Protein 3MAE (pdb70)

Secondary structure (DSSP, 8-state):
--S-EEEE--HHHHHHHHHHHHHHHHS-EEEEEEEEE-HHHHHHHHHHHHHHHHHHSS---HHHHHHHHHHHHHHH-TTTSEEEETTEEEE-SS--EEE----TTS----EETTGGGS-HHHHHHHHHHHHHHHHTT---HHHHS--SEEEE-GGGGT-SEEEPPP-TTSSEEEEEEEEEEEEEEETTEEEEEEEEEEEEEEETTT--HHHHHHHHHHHHHHHHT--TTT----/-----S-TTPEEEE--HHHHHHHHHHHHHHHH--EEEEEEEEE-HHHHHHHHHHHHHHHHHHSSPPPHHHHHHHHHHHHHHH-GGGSEEE-SSEEEEPSS--EEE-EEETTEEE--EETTTTTS-HHHHHHHHHHHHHHHHHT---HHHHS--SEEEE-GGGGT-SEEEPPP-TTSSEEEEEEEEEEEEEEETTEEEEEEEEEEEEEEETTT--HHHHHHHHHHHHHHHHT-STTT----/--S-S-TTPEEEE--HHHHHHHHHHHHHHHH--EEEEEEEEE-HHHHHHHHHHHHHHHHHHSS---HHHHHHHHHHHHHHH-GGGSEEEETTEEEE-SS--EEE-EE-SS-EE--EETTGGGS-HHHHHHHHHHHHHHHHTT---HHHHS---EEEE-GGGGT-SEEE----TT-SEEEEEEEEEEEEEEETTEEEEEEEEEEEEEEETTT--HHHHHHHHHHHHHHHHT-STTT----

CATH classification: 3.30.559.10

Structure (mmCIF, N/CA/C/O backbone):
data_3MAE
#
_entry.id   3MAE
#
_cell.length_a   110.221
_cell.length_b   173.008
_cell.length_c   131.061
_cell.angle_alpha   90.00
_cell.angle_beta   90.00
_cell.angle_gamma   90.00
#
_symmetry.space_group_name_H-M   'C 2 2 21'
#
loop_
_entity.id
_entity.type
_entity.pdbx_description
1 polymer '2-oxoisovalerate dehydrogenase E2 component, dihydrolipoamide acetyltransferase'
2 non-polymer 'CHLORIDE ION'
3 non-polymer 'PHOSPHATE ION'
4 non-polymer GLYCEROL
5 water water
#
loop_
_atom_site.group_PDB
_atom_site.id
_atom_site.type_symbol
_atom_site.label_atom_id
_atom_site.label_alt_id
_atom_site.label_comp_id
_atom_site.label_asym_id
_atom_site.label_entity_id
_atom_site.label_seq_id
_atom_site.pdbx_PDB_ins_code
_atom_site.Cartn_x
_atom_site.Cartn_y
_atom_site.Cartn_z
_atom_site.occupancy
_atom_site.B_iso_or_equiv
_atom_site.auth_seq_id
_atom_site.auth_comp_id
_atom_site.auth_asym_id
_atom_site.auth_atom_id
_atom_site.pdbx_PDB_model_num
ATOM 1 N N . ALA A 1 15 ? 34.483 53.816 20.955 1.00 88.50 183 ALA A N 1
ATOM 2 C CA . ALA A 1 15 ? 35.809 54.355 21.375 1.00 89.27 183 ALA A CA 1
ATOM 3 C C . ALA A 1 15 ? 36.515 55.087 20.226 1.00 88.75 183 ALA A C 1
ATOM 4 O O . ALA A 1 15 ? 37.528 54.611 19.704 1.00 90.50 183 ALA A O 1
ATOM 6 N N . ALA A 1 16 ? 35.975 56.248 19.850 1.00 86.00 184 ALA A N 1
ATOM 7 C CA . ALA A 1 16 ? 36.456 57.015 18.691 1.00 83.97 184 ALA A CA 1
ATOM 8 C C . ALA A 1 16 ? 37.796 57.722 18.934 1.00 82.23 184 ALA A C 1
ATOM 9 O O . ALA A 1 16 ? 38.845 57.241 18.496 1.00 81.55 184 ALA A O 1
ATOM 11 N N . GLY A 1 17 ? 37.754 58.861 19.626 1.00 78.61 185 GLY A N 1
ATOM 12 C CA . GLY A 1 17 ? 38.964 59.592 20.002 1.00 74.08 185 GLY A CA 1
ATOM 13 C C . GLY A 1 17 ? 39.421 59.263 21.414 1.00 72.01 185 GLY A C 1
ATOM 14 O O . GLY A 1 17 ? 40.134 60.050 22.044 1.00 71.57 185 GLY A O 1
ATOM 15 N N . ASP A 1 18 ? 39.013 58.090 21.901 1.00 68.79 186 ASP A N 1
ATOM 16 C CA . ASP A 1 18 ? 39.299 57.641 23.262 1.00 65.59 186 ASP A CA 1
ATOM 17 C C . ASP A 1 18 ? 40.754 57.234 23.454 1.00 63.86 186 ASP A C 1
ATOM 18 O O . ASP A 1 18 ? 41.420 56.810 22.512 1.00 66.86 186 ASP A O 1
ATOM 23 N N . LYS A 1 19 ? 41.236 57.372 24.685 1.00 61.40 187 LYS A N 1
ATOM 24 C CA . LYS A 1 19 ? 42.603 57.011 25.035 1.00 59.77 187 LYS A CA 1
ATOM 25 C C . LYS A 1 19 ? 42.611 55.704 25.819 1.00 60.06 187 LYS A C 1
ATOM 26 O O . LYS A 1 19 ? 41.778 55.495 26.696 1.00 61.99 187 LYS A O 1
ATOM 32 N N . GLU A 1 20 ? 43.546 54.820 25.485 1.00 61.01 188 GLU A N 1
ATOM 33 C CA . GLU A 1 20 ? 43.703 53.556 26.193 1.00 59.82 188 GLU A CA 1
ATOM 34 C C . GLU A 1 20 ? 45.016 53.535 26.952 1.00 59.44 188 GLU A C 1
ATOM 35 O O . GLU A 1 20 ? 46.078 53.775 26.382 1.00 62.43 188 GLU A O 1
ATOM 41 N N . ILE A 1 21 ? 44.933 53.264 28.249 1.00 59.70 189 ILE A N 1
ATOM 42 C CA . ILE A 1 21 ? 46.111 53.167 29.093 1.00 57.98 189 ILE A CA 1
ATOM 43 C C . ILE A 1 21 ? 46.227 51.734 29.575 1.00 60.12 189 ILE A C 1
ATOM 44 O O . ILE A 1 21 ? 45.353 51.262 30.295 1.00 59.60 189 ILE A O 1
ATOM 49 N N . PRO A 1 22 ? 47.305 51.036 29.173 1.00 64.34 190 PRO A N 1
ATOM 50 C CA . PRO A 1 22 ? 47.493 49.640 29.569 1.00 66.62 190 PRO A CA 1
ATOM 51 C C . PRO A 1 22 ? 47.820 49.513 31.057 1.00 67.73 190 PRO A C 1
ATOM 52 O O . PRO A 1 22 ? 48.394 50.432 31.647 1.00 64.73 190 PRO A O 1
ATOM 56 N N . ILE A 1 23 ? 47.437 48.391 31.655 1.00 71.23 191 ILE A N 1
ATOM 57 C CA . ILE A 1 23 ? 47.700 48.164 33.071 1.00 77.60 191 ILE A CA 1
ATOM 58 C C . ILE A 1 23 ? 48.788 47.108 33.255 1.00 78.80 191 ILE A C 1
ATOM 59 O O . ILE A 1 23 ? 48.569 45.916 33.007 1.00 78.96 191 ILE A O 1
ATOM 64 N N . ASN A 1 24 ? 49.960 47.564 33.693 1.00 81.33 192 ASN A N 1
ATOM 65 C CA . ASN A 1 24 ? 51.095 46.686 33.975 1.00 83.56 192 ASN A CA 1
ATOM 66 C C . ASN A 1 24 ? 50.869 45.857 35.238 1.00 82.33 192 ASN A C 1
ATOM 67 O O . ASN A 1 24 ? 49.893 46.069 35.955 1.00 83.24 192 ASN A O 1
ATOM 72 N N . GLY A 1 25 ? 51.785 44.930 35.508 1.00 82.09 193 GLY A N 1
ATOM 73 C CA . GLY A 1 25 ? 51.685 44.021 36.650 1.00 79.97 193 GLY A CA 1
ATOM 74 C C . GLY A 1 25 ? 51.622 44.667 38.024 1.00 78.59 193 GLY A C 1
ATOM 75 O O . GLY A 1 25 ? 50.961 44.141 38.918 1.00 79.31 193 GLY A O 1
ATOM 76 N N . VAL A 1 26 ? 52.302 45.802 38.189 1.00 77.48 194 VAL A N 1
ATOM 77 C CA . VAL A 1 26 ? 52.342 46.521 39.470 1.00 78.01 194 VAL A CA 1
ATOM 78 C C . VAL A 1 26 ? 51.022 47.254 39.727 1.00 77.51 194 VAL A C 1
ATOM 79 O O . VAL A 1 26 ? 50.420 47.101 40.791 1.00 77.51 194 VAL A O 1
ATOM 83 N N . ARG A 1 27 ? 50.578 48.025 38.736 1.00 76.17 195 ARG A N 1
ATOM 84 C CA . ARG A 1 27 ? 49.312 48.762 38.791 1.00 73.80 195 ARG A CA 1
ATOM 85 C C . ARG A 1 27 ? 48.104 47.821 38.929 1.00 70.85 195 ARG A C 1
ATOM 86 O O . ARG A 1 27 ? 47.125 48.159 39.593 1.00 73.04 195 ARG A O 1
ATOM 94 N N . LYS A 1 28 ? 48.190 46.641 38.318 1.00 66.33 196 LYS A N 1
ATOM 95 C CA . LYS A 1 28 ? 47.148 45.619 38.425 1.00 63.87 196 LYS A CA 1
ATOM 96 C C . LYS A 1 28 ? 47.110 44.974 39.816 1.00 62.18 196 LYS A C 1
ATOM 97 O O . LYS A 1 28 ? 46.042 44.561 40.284 1.00 62.29 196 LYS A O 1
ATOM 103 N N . ALA A 1 29 ? 48.273 44.887 40.463 1.00 59.37 197 ALA A N 1
ATOM 104 C CA . ALA A 1 29 ? 48.389 44.306 41.805 1.00 59.45 197 ALA A CA 1
ATOM 105 C C . ALA A 1 29 ? 47.740 45.194 42.868 1.00 57.86 197 ALA A C 1
ATOM 106 O O . ALA A 1 29 ? 47.038 44.691 43.746 1.00 56.37 197 ALA A O 1
ATOM 108 N N . ILE A 1 30 ? 47.986 46.504 42.767 1.00 57.17 198 ILE A N 1
ATOM 109 C CA . ILE A 1 30 ? 47.363 47.523 43.621 1.00 56.43 198 ILE A CA 1
ATOM 110 C C . ILE A 1 30 ? 45.834 47.457 43.516 1.00 56.66 198 ILE A C 1
ATOM 111 O O . ILE A 1 30 ? 45.133 47.437 44.537 1.00 55.90 198 ILE A O 1
ATOM 116 N N . ALA A 1 31 ? 45.338 47.398 42.278 1.00 52.23 199 ALA A N 1
ATOM 117 C CA . ALA A 1 31 ? 43.907 47.342 41.992 1.00 47.97 199 ALA A CA 1
ATOM 118 C C . ALA A 1 31 ? 43.248 46.065 42.505 1.00 49.27 199 ALA A C 1
ATOM 119 O O . ALA A 1 31 ? 42.113 46.101 42.991 1.00 51.25 199 ALA A O 1
ATOM 121 N N . LYS A 1 32 ? 43.959 44.944 42.403 1.00 47.92 200 LYS A N 1
ATOM 122 C CA . LYS A 1 32 ? 43.455 43.672 42.914 1.00 50.94 200 LYS A CA 1
ATOM 123 C C . LYS A 1 32 ? 43.404 43.702 44.445 1.00 48.98 200 LYS A C 1
ATOM 124 O O . LYS A 1 32 ? 42.470 43.176 45.056 1.00 48.38 200 LYS A O 1
ATOM 130 N N . HIS A 1 33 ? 44.411 44.333 45.043 1.00 45.16 201 HIS A N 1
ATOM 131 C CA . HIS A 1 33 ? 44.495 44.493 46.486 1.00 46.21 201 HIS A CA 1
ATOM 132 C C . HIS A 1 33 ? 43.350 45.354 47.036 1.00 45.67 201 HIS A C 1
ATOM 133 O O . HIS A 1 33 ? 42.784 45.031 48.077 1.00 43.65 201 HIS A O 1
ATOM 140 N N . MET A 1 34 ? 43.017 46.433 46.322 1.00 44.06 202 MET A N 1
ATOM 141 C CA . MET A 1 34 ? 41.869 47.281 46.649 1.00 42.44 202 MET A CA 1
ATOM 142 C C . MET A 1 34 ? 40.547 46.498 46.592 1.00 43.96 202 MET A C 1
ATOM 143 O O . MET A 1 34 ? 39.719 46.614 47.499 1.00 46.43 202 MET A O 1
ATOM 148 N N . SER A 1 35 ? 40.374 45.692 45.539 1.00 44.38 203 SER A N 1
ATOM 149 C CA . SER A 1 35 ? 39.178 44.854 45.343 1.00 40.47 203 SER A CA 1
ATOM 150 C C . SER A 1 35 ? 38.997 43.799 46.425 1.00 40.31 203 SER A C 1
ATOM 151 O O . SER A 1 35 ? 37.892 43.630 46.941 1.00 44.33 203 SER A O 1
ATOM 154 N N . VAL A 1 36 ? 40.083 43.093 46.747 1.00 39.72 204 VAL A N 1
ATOM 155 C CA . VAL A 1 36 ? 40.091 42.033 47.764 1.00 41.43 204 VAL A CA 1
ATOM 156 C C . VAL A 1 36 ? 39.723 42.594 49.138 1.00 40.95 204 VAL A C 1
ATOM 157 O O . VAL A 1 36 ? 38.915 41.997 49.856 1.00 42.38 204 VAL A O 1
ATOM 161 N N . SER A 1 37 ? 40.297 43.752 49.463 1.00 38.60 205 SER A N 1
ATOM 162 C CA A SER A 1 37 ? 40.047 44.436 50.726 0.50 41.25 205 SER A CA 1
ATOM 163 C CA B SER A 1 37 ? 40.038 44.422 50.732 0.50 41.04 205 SER A CA 1
ATOM 164 C C . SER A 1 37 ? 38.563 44.749 50.921 1.00 41.65 205 SER A C 1
ATOM 165 O O . SER A 1 37 ? 37.991 44.441 51.964 1.00 44.48 205 SER A O 1
ATOM 170 N N . LYS A 1 38 ? 37.950 45.359 49.909 1.00 40.51 206 LYS A N 1
ATOM 171 C CA . LYS A 1 38 ? 36.537 45.715 49.974 1.00 41.36 206 LYS A CA 1
ATOM 172 C C . LYS A 1 38 ? 35.606 44.502 50.037 1.00 44.36 206 LYS A C 1
ATOM 173 O O . LYS A 1 38 ? 34.545 44.570 50.659 1.00 48.22 206 LYS A O 1
ATOM 179 N N . GLN A 1 39 ? 36.009 43.401 49.405 1.00 44.79 207 GLN A N 1
ATOM 180 C CA . GLN A 1 39 ? 35.229 42.168 49.427 1.00 47.53 207 GLN A CA 1
ATOM 181 C C . GLN A 1 39 ? 35.365 41.436 50.762 1.00 47.58 207 GLN A C 1
ATOM 182 O O . GLN A 1 39 ? 34.372 40.990 51.329 1.00 50.10 207 GLN A O 1
ATOM 188 N N . GLU A 1 40 ? 36.592 41.327 51.262 1.00 46.55 208 GLU A N 1
ATOM 189 C CA . GLU A 1 40 ? 36.861 40.572 52.480 1.00 48.17 208 GLU A CA 1
ATOM 190 C C . GLU A 1 40 ? 36.462 41.306 53.753 1.00 47.06 208 GLU A C 1
ATOM 191 O O . GLU A 1 40 ? 36.032 40.682 54.723 1.00 46.25 208 GLU A O 1
ATOM 197 N N . ILE A 1 41 ? 36.602 42.630 53.741 1.00 45.23 209 ILE A N 1
ATOM 198 C CA . ILE A 1 41 ? 36.392 43.435 54.940 1.00 40.86 209 ILE A CA 1
ATOM 199 C C . ILE A 1 41 ? 35.096 44.241 54.863 1.00 40.13 209 ILE A C 1
ATOM 200 O O . ILE A 1 41 ? 34.923 45.051 53.947 1.00 42.38 209 ILE A O 1
ATOM 205 N N . PRO A 1 42 ? 34.178 44.019 55.824 1.00 35.70 210 PRO A N 1
ATOM 206 C CA . PRO A 1 42 ? 33.005 44.883 55.923 1.00 34.67 210 PRO A CA 1
ATOM 207 C C . PRO A 1 42 ? 33.380 46.204 56.605 1.00 35.25 210 PRO A C 1
ATOM 208 O O . PRO A 1 42 ? 33.581 46.252 57.826 1.00 30.20 210 PRO A O 1
ATOM 212 N N . HIS A 1 43 ? 33.484 47.259 55.800 1.00 35.35 211 HIS A N 1
ATOM 213 C CA . HIS A 1 43 ? 33.934 48.564 56.269 1.00 33.52 211 HIS A CA 1
ATOM 214 C C . HIS A 1 43 ? 32.823 49.316 56.985 1.00 34.46 211 HIS A C 1
ATOM 215 O O . HIS A 1 43 ? 31.688 49.359 56.509 1.00 33.21 211 HIS A O 1
ATOM 222 N N . ALA A 1 44 ? 33.161 49.894 58.135 1.00 33.86 212 ALA A N 1
ATOM 223 C CA . ALA A 1 44 ? 32.360 50.958 58.746 1.00 32.15 212 ALA A CA 1
ATOM 224 C C . ALA A 1 44 ? 33.285 52.159 58.935 1.00 29.78 212 ALA A C 1
ATOM 225 O O . ALA A 1 44 ? 34.503 52.014 58.863 1.00 32.32 212 ALA A O 1
ATOM 227 N N . TRP A 1 45 ? 32.717 53.334 59.187 1.00 27.59 213 TRP A N 1
ATOM 228 C CA . TRP A 1 45 ? 33.497 54.569 59.174 1.00 28.71 213 TRP A CA 1
ATOM 229 C C . TRP A 1 45 ? 33.137 55.526 60.314 1.00 27.85 213 TRP A C 1
ATOM 230 O O . TRP A 1 45 ? 31.992 55.606 60.715 1.00 29.12 213 TRP A O 1
ATOM 241 N N . MET A 1 46 ? 34.123 56.257 60.820 1.00 31.51 214 MET A N 1
ATOM 242 C CA . MET A 1 46 ? 33.916 57.153 61.955 1.00 33.09 214 MET A CA 1
ATOM 243 C C . MET A 1 46 ? 34.826 58.370 61.836 1.00 33.57 214 MET A C 1
ATOM 244 O O . MET A 1 46 ? 35.934 58.271 61.312 1.00 33.18 214 MET A O 1
ATOM 249 N N . MET A 1 47 ? 34.365 59.511 62.339 1.00 34.42 215 MET A N 1
ATOM 250 C CA . MET A 1 47 ? 35.115 60.760 62.235 1.00 30.80 215 MET A CA 1
ATOM 251 C C . MET A 1 47 ? 35.003 61.607 63.506 1.00 30.88 215 MET A C 1
ATOM 252 O O . MET A 1 47 ? 33.922 61.722 64.092 1.00 28.22 215 MET A O 1
ATOM 257 N N . VAL A 1 48 ? 36.131 62.178 63.930 1.00 31.57 216 VAL A N 1
ATOM 258 C CA . VAL A 1 48 ? 36.165 63.194 64.991 1.00 32.84 216 VAL A CA 1
ATOM 259 C C . VAL A 1 48 ? 36.910 64.453 64.525 1.00 34.07 216 VAL A C 1
ATOM 260 O O . VAL A 1 48 ? 37.784 64.380 63.656 1.00 35.90 216 VAL A O 1
ATOM 264 N N . GLU A 1 49 ? 36.549 65.602 65.097 1.00 35.39 217 GLU A N 1
ATOM 265 C CA . GLU A 1 49 ? 37.245 66.865 64.835 1.00 34.24 217 GLU A CA 1
ATOM 266 C C . GLU A 1 49 ? 38.269 67.077 65.938 1.00 35.54 217 GLU A C 1
ATOM 267 O O . GLU A 1 49 ? 37.971 66.842 67.109 1.00 38.96 217 GLU A O 1
ATOM 273 N N . VAL A 1 50 ? 39.483 67.487 65.575 1.00 32.66 218 VAL A N 1
ATOM 274 C CA . VAL A 1 50 ? 40.488 67.808 66.587 1.00 33.68 218 VAL A CA 1
ATOM 275 C C . VAL A 1 50 ? 41.126 69.192 66.384 1.00 36.27 218 VAL A C 1
ATOM 276 O O . VAL A 1 50 ? 41.321 69.658 65.244 1.00 33.01 218 VAL A O 1
ATOM 280 N N . ASP A 1 51 ? 41.409 69.846 67.511 1.00 35.75 219 ASP A N 1
ATOM 281 C CA . ASP A 1 51 ? 42.039 71.157 67.536 1.00 36.57 219 ASP A CA 1
ATOM 282 C C . ASP A 1 51 ? 43.550 70.999 67.349 1.00 36.01 219 ASP A C 1
ATOM 283 O O . ASP A 1 51 ? 44.258 70.559 68.257 1.00 32.92 219 ASP A O 1
ATOM 288 N N . ALA A 1 52 ? 44.033 71.355 66.161 1.00 35.21 220 ALA A N 1
ATOM 289 C CA . ALA A 1 52 ? 45.447 71.206 65.826 1.00 35.42 220 ALA A CA 1
ATOM 290 C C . ALA A 1 52 ? 46.227 72.517 65.916 1.00 39.44 220 ALA A C 1
ATOM 291 O O . ALA A 1 52 ? 47.334 72.614 65.378 1.00 38.97 220 ALA A O 1
ATOM 293 N N . THR A 1 53 ? 45.659 73.504 66.612 1.00 40.74 221 THR A N 1
ATOM 294 C CA . THR A 1 53 ? 46.280 74.826 66.771 1.00 42.11 221 THR A CA 1
ATOM 295 C C . THR A 1 53 ? 47.645 74.755 67.465 1.00 42.06 221 THR A C 1
ATOM 296 O O . THR A 1 53 ? 48.618 75.328 66.975 1.00 44.95 221 THR A O 1
ATOM 300 N N . GLY A 1 54 ? 47.707 74.035 68.583 1.00 40.82 222 GLY A N 1
ATOM 301 C CA . GLY A 1 54 ? 48.949 73.840 69.320 1.00 41.36 222 GLY A CA 1
ATOM 302 C C . GLY A 1 54 ? 50.030 73.187 68.476 1.00 45.64 222 GLY A C 1
ATOM 303 O O . GLY A 1 54 ? 51.186 73.617 68.498 1.00 48.62 222 GLY A O 1
ATOM 304 N N . LEU A 1 55 ? 49.644 72.158 67.724 1.00 46.73 223 LEU A N 1
ATOM 3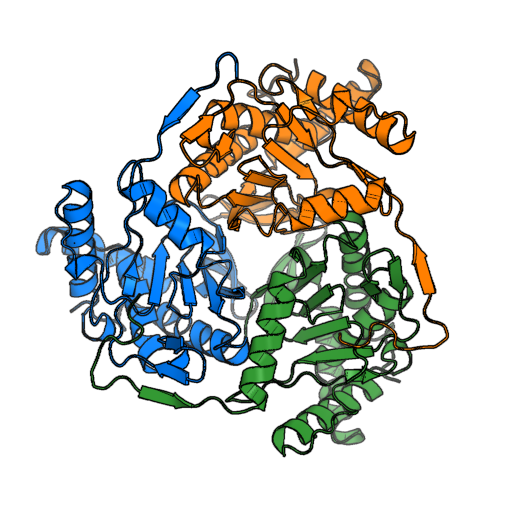05 C CA . LEU A 1 55 ? 50.535 71.490 66.773 1.00 48.13 223 LEU A CA 1
ATOM 306 C C . LEU A 1 55 ? 51.023 72.444 65.684 1.00 47.77 223 LEU A C 1
ATOM 307 O O . LEU A 1 55 ? 52.225 72.499 65.424 1.00 48.47 223 LEU A O 1
ATOM 312 N N . VAL A 1 56 ? 50.099 73.188 65.072 1.00 46.62 224 VAL A N 1
ATOM 313 C CA . VAL A 1 56 ? 50.427 74.135 63.999 1.00 45.29 224 VAL A CA 1
ATOM 314 C C . VAL A 1 56 ? 51.414 75.203 64.483 1.00 47.32 224 VAL A C 1
ATOM 315 O O . VAL A 1 56 ? 52.429 75.454 63.825 1.00 48.28 224 VAL A O 1
ATOM 319 N N . ARG A 1 57 ? 51.131 75.783 65.648 1.00 48.36 225 ARG A N 1
ATOM 320 C CA . ARG A 1 57 ? 51.988 76.803 66.256 1.00 50.76 225 ARG A CA 1
ATOM 321 C C . ARG A 1 57 ? 53.381 76.282 66.600 1.00 51.99 225 ARG A C 1
ATOM 322 O O . ARG A 1 57 ? 54.373 76.957 66.339 1.00 54.50 225 ARG A O 1
ATOM 330 N N . TYR A 1 58 ? 53.446 75.082 67.173 1.00 51.69 226 TYR A N 1
ATOM 331 C CA . TYR A 1 58 ? 54.718 74.465 67.538 1.00 50.68 226 TYR A CA 1
ATOM 332 C C . TYR A 1 58 ? 55.562 74.123 66.309 1.00 49.22 226 TYR A C 1
ATOM 333 O O . TYR A 1 58 ? 56.749 74.447 66.270 1.00 50.48 226 TYR A O 1
ATOM 342 N N . ARG A 1 59 ? 54.942 73.487 65.315 1.00 47.96 227 ARG A N 1
ATOM 343 C CA . ARG A 1 59 ? 55.626 73.127 64.069 1.00 47.60 227 ARG A CA 1
ATOM 344 C C . ARG A 1 59 ? 56.201 74.357 63.374 1.00 48.30 227 ARG A C 1
ATOM 345 O O . ARG A 1 59 ? 57.359 74.348 62.970 1.00 49.32 227 ARG A O 1
ATOM 353 N N . ASN A 1 60 ? 55.397 75.410 63.258 1.00 50.68 228 ASN A N 1
ATOM 354 C CA . ASN A 1 60 ? 55.815 76.618 62.550 1.00 54.26 228 ASN A CA 1
ATOM 355 C C . ASN A 1 60 ? 56.910 77.410 63.262 1.00 54.97 228 ASN A C 1
ATOM 356 O O . ASN A 1 60 ? 57.761 78.012 62.606 1.00 56.92 228 ASN A O 1
ATOM 361 N N . ALA A 1 61 ? 56.896 77.375 64.595 1.00 53.76 229 ALA A N 1
ATOM 362 C CA . ALA A 1 61 ? 57.910 78.036 65.415 1.00 52.69 229 ALA A CA 1
ATOM 363 C C . ALA A 1 61 ? 59.280 77.359 65.335 1.00 55.88 229 ALA A C 1
ATOM 364 O O . ALA A 1 61 ? 60.304 78.000 65.566 1.00 59.25 229 ALA A O 1
ATOM 366 N N . VAL A 1 62 ? 59.296 76.072 65.002 1.00 55.26 230 VAL A N 1
ATOM 367 C CA . VAL A 1 62 ? 60.511 75.268 65.113 1.00 53.16 230 VAL A CA 1
ATOM 368 C C . VAL A 1 62 ? 61.013 74.705 63.762 1.00 50.62 230 VAL A C 1
ATOM 369 O O . VAL A 1 62 ? 62.131 74.199 63.681 1.00 50.05 230 VAL A O 1
ATOM 373 N N . LYS A 1 63 ? 60.207 74.836 62.707 1.00 50.32 231 LYS A N 1
ATOM 374 C CA . LYS A 1 63 ? 60.515 74.231 61.396 1.00 53.20 231 LYS A CA 1
ATOM 375 C C . LYS A 1 63 ? 61.799 74.701 60.704 1.00 54.39 231 LYS A C 1
ATOM 376 O O . LYS A 1 63 ? 62.516 73.887 60.120 1.00 55.56 231 LYS A O 1
ATOM 382 N N . ASP A 1 64 ? 62.080 76.002 60.765 1.00 57.66 232 ASP A N 1
ATOM 383 C CA . ASP A 1 64 ? 63.209 76.583 60.028 1.00 58.70 232 ASP A CA 1
ATOM 384 C C . ASP A 1 64 ? 64.561 76.208 60.621 1.00 56.92 232 ASP A C 1
ATOM 385 O O . ASP A 1 64 ? 65.483 75.858 59.883 1.00 54.40 232 ASP A O 1
ATOM 390 N N . SER A 1 65 ? 64.669 76.255 61.949 1.00 56.09 233 SER A N 1
ATOM 391 C CA . SER A 1 65 ? 65.898 75.842 62.623 1.00 57.02 233 SER A CA 1
ATOM 392 C C . SER A 1 65 ? 66.085 74.322 62.546 1.00 58.77 233 SER A C 1
ATOM 393 O O . SER A 1 65 ? 67.209 73.829 62.628 1.00 62.62 233 SER A O 1
ATOM 396 N N . PHE A 1 66 ? 64.979 73.596 62.378 1.00 59.15 234 PHE A N 1
ATOM 397 C CA . PHE A 1 66 ? 65.008 72.153 62.160 1.00 57.14 234 PHE A CA 1
ATOM 398 C C . PHE A 1 66 ? 65.652 71.804 60.810 1.00 59.06 234 PHE A C 1
ATOM 399 O O . PHE A 1 66 ? 66.591 71.014 60.770 1.00 60.32 234 PHE A O 1
ATOM 407 N N . LYS A 1 67 ? 65.145 72.389 59.721 1.00 60.49 235 LYS A N 1
ATOM 408 C CA . LYS A 1 67 ? 65.640 72.111 58.362 1.00 62.87 235 LYS A CA 1
ATOM 409 C C . LYS A 1 67 ? 67.100 72.515 58.180 1.00 67.22 235 LYS A C 1
ATOM 410 O O . LYS A 1 67 ? 67.849 71.837 57.473 1.00 68.73 235 LYS A O 1
ATOM 416 N N . LYS A 1 68 ? 67.484 73.622 58.815 1.00 71.29 236 LYS A N 1
ATOM 417 C CA . LYS A 1 68 ? 68.868 74.091 58.834 1.00 74.73 236 LYS A CA 1
ATOM 418 C C . LYS A 1 68 ? 69.792 73.096 59.527 1.00 73.59 236 LYS A C 1
ATOM 419 O O . LYS A 1 68 ? 70.846 72.756 58.991 1.00 74.44 236 LYS A O 1
ATOM 425 N N . GLU A 1 69 ? 69.387 72.622 60.704 1.00 72.37 237 GLU A N 1
ATOM 426 C CA . GLU A 1 69 ? 70.217 71.703 61.481 1.00 74.75 237 GLU A CA 1
ATOM 427 C C . GLU A 1 69 ? 70.224 70.273 60.930 1.00 73.68 237 GLU A C 1
ATOM 428 O O . GLU A 1 69 ? 71.279 69.644 60.862 1.00 76.73 237 GLU A O 1
ATOM 434 N N . GLU A 1 70 ? 69.060 69.770 60.524 1.00 71.40 238 GLU A N 1
ATOM 435 C CA . GLU A 1 70 ? 68.927 68.357 60.153 1.00 67.47 238 GLU A CA 1
ATOM 436 C C . GLU A 1 70 ? 69.135 68.061 58.668 1.00 64.53 238 GLU A C 1
ATOM 437 O O . GLU A 1 70 ? 69.664 67.008 58.319 1.00 65.23 238 GLU A O 1
ATOM 443 N N . GLY A 1 71 ? 68.715 68.977 57.800 1.00 61.13 239 GLY A N 1
ATOM 444 C CA . GLY A 1 71 ? 68.861 68.784 56.358 1.00 58.81 239 GLY A CA 1
ATOM 445 C C . GLY A 1 71 ? 67.584 68.329 55.675 1.00 60.46 239 GLY A C 1
ATOM 446 O O . GLY A 1 71 ? 67.457 68.424 54.455 1.00 62.04 239 GLY A O 1
ATOM 447 N N . TYR A 1 72 ? 66.643 67.823 56.469 1.00 60.03 240 TYR A N 1
ATOM 448 C CA . TYR A 1 72 ? 65.319 67.420 55.989 1.00 57.05 240 TYR A CA 1
ATOM 449 C C . TYR A 1 72 ? 64.253 68.218 56.746 1.00 57.27 240 TYR A C 1
ATOM 450 O O . TYR A 1 72 ? 64.493 68.676 57.870 1.00 57.21 240 TYR A O 1
ATOM 459 N N . SER A 1 73 ? 63.081 68.381 56.137 1.00 55.79 241 SER A N 1
ATOM 460 C CA . SER A 1 73 ? 62.029 69.209 56.727 1.00 54.73 241 SER A CA 1
ATOM 461 C C . SER A 1 73 ? 61.170 68.466 57.754 1.00 51.58 241 SER A C 1
ATOM 462 O O . SER A 1 73 ? 61.058 67.241 57.719 1.00 51.25 241 SER A O 1
ATOM 465 N N . LEU A 1 74 ? 60.591 69.229 58.678 1.00 49.38 242 LEU A N 1
ATOM 466 C CA . LEU A 1 74 ? 59.614 68.726 59.633 1.00 46.04 242 LEU A CA 1
ATOM 467 C C . LEU A 1 74 ? 58.223 69.128 59.156 1.00 47.03 242 LEU A C 1
ATOM 468 O O . LEU A 1 74 ? 57.947 70.309 58.936 1.00 46.82 242 LEU A O 1
ATOM 473 N N . THR A 1 75 ? 57.357 68.138 58.978 1.00 46.89 243 THR A N 1
ATOM 474 C CA . THR A 1 75 ? 56.000 68.378 58.500 1.00 44.19 243 THR A CA 1
ATOM 475 C C . THR A 1 75 ? 55.012 68.164 59.650 1.00 44.02 243 THR A C 1
ATOM 476 O O . THR A 1 75 ? 55.401 67.689 60.722 1.00 43.64 243 THR A O 1
ATOM 480 N N . TYR A 1 76 ? 53.747 68.525 59.427 1.00 43.81 244 TYR A N 1
ATOM 481 C CA . TYR A 1 76 ? 52.665 68.243 60.376 1.00 40.95 244 TYR A CA 1
ATOM 482 C C . TYR A 1 76 ? 52.480 66.739 60.543 1.00 40.42 244 TYR A C 1
ATOM 483 O O . TYR A 1 76 ? 52.205 66.254 61.645 1.00 38.66 244 TYR A O 1
ATOM 492 N N . PHE A 1 77 ? 52.660 66.018 59.436 1.00 39.29 245 PHE A N 1
ATOM 493 C CA . PHE A 1 77 ? 52.426 64.579 59.357 1.00 40.94 245 PHE A CA 1
ATOM 494 C C . PHE A 1 77 ? 53.208 63.747 60.375 1.00 40.27 245 PHE A C 1
ATOM 495 O O . PHE A 1 77 ? 52.675 62.778 60.916 1.00 40.88 245 PHE A O 1
ATOM 503 N N . ALA A 1 78 ? 54.453 64.143 60.636 1.00 40.06 246 ALA A N 1
ATOM 504 C CA . ALA A 1 78 ? 55.317 63.475 61.618 1.00 39.70 246 ALA A CA 1
ATOM 505 C C . ALA A 1 78 ? 54.718 63.456 63.027 1.00 39.91 246 ALA A C 1
ATOM 506 O O . ALA A 1 78 ? 54.862 62.467 63.751 1.00 41.08 246 ALA A O 1
ATOM 508 N N . PHE A 1 79 ? 54.045 64.547 63.395 1.00 39.94 247 PHE A N 1
ATOM 509 C CA . PHE A 1 79 ? 53.388 64.676 64.697 1.00 37.58 247 PHE A CA 1
ATOM 510 C C . PHE A 1 79 ? 52.164 63.773 64.776 1.00 36.54 247 PHE A C 1
ATOM 511 O O . PHE A 1 79 ? 51.866 63.219 65.833 1.00 35.11 247 PHE A O 1
ATOM 519 N N . PHE A 1 80 ? 51.460 63.636 63.653 1.00 36.76 248 PHE A N 1
ATOM 520 C CA . PHE A 1 80 ? 50.257 62.808 63.590 1.00 37.91 248 PHE A CA 1
ATOM 521 C C . PHE A 1 80 ? 50.580 61.322 63.649 1.00 39.02 248 PHE A C 1
ATOM 522 O O . PHE A 1 80 ? 49.864 60.567 64.306 1.00 41.48 248 PHE A O 1
ATOM 530 N N . ILE A 1 81 ? 51.658 60.911 62.977 1.00 39.13 249 ILE A N 1
ATOM 531 C CA . ILE A 1 81 ? 52.155 59.536 63.079 1.00 37.25 249 ILE A CA 1
ATOM 532 C C . ILE A 1 81 ? 52.466 59.199 64.537 1.00 35.36 249 ILE A C 1
ATOM 533 O O . ILE A 1 81 ? 52.029 58.167 65.036 1.00 34.12 249 ILE A O 1
ATOM 538 N N . LYS A 1 82 ? 53.186 60.093 65.214 1.00 35.32 250 LYS A N 1
ATOM 539 C CA . LYS A 1 82 ? 53.554 59.901 66.613 1.00 35.85 250 LYS A CA 1
ATOM 540 C C . LYS A 1 82 ? 52.327 59.770 67.518 1.00 33.69 250 LYS A C 1
ATOM 541 O O . LYS A 1 82 ? 52.260 58.859 68.338 1.00 36.62 250 LYS A O 1
ATOM 547 N N . ALA A 1 83 ? 51.353 60.655 67.334 1.00 32.52 251 ALA A N 1
ATOM 548 C CA . ALA A 1 83 ? 50.092 60.607 68.084 1.00 33.70 251 ALA A CA 1
ATOM 549 C C . ALA A 1 83 ? 49.314 59.293 67.898 1.00 34.35 251 ALA A C 1
ATOM 550 O O . ALA A 1 83 ? 48.805 58.732 68.871 1.00 35.80 251 ALA A O 1
ATOM 552 N N . VAL A 1 84 ? 49.239 58.808 66.657 1.00 33.39 252 VAL A N 1
ATOM 553 C CA . VAL A 1 84 ? 48.604 57.521 66.330 1.00 31.46 252 VAL A CA 1
ATOM 554 C C . VAL A 1 84 ? 49.348 56.330 66.948 1.00 33.67 252 VAL A C 1
ATOM 555 O O . VAL A 1 84 ? 48.727 55.449 67.559 1.00 35.47 252 VAL A O 1
ATOM 559 N N . ALA A 1 85 ? 50.673 56.326 66.796 1.00 31.50 253 ALA A N 1
ATOM 560 C CA . ALA A 1 85 ? 51.529 55.273 67.337 1.00 32.62 253 ALA A CA 1
ATOM 561 C C . ALA A 1 85 ? 51.417 55.141 68.856 1.00 33.77 253 ALA A C 1
ATOM 562 O O . ALA A 1 85 ? 51.372 54.025 69.373 1.00 38.19 253 ALA A O 1
ATOM 564 N N . GLN A 1 86 ? 51.354 56.274 69.557 1.00 34.38 254 GLN A N 1
ATOM 565 C CA . GLN A 1 86 ? 51.192 56.278 71.015 1.00 35.31 254 GLN A CA 1
ATOM 566 C C . GLN A 1 86 ? 49.833 55.731 71.428 1.00 36.65 254 GLN A C 1
ATOM 567 O O . GLN A 1 86 ? 49.738 54.957 72.380 1.00 39.11 254 GLN A O 1
ATOM 573 N N . ALA A 1 87 ? 48.792 56.112 70.691 1.00 37.58 255 ALA A N 1
ATOM 574 C CA . ALA A 1 87 ? 47.441 55.598 70.934 1.00 37.42 255 ALA A CA 1
ATOM 575 C C . ALA A 1 87 ? 47.313 54.094 70.677 1.00 38.07 255 ALA A C 1
ATOM 576 O O . ALA A 1 87 ? 46.554 53.414 71.367 1.00 40.77 255 ALA A O 1
ATOM 578 N N . LEU A 1 88 ? 48.058 53.583 69.694 1.00 37.79 256 LEU A N 1
ATOM 579 C CA . LEU A 1 88 ? 48.062 52.148 69.389 1.00 37.46 256 LEU A CA 1
ATOM 580 C C . LEU A 1 88 ? 48.665 51.291 70.509 1.00 37.44 256 LEU A C 1
ATOM 581 O O . LEU A 1 88 ? 48.320 50.113 70.631 1.00 39.94 256 LEU A O 1
ATOM 586 N N . LYS A 1 89 ? 49.544 51.881 71.324 1.00 37.28 257 LYS A N 1
ATOM 587 C CA . LYS A 1 89 ? 50.031 51.226 72.553 1.00 39.49 257 LYS A CA 1
ATOM 588 C C . LYS A 1 89 ? 48.896 50.925 73.529 1.00 38.00 257 LYS A C 1
ATOM 589 O O . LYS A 1 89 ? 48.878 49.873 74.148 1.00 42.89 257 LYS A O 1
ATOM 595 N N . GLU A 1 90 ? 47.952 51.852 73.655 1.00 40.24 258 GLU A N 1
ATOM 596 C CA . GLU A 1 90 ? 46.812 51.682 74.548 1.00 42.46 258 GLU A CA 1
ATOM 597 C C . GLU A 1 90 ? 45.717 50.821 73.939 1.00 41.28 258 GLU A C 1
ATOM 598 O O . GLU A 1 90 ? 44.904 50.253 74.661 1.00 43.69 258 GLU A O 1
ATOM 604 N N . PHE A 1 91 ? 45.687 50.725 72.612 1.00 44.09 259 PHE A N 1
ATOM 605 C CA . PHE A 1 91 ? 44.603 50.014 71.930 1.00 42.36 259 PHE A CA 1
ATOM 606 C C . PHE A 1 91 ? 45.101 48.991 70.911 1.00 42.81 259 PHE A C 1
ATOM 607 O O . PHE A 1 91 ? 44.972 49.206 69.701 1.00 41.39 259 PHE A O 1
ATOM 615 N N . PRO A 1 92 ? 45.646 47.854 71.398 1.00 45.20 260 PRO A N 1
ATOM 616 C CA . PRO A 1 92 ? 46.231 46.846 70.508 1.00 44.37 260 PRO A CA 1
ATOM 617 C C . PRO A 1 92 ? 45.203 46.176 69.600 1.00 43.57 260 PRO A C 1
ATOM 618 O O . PRO A 1 92 ? 45.577 45.558 68.601 1.00 44.46 260 PRO A O 1
ATOM 622 N N . GLN A 1 93 ? 43.923 46.313 69.953 1.00 42.18 261 GLN A N 1
ATOM 623 C CA . GLN A 1 93 ? 42.812 45.753 69.187 1.00 40.59 261 GLN A CA 1
ATOM 624 C C . GLN A 1 93 ? 42.696 46.390 67.798 1.00 42.39 261 GLN A C 1
ATOM 625 O O . GLN A 1 93 ? 42.179 45.770 66.871 1.00 44.68 261 GLN A O 1
ATOM 631 N N . LEU A 1 94 ? 43.180 47.625 67.669 1.00 39.37 262 LEU A N 1
ATOM 632 C CA . LEU A 1 94 ? 43.229 48.338 66.393 1.00 38.17 262 LEU A CA 1
ATOM 633 C C . LEU A 1 94 ? 44.449 47.919 65.592 1.00 36.07 262 LEU A C 1
ATOM 634 O O . LEU A 1 94 ? 44.477 48.035 64.365 1.00 36.11 262 LEU A O 1
ATOM 639 N N . ASN A 1 95 ? 45.463 47.444 66.305 1.00 33.72 263 ASN A N 1
ATOM 640 C CA . ASN A 1 95 ? 46.699 46.979 65.705 1.00 34.42 263 ASN A CA 1
ATOM 641 C C . ASN A 1 95 ? 46.610 45.473 65.432 1.00 35.57 263 ASN A C 1
ATOM 642 O O . ASN A 1 95 ? 47.428 44.685 65.917 1.00 35.27 263 ASN A O 1
ATOM 647 N N . SER A 1 96 ? 45.611 45.077 64.647 1.00 36.75 264 SER A N 1
ATOM 648 C CA . SER A 1 96 ? 45.246 43.669 64.546 1.00 39.75 264 SER A CA 1
ATOM 649 C C . SER A 1 96 ? 44.827 43.178 63.152 1.00 37.09 264 SER A C 1
ATOM 650 O O . SER A 1 96 ? 44.756 43.949 62.202 1.00 36.28 264 SER A O 1
ATOM 653 N N . THR A 1 97 ? 44.550 41.877 63.068 1.00 37.36 265 THR A N 1
ATOM 654 C CA . THR A 1 97 ? 44.230 41.181 61.831 1.00 35.10 265 THR A CA 1
ATOM 655 C C . THR A 1 97 ? 43.164 40.104 62.095 1.00 37.72 265 THR A C 1
ATOM 656 O O . THR A 1 97 ? 43.243 39.367 63.082 1.00 36.43 265 THR A O 1
ATOM 660 N N . TRP A 1 98 ? 42.165 40.040 61.214 1.00 39.13 266 TRP A N 1
ATOM 661 C CA . TRP A 1 98 ? 41.189 38.954 61.194 1.00 40.96 266 TRP A CA 1
ATOM 662 C C . TRP A 1 98 ? 41.812 37.693 60.587 1.00 46.71 266 TRP A C 1
ATOM 663 O O . TRP A 1 98 ? 42.348 37.732 59.475 1.00 45.35 266 TRP A O 1
ATOM 674 N N . ALA A 1 99 ? 41.732 36.580 61.315 1.00 50.41 267 ALA A N 1
ATOM 675 C CA . ALA A 1 99 ? 42.282 35.311 60.840 1.00 55.65 267 ALA A CA 1
ATOM 676 C C . ALA A 1 99 ? 41.325 34.133 61.070 1.00 59.90 267 ALA A C 1
ATOM 677 O O . ALA A 1 99 ? 41.673 33.160 61.741 1.00 65.42 267 ALA A O 1
ATOM 679 N N . GLY A 1 100 ? 40.118 34.239 60.516 1.00 61.91 268 GLY A N 1
ATOM 680 C CA . GLY A 1 100 ? 39.143 33.146 60.529 1.00 61.17 268 GLY A CA 1
ATOM 681 C C . GLY A 1 100 ? 38.503 32.856 61.873 1.00 63.13 268 GLY A C 1
ATOM 682 O O . GLY A 1 100 ? 37.382 33.293 62.146 1.00 63.16 268 GLY A O 1
ATOM 683 N N . ASP A 1 101 ? 39.212 32.099 62.707 1.00 65.34 269 ASP A N 1
ATOM 684 C CA . ASP A 1 101 ? 38.719 31.722 64.037 1.00 66.95 269 ASP A CA 1
ATOM 685 C C . ASP A 1 101 ? 39.467 32.460 65.150 1.00 64.87 269 ASP A C 1
ATOM 686 O O . ASP A 1 101 ? 39.163 32.296 66.337 1.00 64.08 269 ASP A O 1
ATOM 691 N N . LYS A 1 102 ? 40.443 33.274 64.752 1.00 62.64 270 LYS A N 1
ATOM 692 C CA . LYS A 1 102 ? 41.243 34.059 65.692 1.00 58.62 270 LYS A CA 1
ATOM 693 C C . LYS A 1 102 ? 41.461 35.498 65.224 1.00 54.39 270 LYS A C 1
ATOM 694 O O . LYS A 1 102 ? 41.460 35.783 64.024 1.00 53.22 270 LYS A O 1
ATOM 700 N N . ILE A 1 103 ? 41.605 36.403 66.187 1.00 47.73 271 ILE A N 1
ATOM 701 C CA . ILE A 1 103 ? 42.098 37.749 65.920 1.00 44.82 271 ILE A CA 1
ATOM 702 C C . ILE A 1 103 ? 43.556 37.792 66.370 1.00 44.64 271 ILE A C 1
ATOM 703 O O . ILE A 1 103 ? 43.883 37.380 67.487 1.00 47.19 271 ILE A O 1
ATOM 708 N N . ILE A 1 104 ? 44.434 38.266 65.493 1.00 44.35 272 ILE A N 1
ATOM 709 C CA . ILE A 1 104 ? 45.853 38.381 65.819 1.00 40.81 272 ILE A CA 1
ATOM 710 C C . ILE A 1 104 ? 46.220 39.829 66.133 1.00 39.67 272 ILE A C 1
ATOM 711 O O . ILE A 1 104 ? 46.178 40.693 65.252 1.00 39.44 272 ILE A O 1
ATOM 716 N N . GLU A 1 105 ? 46.562 40.083 67.394 1.00 35.44 273 GLU A N 1
ATOM 717 C CA . GLU A 1 105 ? 47.093 41.378 67.805 1.00 38.30 273 GLU A CA 1
ATOM 718 C C . GLU A 1 105 ? 48.605 41.390 67.631 1.00 39.28 273 GLU A C 1
ATOM 719 O O . GLU A 1 105 ? 49.298 40.493 68.101 1.00 43.97 273 GLU A O 1
ATOM 725 N N . HIS A 1 106 ? 49.112 42.412 66.955 1.00 36.43 274 HIS A N 1
ATOM 726 C CA . HIS A 1 106 ? 50.520 42.473 66.618 1.00 32.29 274 HIS A CA 1
ATOM 727 C C . HIS A 1 106 ? 51.334 43.215 67.661 1.00 32.78 274 HIS A C 1
ATOM 728 O O . HIS A 1 106 ? 50.929 44.268 68.142 1.00 35.79 274 HIS A O 1
ATOM 735 N N . ALA A 1 107 ? 52.494 42.657 67.989 1.00 33.37 275 ALA A N 1
ATOM 736 C CA . ALA A 1 107 ? 53.400 43.223 68.983 1.00 32.25 275 ALA A CA 1
ATOM 737 C C . ALA A 1 107 ? 54.140 44.464 68.469 1.00 33.17 275 ALA A C 1
ATOM 738 O O . ALA A 1 107 ? 54.582 45.308 69.254 1.00 30.69 275 ALA A O 1
ATOM 740 N N . ASN A 1 108 ? 54.278 44.561 67.150 1.00 31.35 276 ASN A N 1
ATOM 741 C CA . ASN A 1 108 ? 54.918 45.705 66.526 1.00 31.40 276 ASN A CA 1
ATOM 742 C C . ASN A 1 108 ? 53.905 46.725 66.021 1.00 33.81 276 ASN A C 1
ATOM 743 O O . ASN A 1 108 ? 52.910 46.362 65.388 1.00 34.56 276 ASN A O 1
ATOM 748 N N . ILE A 1 109 ? 54.162 47.998 66.315 1.00 31.34 277 ILE A N 1
ATOM 749 C CA . ILE A 1 109 ? 53.390 49.094 65.752 1.00 29.43 277 ILE A CA 1
ATOM 750 C C . ILE A 1 109 ? 54.102 49.593 64.495 1.00 31.25 277 ILE A C 1
ATOM 751 O O . ILE A 1 109 ? 54.941 50.493 64.544 1.00 35.78 277 ILE A O 1
ATOM 756 N N . ASN A 1 110 ? 53.786 48.971 63.366 1.00 29.79 278 ASN A N 1
ATOM 757 C CA . ASN A 1 110 ? 54.415 49.339 62.106 1.00 32.33 278 ASN A CA 1
ATOM 758 C C . ASN A 1 110 ? 53.433 50.084 61.211 1.00 34.43 278 ASN A C 1
ATOM 759 O O . ASN A 1 110 ? 52.511 49.487 60.643 1.00 37.33 278 ASN A O 1
ATOM 764 N N . ILE A 1 111 ? 53.640 51.390 61.086 1.00 30.31 279 ILE A N 1
ATOM 765 C CA . ILE A 1 111 ? 52.697 52.241 60.377 1.00 31.44 279 ILE A CA 1
ATOM 766 C C . ILE A 1 111 ? 53.005 52.371 58.881 1.00 30.98 279 ILE A C 1
ATOM 767 O O . ILE A 1 111 ? 54.029 52.933 58.480 1.00 30.10 279 ILE A O 1
ATOM 772 N N . SER A 1 112 ? 52.108 51.816 58.071 1.00 30.11 280 SER A N 1
ATOM 773 C CA . SER A 1 112 ? 52.099 52.046 56.635 1.00 30.05 280 SER A CA 1
ATOM 774 C C . SER A 1 112 ? 51.649 53.475 56.372 1.00 32.11 280 SER A C 1
ATOM 775 O O . SER A 1 112 ? 50.648 53.925 56.923 1.00 31.45 280 SER A O 1
ATOM 778 N N . ILE A 1 113 ? 52.397 54.204 55.554 1.00 36.32 281 ILE A N 1
ATOM 779 C CA . ILE A 1 113 ? 51.977 55.546 55.148 1.00 39.08 281 ILE A CA 1
ATOM 780 C C . ILE A 1 113 ? 51.907 55.631 53.631 1.00 41.69 281 ILE A C 1
ATOM 781 O O . ILE A 1 113 ? 52.664 54.964 52.938 1.00 39.89 281 ILE A O 1
ATOM 786 N N . ALA A 1 114 ? 50.986 56.435 53.115 1.00 45.21 282 ALA A N 1
ATOM 787 C CA . ALA A 1 114 ? 50.919 56.658 51.682 1.00 50.00 282 ALA A CA 1
ATOM 788 C C . ALA A 1 114 ? 51.842 57.805 51.283 1.00 55.61 282 ALA A C 1
ATOM 789 O O . ALA A 1 114 ? 51.678 58.934 51.742 1.00 56.41 282 ALA A O 1
ATOM 791 N N . ILE A 1 115 ? 52.844 57.490 50.467 1.00 63.96 283 ILE A N 1
ATOM 792 C CA . ILE A 1 115 ? 53.667 58.504 49.811 1.00 72.82 283 ILE A CA 1
ATOM 793 C C . ILE A 1 115 ? 53.559 58.268 48.308 1.00 78.58 283 ILE A C 1
ATOM 794 O O . ILE A 1 115 ? 54.391 57.583 47.709 1.00 81.11 283 ILE A O 1
ATOM 799 N N . ALA A 1 116 ? 52.505 58.812 47.710 1.00 85.24 284 ALA A N 1
ATOM 800 C CA . ALA A 1 116 ? 52.324 58.739 46.268 1.00 90.26 284 ALA A CA 1
ATOM 801 C C . ALA A 1 116 ? 53.244 59.769 45.614 1.00 92.64 284 ALA A C 1
ATOM 802 O O . ALA A 1 116 ? 53.127 60.971 45.867 1.00 92.54 284 ALA A O 1
ATOM 804 N N . ALA A 1 117 ? 54.185 59.282 44.810 1.00 96.28 285 ALA A N 1
ATOM 805 C CA . ALA A 1 117 ? 55.119 60.151 44.097 1.00 99.55 285 ALA A CA 1
ATOM 806 C C . ALA A 1 117 ? 54.915 60.020 42.590 1.00 101.71 285 ALA A C 1
ATOM 807 O O . ALA A 1 117 ? 55.132 58.951 42.009 1.00 101.84 285 ALA A O 1
ATOM 809 N N . GLY A 1 118 ? 54.478 61.116 41.972 1.00 103.16 286 GLY A N 1
ATOM 810 C CA . GLY A 1 118 ? 54.184 61.143 40.546 1.00 103.63 286 GLY A CA 1
ATOM 811 C C . GLY A 1 118 ? 52.900 60.420 40.189 1.00 104.06 286 GLY A C 1
ATOM 812 O O . GLY A 1 118 ? 51.817 60.786 40.655 1.00 100.82 286 GLY A O 1
ATOM 813 N N . ASP A 1 119 ? 53.041 59.372 39.377 1.00 106.54 287 ASP A N 1
ATOM 814 C CA . ASP A 1 119 ? 51.912 58.692 38.733 1.00 107.80 287 ASP A CA 1
ATOM 815 C C . ASP A 1 119 ? 51.051 57.850 39.677 1.00 106.68 287 ASP A C 1
ATOM 816 O O . ASP A 1 119 ? 49.831 58.034 39.736 1.00 107.27 287 ASP A O 1
ATOM 821 N N . LEU A 1 120 ? 51.682 56.934 40.409 1.00 104.39 288 LEU A N 1
ATOM 822 C CA . LEU A 1 120 ? 50.939 55.992 41.252 1.00 101.61 288 LEU A CA 1
ATOM 823 C C . LEU A 1 120 ? 51.145 56.159 42.767 1.00 99.17 288 LEU A C 1
ATOM 824 O O . LEU A 1 120 ? 51.752 57.133 43.227 1.00 97.27 288 LEU A O 1
ATOM 829 N N . LEU A 1 121 ? 50.621 55.192 43.518 1.00 96.25 289 LEU A N 1
ATOM 830 C CA . LEU A 1 121 ? 50.561 55.232 44.974 1.00 91.92 289 LEU A CA 1
ATOM 831 C C . LEU A 1 121 ? 51.560 54.257 45.601 1.00 86.66 289 LEU A C 1
ATOM 832 O O . LEU A 1 121 ? 51.513 53.055 45.328 1.00 87.52 289 LEU A O 1
ATOM 837 N N . TYR A 1 122 ? 52.461 54.778 46.432 1.00 79.60 290 TYR A N 1
ATOM 838 C CA . TYR A 1 122 ? 53.382 53.930 47.198 1.00 74.58 290 TYR A CA 1
ATOM 839 C C . TYR A 1 122 ? 53.020 53.926 48.680 1.00 67.23 290 TYR A C 1
ATOM 840 O O . TYR A 1 122 ? 52.804 54.984 49.277 1.00 63.78 290 TYR A O 1
ATOM 849 N N . VAL A 1 123 ? 52.953 52.732 49.270 1.00 59.87 291 VAL A N 1
ATOM 850 C CA . VAL A 1 123 ? 52.664 52.593 50.703 1.00 53.84 291 VAL A CA 1
ATOM 851 C C . VAL A 1 123 ? 53.815 51.927 51.490 1.00 48.81 291 VAL A C 1
ATOM 852 O O . VAL A 1 123 ? 53.735 50.739 51.816 1.00 50.41 291 VAL A O 1
ATOM 856 N N . PRO A 1 124 ? 54.893 52.684 51.798 1.00 45.03 292 PRO A N 1
ATOM 857 C CA . PRO A 1 124 ? 55.935 52.082 52.630 1.00 41.78 292 PRO A CA 1
ATOM 858 C C . PRO A 1 124 ? 55.587 52.093 54.122 1.00 42.27 292 PRO A C 1
ATOM 859 O O . PRO A 1 124 ? 54.608 52.723 54.532 1.00 41.59 292 PRO A O 1
ATOM 863 N N . VAL A 1 125 ? 56.404 51.412 54.923 1.00 39.83 293 VAL A N 1
ATOM 864 C CA . VAL A 1 125 ? 56.093 51.168 56.327 1.00 36.26 293 VAL A CA 1
ATOM 865 C C . VAL A 1 125 ? 57.151 51.740 57.270 1.00 36.38 293 VAL A C 1
ATOM 866 O O . VAL A 1 125 ? 58.321 51.379 57.184 1.00 37.77 293 VAL A O 1
ATOM 870 N N . ILE A 1 126 ? 56.734 52.630 58.168 1.00 35.82 294 ILE A N 1
ATOM 871 C CA . ILE A 1 126 ? 57.575 53.052 59.283 1.00 36.42 294 ILE A CA 1
ATOM 872 C C . ILE A 1 126 ? 57.471 51.992 60.387 1.00 37.56 294 ILE A C 1
ATOM 873 O O . ILE A 1 126 ? 56.432 51.856 61.039 1.00 37.94 294 ILE A O 1
ATOM 878 N N . LYS A 1 127 ? 58.542 51.222 60.564 1.00 37.76 295 LYS A N 1
ATOM 879 C CA . LYS A 1 127 ? 58.576 50.149 61.554 1.00 38.03 295 LYS A CA 1
ATOM 880 C C . LYS A 1 127 ? 58.778 50.690 62.955 1.00 35.71 295 LYS A C 1
ATOM 881 O O . LYS A 1 127 ? 59.494 51.673 63.140 1.00 32.19 295 LYS A O 1
ATOM 887 N N . ASN A 1 128 ? 58.152 50.029 63.929 1.00 34.83 296 ASN A N 1
ATOM 888 C CA . ASN A 1 128 ? 58.212 50.413 65.349 1.00 35.17 296 ASN A CA 1
ATOM 889 C C . ASN A 1 128 ? 58.137 51.913 65.609 1.00 38.31 296 ASN A C 1
ATOM 890 O O . ASN A 1 128 ? 58.983 52.489 66.299 1.00 37.38 296 ASN A O 1
ATOM 895 N N . ALA A 1 129 ? 57.098 52.529 65.047 1.00 39.07 297 ALA A N 1
ATOM 896 C CA . ALA A 1 129 ? 56.938 53.975 65.040 1.00 37.04 297 ALA A CA 1
ATOM 897 C C . ALA A 1 129 ? 56.745 54.549 66.443 1.00 36.35 297 ALA A C 1
ATOM 898 O O . ALA A 1 129 ? 57.090 55.704 66.691 1.00 39.75 297 ALA A O 1
ATOM 900 N N . ASP A 1 130 ? 56.212 53.733 67.352 1.00 33.64 298 ASP A N 1
ATOM 901 C CA . ASP A 1 130 ? 56.081 54.094 68.774 1.00 38.69 298 ASP A CA 1
ATOM 902 C C . ASP A 1 130 ? 57.422 54.324 69.486 1.00 39.80 298 ASP A C 1
ATOM 903 O O . ASP A 1 130 ? 57.471 55.001 70.506 1.00 43.94 298 ASP A O 1
ATOM 908 N N . GLU A 1 131 ? 58.495 53.749 68.948 1.00 40.97 299 GLU A N 1
ATOM 909 C CA . GLU A 1 131 ? 59.809 53.802 69.581 1.00 42.20 299 GLU A CA 1
ATOM 910 C C . GLU A 1 131 ? 60.699 54.872 68.955 1.00 42.46 299 GLU A C 1
ATOM 911 O O . GLU A 1 131 ? 61.823 55.094 69.401 1.00 46.30 299 GLU A O 1
ATOM 917 N N . LYS A 1 132 ? 60.182 55.537 67.926 1.00 41.28 300 LYS A N 1
ATOM 918 C CA . LYS A 1 132 ? 60.893 56.630 67.275 1.00 38.08 300 LYS A CA 1
ATOM 919 C C . LYS A 1 132 ? 60.402 57.982 67.803 1.00 37.73 300 LYS A C 1
ATOM 920 O O . LYS A 1 132 ? 59.250 58.136 68.200 1.00 40.93 300 LYS A O 1
ATOM 926 N N . SER A 1 133 ? 61.292 58.963 67.807 1.00 39.15 301 SER A N 1
ATOM 927 C CA . SER A 1 133 ? 60.929 60.326 68.153 1.00 36.41 301 SER A CA 1
ATOM 928 C C . SER A 1 133 ? 60.276 60.986 66.940 1.00 39.55 301 SER A C 1
ATOM 929 O O . SER A 1 133 ? 60.322 60.441 65.825 1.00 38.28 301 SER A O 1
ATOM 932 N N . ILE A 1 134 ? 59.683 62.160 67.155 1.00 37.00 302 ILE A N 1
ATOM 933 C CA . ILE A 1 134 ? 59.129 62.965 66.064 1.00 39.06 302 ILE A CA 1
ATOM 934 C C . ILE A 1 134 ? 60.211 63.280 65.015 1.00 40.99 302 ILE A C 1
ATOM 935 O O . ILE A 1 134 ? 59.961 63.177 63.810 1.00 41.70 302 ILE A O 1
ATOM 940 N N . LYS A 1 135 ? 61.412 63.621 65.485 1.00 43.14 303 LYS A N 1
ATOM 941 C CA . LYS A 1 135 ? 62.572 63.816 64.612 1.00 45.39 303 LYS A CA 1
ATOM 942 C C . LYS A 1 135 ? 62.863 62.558 63.783 1.00 44.24 303 LYS A C 1
ATOM 943 O O . LYS A 1 135 ? 63.004 62.636 62.555 1.00 45.45 303 LYS A O 1
ATOM 949 N N . GLY A 1 136 ? 62.928 61.409 64.459 1.00 39.28 304 GLY A N 1
ATOM 950 C CA . GLY A 1 136 ? 63.149 60.118 63.807 1.00 36.34 304 GLY A CA 1
ATOM 951 C C . GLY A 1 136 ? 62.117 59.784 62.742 1.00 39.75 304 GLY A C 1
ATOM 952 O O . GLY A 1 136 ? 62.470 59.317 61.651 1.00 41.43 304 GLY A O 1
ATOM 953 N N . ILE A 1 137 ? 60.845 60.040 63.058 1.00 38.99 305 ILE A N 1
ATOM 954 C CA . ILE A 1 137 ? 59.732 59.816 62.132 1.00 34.17 305 ILE A CA 1
ATOM 955 C C . ILE A 1 137 ? 59.808 60.755 60.927 1.00 35.38 305 ILE A C 1
ATOM 956 O O . ILE A 1 137 ? 59.618 60.321 59.790 1.00 31.88 305 ILE A O 1
ATOM 961 N N . ALA A 1 138 ? 60.113 62.029 61.180 1.00 37.05 306 ALA A N 1
ATOM 962 C CA . ALA A 1 138 ? 60.307 63.005 60.105 1.00 38.40 306 ALA A CA 1
ATOM 963 C C . ALA A 1 138 ? 61.440 62.589 59.165 1.00 39.02 306 ALA A C 1
ATOM 964 O O . ALA A 1 138 ? 61.299 62.681 57.945 1.00 40.56 306 ALA A O 1
ATOM 966 N N . ARG A 1 139 ? 62.542 62.115 59.749 1.00 39.95 307 ARG A N 1
ATOM 967 C CA . ARG A 1 139 ? 63.691 61.594 59.004 1.00 44.66 307 ARG A CA 1
ATOM 968 C C . ARG A 1 139 ? 63.303 60.434 58.094 1.00 45.91 307 ARG A C 1
ATOM 969 O O . ARG A 1 139 ? 63.672 60.409 56.910 1.00 45.78 307 ARG A O 1
ATOM 977 N N . GLU A 1 140 ? 62.545 59.493 58.658 1.00 42.37 308 GLU A N 1
ATOM 978 C CA . GLU A 1 140 ? 62.130 58.294 57.946 1.00 40.60 308 GLU A CA 1
ATOM 979 C C . GLU A 1 140 ? 61.161 58.597 56.806 1.00 40.30 308 GLU A C 1
ATOM 980 O O . GLU A 1 140 ? 61.238 57.961 55.760 1.00 44.17 308 GLU A O 1
ATOM 986 N N . ILE A 1 141 ? 60.276 59.577 57.004 1.00 39.19 309 ILE A N 1
ATOM 987 C CA . ILE A 1 141 ? 59.363 60.031 55.954 1.00 40.24 309 ILE A CA 1
ATOM 988 C C . ILE A 1 141 ? 60.155 60.612 54.792 1.00 41.63 309 ILE A C 1
ATOM 989 O O . ILE A 1 141 ? 59.893 60.282 53.635 1.00 42.48 309 ILE A O 1
ATOM 994 N N . SER A 1 142 ? 61.138 61.450 55.116 1.00 44.84 310 SER A N 1
ATOM 995 C CA . SER A 1 142 ? 62.035 62.036 54.120 1.00 46.53 310 SER A CA 1
ATOM 996 C C . SER A 1 142 ? 62.788 60.967 53.319 1.00 46.63 310 SER A C 1
ATOM 997 O O . SER A 1 142 ? 62.813 61.022 52.086 1.00 44.73 310 SER A O 1
ATOM 1000 N N . GLU A 1 143 ? 63.368 59.994 54.027 1.00 45.34 311 GLU A N 1
ATOM 1001 C CA . GLU A 1 143 ? 64.091 58.880 53.404 1.00 48.89 311 GLU A CA 1
ATOM 1002 C C . GLU A 1 143 ? 63.203 58.037 52.498 1.00 48.18 311 GLU A C 1
ATOM 1003 O O . GLU A 1 143 ? 63.591 57.722 51.376 1.00 50.22 311 GLU A O 1
ATOM 1009 N N . LEU A 1 144 ? 62.015 57.684 52.987 1.00 48.07 312 LEU A N 1
ATOM 1010 C CA . LEU A 1 144 ? 61.081 56.856 52.222 1.00 47.83 312 LEU A CA 1
ATOM 1011 C C . LEU A 1 144 ? 60.502 57.572 51.003 1.00 48.20 312 LEU A C 1
ATOM 1012 O O . LEU A 1 144 ? 60.294 56.947 49.967 1.00 51.23 312 LEU A O 1
ATOM 1017 N N . ALA A 1 145 ? 60.247 58.874 51.133 1.00 49.48 313 ALA A N 1
ATOM 1018 C CA . ALA A 1 145 ? 59.814 59.699 50.001 1.00 52.48 313 ALA A CA 1
ATOM 1019 C C . ALA A 1 145 ? 60.911 59.786 48.933 1.00 54.06 313 ALA A C 1
ATOM 1020 O O . ALA A 1 145 ? 60.626 59.697 47.736 1.00 51.22 313 ALA A O 1
ATOM 1022 N N . GLY A 1 146 ? 62.157 59.941 49.386 1.00 55.34 314 GLY A N 1
ATOM 1023 C CA . GLY A 1 146 ? 63.329 59.953 48.513 1.00 55.27 314 GLY A CA 1
ATOM 1024 C C . GLY A 1 146 ? 63.566 58.633 47.800 1.00 57.03 314 GLY A C 1
ATOM 1025 O O . GLY A 1 146 ? 63.990 58.614 46.642 1.00 58.87 314 GLY A O 1
ATOM 1026 N N . LYS A 1 147 ? 63.285 57.528 48.488 1.00 55.85 315 LYS A N 1
ATOM 1027 C CA . LYS A 1 147 ? 63.421 56.202 47.893 1.00 54.71 315 LYS A CA 1
ATOM 1028 C C . LYS A 1 147 ? 62.306 55.907 46.896 1.00 57.75 315 LYS A C 1
ATOM 1029 O O . LYS A 1 147 ? 62.526 55.209 45.910 1.00 62.56 315 LYS A O 1
ATOM 1035 N N . ALA A 1 148 ? 61.119 56.450 47.148 1.00 60.16 316 ALA A N 1
ATOM 1036 C CA . ALA A 1 148 ? 59.986 56.305 46.232 1.00 64.61 316 ALA A CA 1
ATOM 1037 C C . ALA A 1 148 ? 60.202 57.099 44.940 1.00 66.87 316 ALA A C 1
ATOM 1038 O O . ALA A 1 148 ? 59.857 56.640 43.850 1.00 67.18 316 ALA A O 1
ATOM 1040 N N . ARG A 1 149 ? 60.784 58.285 45.087 1.00 68.24 317 ARG A N 1
ATOM 1041 C CA . ARG A 1 149 ? 61.086 59.180 43.978 1.00 69.92 317 ARG A CA 1
ATOM 1042 C C . ARG A 1 149 ? 62.209 58.620 43.096 1.00 69.49 317 ARG A C 1
ATOM 1043 O O . ARG A 1 149 ? 62.219 58.828 41.881 1.00 71.44 317 ARG A O 1
ATOM 1051 N N . ASN A 1 150 ? 63.135 57.890 43.713 1.00 66.53 318 ASN A N 1
ATOM 1052 C CA . ASN A 1 150 ? 64.273 57.314 43.002 1.00 63.31 318 ASN A CA 1
ATOM 1053 C C . ASN A 1 150 ? 64.142 55.827 42.655 1.00 60.82 318 ASN A C 1
ATOM 1054 O O . ASN A 1 150 ? 65.105 55.218 42.189 1.00 60.13 318 ASN A O 1
ATOM 1059 N N . GLY A 1 151 ? 62.958 55.253 42.882 1.00 58.57 319 GLY A N 1
ATOM 1060 C CA . GLY A 1 151 ? 62.689 53.834 42.601 1.00 55.74 319 GLY A CA 1
ATOM 1061 C C . GLY A 1 151 ? 63.561 52.868 43.387 1.00 56.69 319 GLY A C 1
ATOM 1062 O O . GLY A 1 151 ? 63.934 51.809 42.886 1.00 56.63 319 GLY A O 1
ATOM 1063 N N . LYS A 1 152 ? 63.872 53.240 44.626 1.00 57.10 320 LYS A N 1
ATOM 1064 C CA . LYS A 1 152 ? 64.852 52.542 45.453 1.00 57.52 320 LYS A CA 1
ATOM 1065 C C . LYS A 1 152 ? 64.233 51.874 46.687 1.00 58.75 320 LYS A C 1
ATOM 1066 O O . LYS A 1 152 ? 64.958 51.499 47.614 1.00 59.90 320 LYS A O 1
ATOM 1072 N N . LEU A 1 153 ? 62.906 51.739 46.706 1.00 57.14 321 LEU A N 1
ATOM 1073 C CA . LEU A 1 153 ? 62.213 51.112 47.834 1.00 57.11 321 LEU A CA 1
ATOM 1074 C C . LEU A 1 153 ? 62.424 49.605 47.825 1.00 57.51 321 LEU A C 1
ATOM 1075 O O . LEU A 1 153 ? 62.085 48.930 46.855 1.00 60.02 321 LEU A O 1
ATOM 1080 N N . SER A 1 154 ? 62.989 49.086 48.911 1.00 58.45 322 SER A N 1
ATOM 1081 C CA . SER A 1 154 ? 63.212 47.649 49.052 1.00 58.63 322 SER A CA 1
ATOM 1082 C C . SER A 1 154 ? 61.906 46.926 49.390 1.00 58.83 322 SER A C 1
ATOM 1083 O O . SER A 1 154 ? 60.889 47.564 49.687 1.00 57.94 322 SER A O 1
ATOM 1086 N N . GLN A 1 155 ? 61.943 45.596 49.337 1.00 58.68 323 GLN A N 1
ATOM 1087 C CA . GLN A 1 155 ? 60.781 44.771 49.656 1.00 60.10 323 GLN A CA 1
ATOM 1088 C C . GLN A 1 155 ? 60.451 44.846 51.150 1.00 59.26 323 GLN A C 1
ATOM 1089 O O . GLN A 1 155 ? 59.277 44.849 51.532 1.00 55.90 323 GLN A O 1
ATOM 1095 N N . ALA A 1 156 ? 61.501 44.924 51.972 1.00 58.90 324 ALA A N 1
ATOM 1096 C CA . ALA A 1 156 ? 61.392 45.125 53.418 1.00 59.02 324 ALA A CA 1
ATOM 1097 C C . ALA A 1 156 ? 60.637 46.411 53.769 1.00 59.91 324 ALA A C 1
ATOM 1098 O O . ALA A 1 156 ? 59.834 46.420 54.699 1.00 60.66 324 ALA A O 1
ATOM 1100 N N . ASP A 1 157 ? 60.883 47.477 53.005 1.00 59.40 325 ASP A N 1
ATOM 1101 C CA . ASP A 1 157 ? 60.169 48.750 53.151 1.00 60.04 325 ASP A CA 1
ATOM 1102 C C . ASP A 1 157 ? 58.649 48.666 52.916 1.00 59.66 325 ASP A C 1
ATOM 1103 O O . ASP A 1 157 ? 57.892 49.463 53.472 1.00 59.26 325 ASP A O 1
ATOM 1108 N N . MET A 1 158 ? 58.219 47.706 52.097 1.00 57.58 326 MET A N 1
ATOM 1109 C CA . MET A 1 158 ? 56.804 47.526 51.760 1.00 55.90 326 MET A CA 1
ATOM 1110 C C . MET A 1 158 ? 56.095 46.536 52.689 1.00 55.11 326 MET A C 1
ATOM 1111 O O . MET A 1 158 ? 54.868 46.466 52.707 1.00 57.09 326 MET A O 1
ATOM 1116 N N . GLU A 1 159 ? 56.869 45.776 53.456 1.00 53.50 327 GLU A N 1
ATOM 1117 C CA . GLU A 1 159 ? 56.321 44.697 54.279 1.00 52.33 327 GLU A CA 1
ATOM 1118 C C . GLU A 1 159 ? 56.127 45.073 55.748 1.00 45.85 327 GLU A C 1
ATOM 1119 O O . GLU A 1 159 ? 56.807 45.956 56.275 1.00 44.85 327 GLU A O 1
ATOM 1125 N N . GLY A 1 160 ? 55.191 44.387 56.396 1.00 40.04 328 GLY A N 1
ATOM 1126 C CA . GLY A 1 160 ? 55.113 44.364 57.851 1.00 38.88 328 GLY A CA 1
ATOM 1127 C C . GLY A 1 160 ? 54.184 45.360 58.507 1.00 39.65 328 GLY A C 1
ATOM 1128 O O . GLY A 1 160 ? 54.171 45.464 59.738 1.00 41.23 328 GLY A O 1
ATOM 1129 N N . GLY A 1 161 ? 53.406 46.076 57.693 1.00 37.73 329 GLY A N 1
ATOM 1130 C CA . GLY A 1 161 ? 52.471 47.096 58.174 1.00 35.81 329 GLY A CA 1
ATOM 1131 C C . GLY A 1 161 ? 51.331 46.524 58.999 1.00 35.79 329 GLY A C 1
ATOM 1132 O O . GLY A 1 161 ? 50.777 45.473 58.664 1.00 36.01 329 GLY A O 1
ATOM 1133 N N . THR A 1 162 ? 50.991 47.216 60.086 1.00 31.38 330 THR A N 1
ATOM 1134 C CA . THR A 1 162 ? 49.956 46.753 61.014 1.00 32.40 330 THR A CA 1
ATOM 1135 C C . THR A 1 162 ? 48.805 47.762 61.135 1.00 35.14 330 THR A C 1
ATOM 1136 O O . THR A 1 162 ? 47.714 47.426 61.599 1.00 34.37 330 THR A O 1
ATOM 1140 N N . PHE A 1 163 ? 49.072 48.995 60.706 1.00 36.00 331 PHE A N 1
ATOM 1141 C CA . PHE A 1 163 ? 48.103 50.085 60.678 1.00 32.09 331 PHE A CA 1
ATOM 1142 C C . PHE A 1 163 ? 48.491 51.012 59.533 1.00 33.09 331 PHE A C 1
ATOM 1143 O O . PHE A 1 163 ? 49.673 51.140 59.212 1.00 35.64 331 PHE A O 1
ATOM 1151 N N . THR A 1 164 ? 47.508 51.656 58.913 1.00 31.97 332 THR A N 1
ATOM 1152 C CA . THR A 1 164 ? 47.797 52.639 57.866 1.00 32.89 332 THR A CA 1
ATOM 1153 C C . THR A 1 164 ? 47.284 54.035 58.224 1.00 31.71 332 THR A C 1
ATOM 1154 O O . THR A 1 164 ? 46.174 54.185 58.737 1.00 29.70 332 THR A O 1
ATOM 1158 N N . VAL A 1 165 ? 48.130 55.037 57.988 1.00 32.55 333 VAL A N 1
ATOM 1159 C CA . VAL A 1 165 ? 47.754 56.444 58.080 1.00 31.99 333 VAL A CA 1
ATOM 1160 C C . VAL A 1 165 ? 47.975 57.110 56.717 1.00 36.75 333 VAL A C 1
ATOM 1161 O O . VAL A 1 165 ? 49.030 56.948 56.092 1.00 39.38 333 VAL A O 1
ATOM 1165 N N . ASN A 1 166 ? 46.969 57.839 56.247 1.00 37.91 334 ASN A N 1
ATOM 1166 C CA . ASN A 1 166 ? 47.055 58.519 54.965 1.00 39.80 334 ASN A CA 1
ATOM 1167 C C . ASN A 1 166 ? 46.914 60.025 55.161 1.00 39.24 334 ASN A C 1
ATOM 1168 O O . ASN A 1 166 ? 46.010 60.485 55.846 1.00 44.25 334 ASN A O 1
ATOM 1173 N N . SER A 1 167 ? 47.830 60.784 54.567 1.00 42.52 335 SER A N 1
ATOM 1174 C CA . SER A 1 167 ? 47.773 62.244 54.605 1.00 43.01 335 SER A CA 1
ATOM 1175 C C . SER A 1 167 ? 46.962 62.799 53.430 1.00 43.63 335 SER A C 1
ATOM 1176 O O . SER A 1 167 ? 47.521 63.341 52.473 1.00 47.65 335 SER A O 1
ATOM 1179 N N . THR A 1 168 ? 45.642 62.671 53.512 1.00 42.47 336 THR A N 1
ATOM 1180 C CA . THR A 1 168 ? 44.760 63.124 52.437 1.00 41.40 336 THR A CA 1
ATOM 1181 C C . THR A 1 168 ? 44.618 64.643 52.391 1.00 40.56 336 THR A C 1
ATOM 1182 O O . THR A 1 168 ? 44.182 65.198 51.381 1.00 38.96 336 THR A O 1
ATOM 1186 N N . GLY A 1 169 ? 44.994 65.304 53.486 1.00 41.89 337 GLY A N 1
ATOM 1187 C CA . GLY A 1 169 ? 45.041 66.767 53.560 1.00 44.33 337 GLY A CA 1
ATOM 1188 C C . GLY A 1 169 ? 45.934 67.417 52.517 1.00 42.45 337 GLY A C 1
ATOM 1189 O O . GLY A 1 169 ? 45.654 68.523 52.063 1.00 44.63 337 GLY A O 1
ATOM 1190 N N . SER A 1 170 ? 46.991 66.709 52.126 1.00 42.50 338 SER A N 1
ATOM 1191 C CA . SER A 1 170 ? 47.901 67.137 51.060 1.00 46.36 338 SER A CA 1
ATOM 1192 C C . SER A 1 170 ? 47.210 67.283 49.701 1.00 47.59 338 SER A C 1
ATOM 1193 O O . SER A 1 170 ? 47.717 67.977 48.824 1.00 50.15 338 SER A O 1
ATOM 1196 N N . PHE A 1 171 ? 46.061 66.631 49.536 1.00 46.14 339 PHE A N 1
ATOM 1197 C CA . PHE A 1 171 ? 45.278 66.744 48.309 1.00 47.97 339 PHE A CA 1
ATOM 1198 C C . PHE A 1 171 ? 44.108 67.707 48.503 1.00 47.73 339 PHE A C 1
ATOM 1199 O O . PHE A 1 171 ? 43.273 67.865 47.601 1.00 45.17 339 PHE A O 1
ATOM 1207 N N . GLY A 1 172 ? 44.046 68.332 49.682 1.00 43.68 340 GLY A N 1
ATOM 1208 C CA . GLY A 1 172 ? 42.998 69.298 50.008 1.00 39.46 340 GLY A CA 1
ATOM 1209 C C . GLY A 1 172 ? 41.671 68.686 50.426 1.00 41.68 340 GLY A C 1
ATOM 1210 O O . GLY A 1 172 ? 40.632 69.345 50.366 1.00 43.92 340 GLY A O 1
ATOM 1211 N N . SER A 1 173 ? 41.705 67.425 50.849 1.00 40.21 341 SER A N 1
ATOM 1212 C CA . SER A 1 173 ? 40.520 66.726 51.347 1.00 38.81 341 SER A CA 1
ATOM 1213 C C . SER A 1 173 ? 40.104 67.222 52.738 1.00 38.44 341 SER A C 1
ATOM 1214 O O . SER A 1 173 ? 40.945 67.395 53.623 1.00 34.76 341 SER A O 1
ATOM 1217 N N . VAL A 1 174 ? 38.803 67.426 52.922 1.00 36.20 342 VAL A N 1
ATOM 1218 C CA . VAL A 1 174 ? 38.253 67.887 54.199 1.00 37.46 342 VAL A CA 1
ATOM 1219 C C . VAL A 1 174 ? 37.674 66.706 54.986 1.00 36.70 342 VAL A C 1
ATOM 1220 O O . VAL A 1 174 ? 37.759 66.658 56.216 1.00 35.98 342 VAL A O 1
ATOM 1224 N N . GLN A 1 175 ? 37.076 65.766 54.263 1.00 36.79 343 GLN A N 1
ATOM 1225 C CA . GLN A 1 175 ? 36.655 64.482 54.821 1.00 35.34 343 GLN A CA 1
ATOM 1226 C C . GLN A 1 175 ? 36.928 63.422 53.788 1.00 35.07 343 GLN A C 1
ATOM 1227 O O . GLN A 1 175 ? 36.899 63.706 52.585 1.00 31.90 343 GLN A O 1
ATOM 1233 N N . SER A 1 176 ? 37.165 62.200 54.254 1.00 33.63 344 SER A N 1
ATOM 1234 C CA . SER A 1 176 ? 37.559 61.109 53.370 1.00 37.20 344 SER A CA 1
ATOM 1235 C C . SER A 1 176 ? 37.170 59.757 53.945 1.00 34.91 344 SER A C 1
ATOM 1236 O O . SER A 1 176 ? 37.126 59.587 55.159 1.00 32.14 344 SER A O 1
ATOM 1239 N N . MET A 1 177 ? 36.874 58.799 53.074 1.00 36.44 345 MET A N 1
ATOM 1240 C CA . MET A 1 177 ? 36.743 57.406 53.503 1.00 40.28 345 MET A CA 1
ATOM 1241 C C . MET A 1 177 ? 37.692 56.516 52.722 1.00 40.51 345 MET A C 1
ATOM 1242 O O . MET A 1 177 ? 37.551 56.358 51.503 1.00 39.42 345 MET A O 1
ATOM 1247 N N . GLY A 1 178 ? 38.649 55.931 53.439 1.00 37.50 346 GLY A N 1
ATOM 1248 C CA . GLY A 1 178 ? 39.676 55.110 52.821 1.00 36.78 346 GLY A CA 1
ATOM 1249 C C . GLY A 1 178 ? 39.392 53.626 52.862 1.00 35.25 346 GLY A C 1
ATOM 1250 O O . GLY A 1 178 ? 38.651 53.138 53.719 1.00 35.04 346 GLY A O 1
ATOM 1251 N N . ILE A 1 179 ? 39.987 52.914 51.913 1.00 35.94 347 ILE A N 1
ATOM 1252 C CA . ILE A 1 179 ? 39.930 51.461 51.868 1.00 35.24 347 ILE A CA 1
ATOM 1253 C C . ILE A 1 179 ? 41.052 50.922 52.756 1.00 36.47 347 ILE A C 1
ATOM 1254 O O . ILE A 1 179 ? 42.200 51.365 52.655 1.00 39.36 347 ILE A O 1
ATOM 1259 N N . ILE A 1 180 ? 40.703 49.987 53.637 1.00 33.92 348 ILE A N 1
ATOM 1260 C CA . ILE A 1 180 ? 41.651 49.392 54.576 1.00 35.85 348 ILE A CA 1
ATOM 1261 C C . ILE A 1 180 ? 42.702 48.546 53.853 1.00 35.25 348 ILE A C 1
ATOM 1262 O O . ILE A 1 180 ? 42.380 47.774 52.961 1.00 34.02 348 ILE A O 1
ATOM 1267 N N . ASN A 1 181 ? 43.960 48.725 54.238 1.00 38.50 349 ASN A N 1
ATOM 1268 C CA . ASN A 1 181 ? 45.071 47.938 53.717 1.00 40.85 349 ASN A CA 1
ATOM 1269 C C . ASN A 1 181 ? 45.050 46.502 54.277 1.00 40.78 349 ASN A C 1
ATOM 1270 O O . ASN A 1 181 ? 45.734 46.197 55.257 1.00 42.39 349 ASN A O 1
ATOM 1275 N N . HIS A 1 182 ? 44.244 45.641 53.653 1.00 39.27 350 HIS A N 1
ATOM 1276 C CA . HIS A 1 182 ? 44.092 44.222 54.030 1.00 40.97 350 HIS A CA 1
ATOM 1277 C C . HIS A 1 182 ? 45.453 43.497 54.100 1.00 39.29 350 HIS A C 1
ATOM 1278 O O . HIS A 1 182 ? 46.265 43.632 53.195 1.00 38.62 350 HIS A O 1
ATOM 1285 N N . PRO A 1 183 ? 45.708 42.722 55.172 1.00 39.62 351 PRO A N 1
ATOM 1286 C CA . PRO A 1 183 ? 44.817 42.276 56.241 1.00 37.74 351 PRO A CA 1
ATOM 1287 C C . PRO A 1 183 ? 44.853 43.086 57.545 1.00 35.83 351 PRO A C 1
ATOM 1288 O O . PRO A 1 183 ? 44.704 42.510 58.621 1.00 33.72 351 PRO A O 1
ATOM 1292 N N . GLN A 1 184 ? 45.024 44.402 57.461 1.00 36.49 352 GLN A N 1
ATOM 1293 C CA . GLN A 1 184 ? 44.954 45.238 58.663 1.00 32.52 352 GLN A CA 1
ATOM 1294 C C . GLN A 1 184 ? 43.502 45.460 59.093 1.00 32.17 352 GLN A C 1
ATOM 1295 O O . GLN A 1 184 ? 42.574 45.165 58.346 1.00 36.27 352 GLN A O 1
ATOM 1301 N N . ALA A 1 185 ? 43.315 45.971 60.305 1.00 33.11 353 ALA A N 1
ATOM 1302 C CA . ALA A 1 185 ? 41.987 46.187 60.880 1.00 33.02 353 ALA A CA 1
ATOM 1303 C C . ALA A 1 185 ? 41.401 47.569 60.572 1.00 36.80 353 ALA A C 1
ATOM 1304 O O . ALA A 1 185 ? 40.181 47.744 60.597 1.00 37.53 353 ALA A O 1
ATOM 1306 N N . ALA A 1 186 ? 42.267 48.546 60.297 1.00 35.69 354 ALA A N 1
ATOM 1307 C CA . ALA A 1 186 ? 41.848 49.944 60.241 1.00 35.63 354 ALA A CA 1
ATOM 1308 C C . ALA A 1 186 ? 42.791 50.850 59.448 1.00 34.40 354 ALA A C 1
ATOM 1309 O O . ALA A 1 186 ? 43.998 50.603 59.386 1.00 34.07 354 ALA A O 1
ATOM 1311 N N . ILE A 1 187 ? 42.223 51.899 58.853 1.00 30.63 355 ILE A N 1
ATOM 1312 C CA . ILE A 1 187 ? 42.997 52.964 58.205 1.00 29.45 355 ILE A CA 1
ATOM 1313 C C . ILE A 1 187 ? 42.529 54.324 58.716 1.00 30.47 355 ILE A C 1
ATOM 1314 O O . ILE A 1 187 ? 41.323 54.569 58.848 1.00 31.19 355 ILE A O 1
ATOM 1319 N N . LEU A 1 188 ? 43.489 55.187 59.041 1.00 28.49 356 LEU A N 1
ATOM 1320 C CA . LEU A 1 188 ? 43.188 56.536 59.484 1.00 26.91 356 LEU A CA 1
ATOM 1321 C C . LEU A 1 188 ? 43.572 57.561 58.436 1.00 27.90 356 LEU A C 1
ATOM 1322 O O . LEU A 1 188 ? 44.705 57.590 57.975 1.00 32.61 356 LEU A O 1
ATOM 1327 N N . GLN A 1 189 ? 42.628 58.417 58.077 1.00 29.88 357 GLN A N 1
ATOM 1328 C CA . GLN A 1 189 ? 42.900 59.469 57.107 1.00 34.34 357 GLN A CA 1
ATOM 1329 C C . GLN A 1 189 ? 42.959 60.803 57.842 1.00 33.08 357 GLN A C 1
ATOM 1330 O O . GLN A 1 189 ? 42.021 61.173 58.549 1.00 35.37 357 GLN A O 1
ATOM 1336 N N . VAL A 1 190 ? 44.087 61.495 57.705 1.00 34.47 358 VAL A N 1
ATOM 1337 C CA . VAL A 1 190 ? 44.272 62.821 58.295 1.00 35.69 358 VAL A CA 1
ATOM 1338 C C . VAL A 1 190 ? 44.008 63.869 57.219 1.00 33.81 358 VAL A C 1
ATOM 1339 O O . VAL A 1 190 ? 44.725 63.945 56.217 1.00 33.91 358 VAL A O 1
ATOM 1343 N N . GLU A 1 191 ? 42.969 64.666 57.440 1.00 34.32 359 GLU A N 1
ATOM 1344 C CA . GLU A 1 191 ? 42.482 65.620 56.449 1.00 32.81 359 GLU A CA 1
ATOM 1345 C C . GLU A 1 191 ? 43.174 66.974 56.530 1.00 31.56 359 GLU A C 1
ATOM 1346 O O . GLU A 1 191 ? 44.199 67.116 57.185 1.00 33.07 359 GLU A O 1
ATOM 1352 N N . SER A 1 192 ? 42.617 67.958 55.829 1.00 35.01 360 SER A N 1
ATOM 1353 C CA . SER A 1 192 ? 43.169 69.308 55.797 1.00 34.61 360 SER A CA 1
ATOM 1354 C C . SER A 1 192 ? 42.984 70.027 57.120 1.00 34.32 360 SER A C 1
ATOM 1355 O O . SER A 1 192 ? 41.977 69.849 57.806 1.00 37.04 360 SER A O 1
ATOM 1358 N N . ILE A 1 193 ? 43.977 70.830 57.470 1.00 31.90 361 ILE A N 1
ATOM 1359 C CA . ILE A 1 193 ? 43.861 71.754 58.577 1.00 34.41 361 ILE A CA 1
ATOM 1360 C C . ILE A 1 193 ? 43.251 73.063 58.054 1.00 34.30 361 ILE A C 1
ATOM 1361 O O . ILE A 1 193 ? 43.839 73.739 57.209 1.00 35.94 361 ILE A O 1
ATOM 1366 N N . VAL A 1 194 ? 42.054 73.382 58.544 1.00 32.34 362 VAL A N 1
ATOM 1367 C CA . VAL A 1 194 ? 41.305 74.563 58.127 1.00 30.93 362 VAL A CA 1
ATOM 1368 C C . VAL A 1 194 ? 41.085 75.447 59.354 1.00 33.66 362 VAL A C 1
ATOM 1369 O O . VAL A 1 194 ? 40.772 74.936 60.431 1.00 36.26 362 VAL A O 1
ATOM 1373 N N . LYS A 1 195 ? 41.277 76.760 59.204 1.00 33.34 363 LYS A N 1
ATOM 1374 C CA . LYS A 1 195 ? 40.864 77.723 60.228 1.00 32.07 363 LYS A CA 1
ATOM 1375 C C . LYS A 1 195 ? 39.345 77.792 60.247 1.00 31.51 363 LYS A C 1
ATOM 1376 O O . LYS A 1 195 ? 38.716 77.934 59.194 1.00 34.00 363 LYS A O 1
ATOM 1382 N N . ARG A 1 196 ? 38.761 77.668 61.436 1.00 29.70 364 ARG A N 1
ATOM 1383 C CA . ARG A 1 196 ? 37.303 77.596 61.592 1.00 32.37 364 ARG A CA 1
ATOM 1384 C C . ARG A 1 196 ? 36.816 78.424 62.780 1.00 34.49 364 ARG A C 1
ATOM 1385 O O . ARG A 1 196 ? 37.509 78.511 63.804 1.00 31.40 364 ARG A O 1
ATOM 1393 N N . PRO A 1 197 ? 35.617 79.028 62.655 1.00 35.65 365 PRO A N 1
ATOM 1394 C CA . PRO A 1 197 ? 35.028 79.609 63.851 1.00 35.17 365 PRO A CA 1
ATOM 1395 C C . PRO A 1 197 ? 34.489 78.490 64.729 1.00 39.31 365 PRO A C 1
ATOM 1396 O O . PRO A 1 197 ? 33.744 77.627 64.257 1.00 45.64 365 PRO A O 1
ATOM 1400 N N . VAL A 1 198 ? 34.878 78.512 65.997 1.00 36.80 366 VAL A N 1
ATOM 1401 C CA . VAL A 1 198 ? 34.669 77.397 66.906 1.00 35.35 366 VAL A CA 1
ATOM 1402 C C . VAL A 1 198 ? 34.175 77.921 68.259 1.00 36.63 366 VAL A C 1
ATOM 1403 O O . VAL A 1 198 ? 34.406 79.083 68.591 1.00 38.92 366 VAL A O 1
ATOM 1407 N N . ILE A 1 199 ? 33.483 77.090 69.034 1.00 35.55 367 ILE A N 1
ATOM 1408 C CA . ILE A 1 199 ? 33.039 77.537 70.353 1.00 36.60 367 ILE A CA 1
ATOM 1409 C C . ILE A 1 199 ? 33.838 76.962 71.503 1.00 37.62 367 ILE A C 1
ATOM 1410 O O . ILE A 1 199 ? 33.969 75.747 71.629 1.00 42.07 367 ILE A O 1
ATOM 1415 N N . ILE A 1 200 ? 34.410 77.860 72.306 1.00 40.97 368 ILE A N 1
ATOM 1416 C CA . ILE A 1 200 ? 35.175 77.507 73.500 1.00 42.22 368 ILE A CA 1
ATOM 1417 C C . ILE A 1 200 ? 34.631 78.326 74.662 1.00 45.50 368 ILE A C 1
ATOM 1418 O O . ILE A 1 200 ? 34.652 79.556 74.615 1.00 51.42 368 ILE A O 1
ATOM 1423 N N . ASP A 1 201 ? 34.135 77.631 75.686 1.00 50.34 369 ASP A N 1
ATOM 1424 C CA . ASP A 1 201 ? 33.482 78.227 76.873 1.00 52.34 369 ASP A CA 1
ATOM 1425 C C . ASP A 1 201 ? 32.496 79.347 76.542 1.00 51.16 369 ASP A C 1
ATOM 1426 O O . ASP A 1 201 ? 32.589 80.446 77.089 1.00 53.23 369 ASP A O 1
ATOM 1431 N N . ASP A 1 202 ? 31.579 79.048 75.622 1.00 51.72 370 ASP A N 1
ATOM 1432 C CA . ASP A 1 202 ? 30.558 79.981 75.111 1.00 52.19 370 ASP A CA 1
ATOM 1433 C C . ASP A 1 202 ? 31.077 81.246 74.401 1.00 48.62 370 ASP A C 1
ATOM 1434 O O . ASP A 1 202 ? 30.344 82.223 74.243 1.00 51.65 370 ASP A O 1
ATOM 1439 N N . MET A 1 203 ? 32.329 81.209 73.955 1.00 45.51 371 MET A N 1
ATOM 1440 C CA . MET A 1 203 ? 32.920 82.296 73.183 1.00 41.91 371 MET A CA 1
ATOM 1441 C C . MET A 1 203 ? 33.272 81.775 71.799 1.00 41.19 371 MET A C 1
ATOM 1442 O O . MET A 1 203 ? 33.520 80.581 71.626 1.00 39.82 371 MET A O 1
ATOM 1447 N N . ILE A 1 204 ? 33.287 82.664 70.811 1.00 39.54 372 ILE A N 1
ATOM 1448 C CA . ILE A 1 204 ? 33.690 82.282 69.461 1.00 37.31 372 ILE A CA 1
ATOM 1449 C C . ILE A 1 204 ? 35.198 82.452 69.316 1.00 37.07 372 ILE A C 1
ATOM 1450 O O . ILE A 1 204 ? 35.727 83.549 69.467 1.00 38.18 372 ILE A O 1
ATOM 1455 N N . ALA A 1 205 ? 35.889 81.351 69.052 1.00 34.95 373 ALA A N 1
ATOM 1456 C CA . ALA A 1 205 ? 37.324 81.387 68.803 1.00 33.10 373 ALA A CA 1
ATOM 1457 C C . ALA A 1 205 ? 37.614 80.992 67.355 1.00 35.08 373 ALA A C 1
ATOM 1458 O O . ALA A 1 205 ? 36.757 80.424 66.675 1.00 35.88 373 ALA A O 1
ATOM 1460 N N . VAL A 1 206 ? 38.811 81.318 66.883 1.00 37.60 374 VAL A N 1
ATOM 1461 C CA . VAL A 1 206 ? 39.286 80.828 65.592 1.00 40.07 374 VAL A CA 1
ATOM 1462 C C . VAL A 1 206 ? 40.358 79.778 65.860 1.00 41.25 374 VAL A C 1
ATOM 1463 O O . VAL A 1 206 ? 41.385 80.067 66.473 1.00 40.03 374 VAL A O 1
ATOM 1467 N N . ARG A 1 207 ? 40.106 78.552 65.416 1.00 43.30 375 ARG A N 1
ATOM 1468 C CA . ARG A 1 207 ? 41.035 77.452 65.657 1.00 37.80 375 ARG A CA 1
ATOM 1469 C C . ARG A 1 207 ? 41.391 76.720 64.377 1.00 38.44 375 ARG A C 1
ATOM 1470 O O . ARG A 1 207 ? 40.636 76.757 63.403 1.00 37.85 375 ARG A O 1
ATOM 1478 N N . ASP A 1 208 ? 42.557 76.075 64.397 1.00 36.82 376 ASP A N 1
ATOM 1479 C CA . ASP A 1 208 ? 43.023 75.214 63.318 1.00 36.93 376 ASP A CA 1
ATOM 1480 C C . ASP A 1 208 ? 42.443 73.806 63.505 1.00 38.06 376 ASP A C 1
ATOM 1481 O O . ASP A 1 208 ? 42.955 73.016 64.295 1.00 38.83 376 ASP A O 1
ATOM 1486 N N . MET A 1 209 ? 41.371 73.498 62.782 1.00 35.17 377 MET A N 1
ATOM 1487 C CA . MET A 1 209 ? 40.668 72.239 62.981 1.00 32.17 377 MET A CA 1
ATOM 1488 C C . MET A 1 209 ? 41.019 71.212 61.908 1.00 34.64 377 MET A C 1
ATOM 1489 O O . MET A 1 209 ? 41.131 71.542 60.721 1.00 32.30 377 MET A O 1
ATOM 1494 N N . VAL A 1 210 ? 41.199 69.966 62.341 1.00 32.63 378 VAL A N 1
ATOM 1495 C CA . VAL A 1 210 ? 41.442 68.857 61.423 1.00 30.84 378 VAL A CA 1
ATOM 1496 C C . VAL A 1 210 ? 40.509 67.674 61.744 1.00 30.77 378 VAL A C 1
ATOM 1497 O O . VAL A 1 210 ? 40.303 67.322 62.911 1.00 31.26 378 VAL A O 1
ATOM 1501 N N . ASN A 1 211 ? 39.905 67.113 60.702 1.00 28.11 379 ASN A N 1
ATOM 1502 C CA . ASN A 1 211 ? 39.114 65.894 60.823 1.00 32.94 379 ASN A CA 1
ATOM 1503 C C . ASN A 1 211 ? 39.997 64.660 60.739 1.00 33.48 379 ASN A C 1
ATOM 1504 O O . ASN A 1 211 ? 40.871 64.570 59.871 1.00 31.48 379 ASN A O 1
ATOM 1509 N N . LEU A 1 212 ? 39.783 63.721 61.651 1.00 32.20 380 LEU A N 1
ATOM 1510 C CA . LEU A 1 212 ? 40.414 62.412 61.540 1.00 35.07 380 LEU A CA 1
ATOM 1511 C C . LEU A 1 212 ? 39.345 61.391 61.164 1.00 36.29 380 LEU A C 1
ATOM 1512 O O . LEU A 1 212 ? 38.398 61.163 61.920 1.00 36.19 380 LEU A O 1
ATOM 1517 N N . CYS A 1 213 ? 39.498 60.802 59.982 1.00 32.51 381 CYS A N 1
ATOM 1518 C CA . CYS A 1 213 ? 38.512 59.882 59.437 1.00 31.84 381 CYS A CA 1
ATOM 1519 C C . CYS A 1 213 ? 39.041 58.447 59.459 1.00 32.39 381 CYS A C 1
ATOM 1520 O O . CYS A 1 213 ? 40.078 58.138 58.860 1.00 34.97 381 CYS A O 1
ATOM 1523 N N . LEU A 1 214 ? 38.313 57.577 60.155 1.00 29.44 382 LEU A N 1
ATOM 1524 C CA . LEU A 1 214 ? 38.746 56.209 60.424 1.00 28.49 382 LEU A CA 1
ATOM 1525 C C . LEU A 1 214 ? 37.812 55.167 59.812 1.00 25.80 382 LEU A C 1
ATOM 1526 O O . LEU A 1 214 ? 36.618 55.146 60.119 1.00 27.23 382 LEU A O 1
ATOM 1531 N N . SER A 1 215 ? 38.355 54.312 58.949 1.00 25.56 383 SER A N 1
ATOM 1532 C CA . SER A 1 215 ? 37.629 53.133 58.465 1.00 26.55 383 SER A CA 1
ATOM 1533 C C . SER A 1 215 ? 38.051 51.923 59.286 1.00 26.44 383 SER A C 1
ATOM 1534 O O . SER A 1 215 ? 39.236 51.739 59.549 1.00 30.64 383 SER A O 1
ATOM 1537 N N . ILE A 1 216 ? 37.090 51.103 59.697 1.00 27.16 384 ILE A N 1
ATOM 1538 C CA . ILE A 1 216 ? 37.390 49.906 60.497 1.00 27.52 384 ILE A CA 1
ATOM 1539 C C . ILE A 1 216 ? 36.805 48.620 59.916 1.00 27.29 384 ILE A C 1
ATOM 1540 O O . ILE A 1 216 ? 35.799 48.646 59.198 1.00 29.35 384 ILE A O 1
ATOM 1545 N N . ASP A 1 217 ? 37.475 47.509 60.214 1.00 28.73 385 ASP A N 1
ATOM 1546 C CA . ASP A 1 217 ? 36.941 46.166 60.008 1.00 30.70 385 ASP A CA 1
ATOM 1547 C C . ASP A 1 217 ? 35.947 45.876 61.126 1.00 35.03 385 ASP A C 1
ATOM 1548 O O . ASP A 1 217 ? 36.342 45.672 62.288 1.00 33.98 385 ASP A O 1
ATOM 1553 N N . HIS A 1 218 ? 34.665 45.833 60.767 1.00 33.77 386 HIS A N 1
ATOM 1554 C CA . HIS A 1 218 ? 33.600 45.643 61.748 1.00 39.39 386 HIS A CA 1
ATOM 1555 C C . HIS A 1 218 ? 33.494 44.215 62.301 1.00 40.33 386 HIS A C 1
ATOM 1556 O O . HIS A 1 218 ? 32.726 43.969 63.232 1.00 43.25 386 HIS A O 1
ATOM 1563 N N . ARG A 1 219 ? 34.262 43.284 61.736 1.00 39.60 387 ARG A N 1
ATOM 1564 C CA . ARG A 1 219 ? 34.403 41.946 62.306 1.00 37.24 387 ARG A CA 1
ATOM 1565 C C . ARG A 1 219 ? 35.238 41.995 63.580 1.00 40.70 387 ARG A C 1
ATOM 1566 O O . ARG A 1 219 ? 35.037 41.195 64.495 1.00 40.19 387 ARG A O 1
ATOM 1574 N N . ILE A 1 220 ? 36.171 42.943 63.627 1.00 41.04 388 ILE A N 1
ATOM 1575 C CA . ILE A 1 220 ? 37.096 43.081 64.745 1.00 42.74 388 ILE A CA 1
ATOM 1576 C C . ILE A 1 220 ? 36.627 44.158 65.727 1.00 42.63 388 ILE A C 1
ATOM 1577 O O . ILE A 1 220 ? 36.609 43.938 66.939 1.00 43.32 388 ILE A O 1
ATOM 1582 N N . LEU A 1 221 ? 36.230 45.307 65.188 1.00 40.89 389 LEU A N 1
ATOM 1583 C CA . LEU A 1 221 ? 36.004 46.508 65.985 1.00 40.74 389 LEU A CA 1
ATOM 1584 C C . LEU A 1 221 ? 34.586 47.046 65.852 1.00 40.48 389 LEU A C 1
ATOM 1585 O O . LEU A 1 221 ? 33.946 46.895 64.809 1.00 40.72 389 LEU A O 1
ATOM 1590 N N . ASP A 1 222 ? 34.106 47.675 66.919 1.00 39.27 390 ASP A N 1
ATOM 1591 C CA . ASP A 1 222 ? 32.861 48.434 66.880 1.00 40.69 390 ASP A CA 1
ATOM 1592 C C . ASP A 1 222 ? 33.144 49.907 67.194 1.00 37.03 390 ASP A C 1
ATOM 1593 O O . ASP A 1 222 ? 34.288 50.273 67.478 1.00 35.68 390 ASP A O 1
ATOM 1598 N N . GLY A 1 223 ? 32.100 50.732 67.153 1.00 32.86 391 GLY A N 1
ATOM 1599 C CA . GLY A 1 223 ? 32.204 52.158 67.427 1.00 29.21 391 GLY A CA 1
ATOM 1600 C C . GLY A 1 223 ? 32.746 52.532 68.799 1.00 34.33 391 GLY A C 1
ATOM 1601 O O . GLY A 1 223 ? 33.447 53.536 68.926 1.00 36.14 391 GLY A O 1
ATOM 1602 N N . LEU A 1 224 ? 32.437 51.736 69.824 1.00 33.48 392 LEU A N 1
ATOM 1603 C CA . LEU A 1 224 ? 32.936 52.014 71.173 1.00 38.08 392 LEU A CA 1
ATOM 1604 C C . LEU A 1 224 ? 34.467 51.983 71.252 1.00 39.60 392 LEU A C 1
ATOM 1605 O O . LEU A 1 224 ? 35.078 52.922 71.772 1.00 43.41 392 LEU A O 1
ATOM 1610 N N . LEU A 1 225 ? 35.077 50.924 70.724 1.00 39.53 393 LEU A N 1
ATOM 1611 C CA . LEU A 1 225 ? 36.540 50.824 70.672 1.00 40.69 393 LEU A CA 1
ATOM 1612 C C . LEU A 1 225 ? 37.161 51.843 69.732 1.00 38.42 393 LEU A C 1
ATOM 1613 O O . LEU A 1 225 ? 38.181 52.446 70.059 1.00 41.48 393 LEU A O 1
ATOM 1618 N N . ALA A 1 226 ? 36.538 52.024 68.569 1.00 37.31 394 ALA A N 1
ATOM 1619 C CA . ALA A 1 226 ? 36.991 52.991 67.575 1.00 34.35 394 ALA A CA 1
ATOM 1620 C C . ALA A 1 226 ? 36.953 54.423 68.124 1.00 32.53 394 ALA A C 1
ATOM 1621 O O . ALA A 1 226 ? 37.890 55.192 67.921 1.00 33.86 394 ALA A O 1
ATOM 1623 N N . GLY A 1 227 ? 35.880 54.751 68.843 1.00 30.73 395 GLY A N 1
ATOM 1624 C CA . GLY A 1 227 ? 35.717 56.053 69.486 1.00 31.76 395 GLY A CA 1
ATOM 1625 C C . GLY A 1 227 ? 36.752 56.360 70.557 1.00 32.11 395 GLY A C 1
ATOM 1626 O O . GLY A 1 227 ? 37.281 57.477 70.609 1.00 34.69 395 GLY A O 1
ATOM 1627 N N . LYS A 1 228 ? 37.047 55.370 71.399 1.00 30.93 396 LYS A N 1
ATOM 1628 C CA . LYS A 1 228 ? 38.062 55.506 72.450 1.00 32.84 396 LYS A CA 1
ATOM 1629 C C . LYS A 1 228 ? 39.438 55.742 71.848 1.00 33.73 396 LYS A C 1
ATOM 1630 O O . LYS A 1 228 ? 40.213 56.564 72.340 1.00 38.21 396 LYS A O 1
ATOM 1636 N N . PHE A 1 229 ? 39.719 55.017 70.771 1.00 32.44 397 PHE A N 1
ATOM 1637 C CA . PHE A 1 229 ? 40.954 55.154 70.018 1.00 31.16 397 PHE A CA 1
ATOM 1638 C C . PHE A 1 229 ? 41.101 56.557 69.425 1.00 31.64 397 PHE A C 1
ATOM 1639 O O . PHE A 1 229 ? 42.149 57.197 69.577 1.00 31.03 397 PHE A O 1
ATOM 1647 N N . LEU A 1 230 ? 40.041 57.036 68.774 1.00 28.08 398 LEU A N 1
ATOM 1648 C CA . LEU A 1 230 ? 40.030 58.381 68.200 1.00 30.86 398 LEU A CA 1
ATOM 1649 C C . LEU A 1 230 ? 40.137 59.470 69.273 1.00 33.17 398 LEU A C 1
ATOM 1650 O O . LEU A 1 230 ? 40.778 60.493 69.040 1.00 32.98 398 LEU A O 1
ATOM 1655 N N . GLN A 1 231 ? 39.536 59.234 70.443 1.00 30.36 399 GLN A N 1
ATOM 1656 C CA . GLN A 1 231 ? 39.678 60.137 71.591 1.00 31.38 399 GLN A CA 1
ATOM 1657 C C . GLN A 1 231 ? 41.112 60.207 72.106 1.00 28.55 399 GLN A C 1
ATOM 1658 O O . GLN A 1 231 ? 41.604 61.284 72.446 1.00 30.63 399 GLN A O 1
ATOM 1664 N N . ALA A 1 232 ? 41.783 59.061 72.138 1.00 27.96 400 ALA A N 1
ATOM 1665 C CA . ALA A 1 232 ? 43.188 58.998 72.532 1.00 24.93 400 ALA A CA 1
ATOM 1666 C C . ALA A 1 232 ? 44.094 59.772 71.572 1.00 28.47 400 ALA A C 1
ATOM 1667 O O . ALA A 1 232 ? 44.972 60.502 72.026 1.00 31.50 400 ALA A O 1
ATOM 1669 N N . ILE A 1 233 ? 43.872 59.627 70.260 1.00 31.01 401 ILE A N 1
ATOM 1670 C CA . ILE A 1 233 ? 44.611 60.414 69.257 1.00 32.97 401 ILE A CA 1
ATOM 1671 C C . ILE A 1 233 ? 44.293 61.905 69.383 1.00 34.80 401 ILE A C 1
ATOM 1672 O O . ILE A 1 233 ? 45.201 62.738 69.302 1.00 38.71 401 ILE A O 1
ATOM 1677 N N . LYS A 1 234 ? 43.009 62.218 69.592 1.00 35.38 402 LYS A N 1
ATOM 1678 C CA A LYS A 1 234 ? 42.555 63.597 69.782 0.50 35.19 402 LYS A CA 1
ATOM 1679 C CA B LYS A 1 234 ? 42.548 63.595 69.785 0.50 35.11 402 LYS A CA 1
ATOM 1680 C C . LYS A 1 234 ? 43.284 64.252 70.950 1.00 35.79 402 LYS A C 1
ATOM 1681 O O . LYS A 1 234 ? 43.842 65.332 70.799 1.00 38.88 402 LYS A O 1
ATOM 1692 N N . ALA A 1 235 ? 43.288 63.576 72.101 1.00 35.43 403 ALA A N 1
ATOM 1693 C CA . ALA A 1 235 ? 43.950 64.067 73.310 1.00 34.94 403 ALA A CA 1
ATOM 1694 C C . ALA A 1 235 ? 45.466 64.225 73.128 1.00 39.95 403 ALA A C 1
ATOM 1695 O O . ALA A 1 235 ? 46.054 65.172 73.652 1.00 42.52 403 ALA A O 1
ATOM 1697 N N . ASN A 1 236 ? 46.080 63.310 72.375 1.00 40.88 404 ASN A N 1
ATOM 1698 C CA . ASN A 1 236 ? 47.505 63.388 72.041 1.00 42.40 404 ASN A CA 1
ATOM 1699 C C . ASN A 1 236 ? 47.849 64.616 71.196 1.00 45.03 404 ASN A C 1
ATOM 1700 O O . ASN A 1 236 ? 48.861 65.279 71.448 1.00 47.74 404 ASN A O 1
ATOM 1705 N N . VAL A 1 237 ? 47.010 64.909 70.200 1.00 41.91 405 VAL A N 1
ATOM 1706 C CA . VAL A 1 237 ? 47.231 66.045 69.301 1.00 39.83 405 VAL A CA 1
ATOM 1707 C C . VAL A 1 237 ? 46.956 67.362 70.020 1.00 40.93 405 VAL A C 1
ATOM 1708 O O . VAL A 1 237 ? 47.744 68.297 69.924 1.00 42.58 405 VAL A O 1
ATOM 1712 N N . GLU A 1 238 ? 45.861 67.412 70.775 1.00 43.01 406 GLU A N 1
ATOM 1713 C CA . GLU A 1 238 ? 45.442 68.639 71.465 1.00 44.63 406 GLU A CA 1
ATOM 1714 C C . GLU A 1 238 ? 46.313 69.045 72.668 1.00 47.82 406 GLU A C 1
ATOM 1715 O O . GLU A 1 238 ? 46.175 70.153 73.188 1.00 48.75 406 GLU A O 1
ATOM 1721 N N . LYS A 1 239 ? 47.208 68.158 73.099 1.00 51.78 407 LYS A N 1
ATOM 1722 C CA . LYS A 1 239 ? 48.129 68.468 74.194 1.00 56.09 407 LYS A CA 1
ATOM 1723 C C . LYS A 1 239 ? 49.494 68.942 73.709 1.00 58.89 407 LYS A C 1
ATOM 1724 O O . LYS A 1 239 ? 50.309 69.394 74.518 1.00 62.07 407 LYS A O 1
ATOM 1730 N N . ILE A 1 240 ? 49.735 68.836 72.400 1.00 59.12 408 ILE A N 1
ATOM 1731 C CA . ILE A 1 240 ? 50.964 69.338 71.783 1.00 62.01 408 ILE A CA 1
ATOM 1732 C C . ILE A 1 240 ? 51.029 70.853 71.950 1.00 68.99 408 ILE A C 1
ATOM 1733 O O . ILE A 1 240 ? 50.171 71.581 71.450 1.00 70.56 408 ILE A O 1
ATOM 1738 N N . SER A 1 241 ? 52.031 71.316 72.690 1.00 77.76 409 SER A N 1
ATOM 1739 C CA . SER A 1 241 ? 52.230 72.749 72.899 1.00 86.56 409 SER A CA 1
ATOM 1740 C C . SER A 1 241 ? 53.715 73.120 72.942 1.00 91.65 409 SER A C 1
ATOM 1741 O O . SER A 1 241 ? 54.590 72.260 72.773 1.00 90.27 409 SER A O 1
ATOM 1744 N N . LYS A 1 242 ? 53.978 74.404 73.183 1.00 97.66 410 LYS A N 1
ATOM 1745 C CA . LYS A 1 242 ? 55.323 74.986 73.134 1.00 101.61 410 LYS A CA 1
ATOM 1746 C C . LYS A 1 242 ? 56.277 74.457 74.218 1.00 103.32 410 LYS A C 1
ATOM 1747 O O . LYS A 1 242 ? 57.498 74.545 74.072 1.00 104.44 410 LYS A O 1
ATOM 1753 N N . GLU A 1 243 ? 55.714 73.898 75.289 1.00 104.35 411 GLU A N 1
ATOM 1754 C CA . GLU A 1 243 ? 56.495 73.395 76.422 1.00 104.99 411 GLU A CA 1
ATOM 1755 C C . GLU A 1 243 ? 56.299 71.896 76.680 1.00 104.42 411 GLU A C 1
ATOM 1756 O O . GLU A 1 243 ? 57.081 71.278 77.407 1.00 103.50 411 GLU A O 1
ATOM 1762 N N . ASN A 1 244 ? 55.266 71.318 76.071 1.00 104.90 412 ASN A N 1
ATOM 1763 C CA . ASN A 1 244 ? 54.880 69.931 76.339 1.00 104.99 412 ASN A CA 1
ATOM 1764 C C . ASN A 1 244 ? 55.755 68.883 75.641 1.00 104.13 412 ASN A C 1
ATOM 1765 O O . ASN A 1 244 ? 56.458 68.117 76.307 1.00 104.25 412 ASN A O 1
ATOM 1770 N N . THR A 1 245 ? 55.712 68.854 74.308 1.00 101.98 413 THR A N 1
ATOM 1771 C CA . THR A 1 245 ? 56.353 67.778 73.544 1.00 99.38 413 THR A CA 1
ATOM 1772 C C . THR A 1 245 ? 57.769 68.119 73.079 1.00 98.39 413 THR A C 1
ATOM 1773 O O . THR A 1 245 ? 58.034 69.234 72.619 1.00 96.79 413 THR A O 1
ATOM 1777 N N . ALA A 1 246 ? 58.668 67.143 73.207 1.00 97.14 414 ALA A N 1
ATOM 1778 C CA . ALA A 1 246 ? 60.039 67.263 72.716 1.00 95.95 414 ALA A CA 1
ATOM 1779 C C . ALA A 1 246 ? 60.218 66.483 71.413 1.00 94.35 414 ALA A C 1
ATOM 1780 O O . ALA A 1 246 ? 59.668 65.389 71.251 1.00 95.06 414 ALA A O 1
ATOM 1782 N N . LEU A 1 247 ? 60.990 67.053 70.492 1.00 91.26 415 LEU A N 1
ATOM 1783 C CA . LEU A 1 247 ? 61.211 66.454 69.175 1.00 88.25 415 LEU A CA 1
ATOM 1784 C C . LEU A 1 247 ? 62.169 65.261 69.192 1.00 88.74 415 LEU A C 1
ATOM 1785 O O . LEU A 1 247 ? 62.117 64.416 68.299 1.00 87.25 415 LEU A O 1
ATOM 1790 N N . TYR A 1 248 ? 63.029 65.199 70.209 1.00 89.65 416 TYR A N 1
ATOM 1791 C CA . TYR A 1 248 ? 64.163 64.271 70.230 1.00 90.05 416 TYR A CA 1
ATOM 1792 C C . TYR A 1 248 ? 63.989 63.147 71.251 1.00 88.94 416 TYR A C 1
ATOM 1793 O O . TYR A 1 248 ? 63.618 63.385 72.401 1.00 88.10 416 TYR A O 1
ATOM 1802 N N . THR B 1 9 ? 17.290 33.418 54.112 1.00 97.85 177 THR B N 1
ATOM 1803 C CA . THR B 1 9 ? 17.444 32.488 55.279 1.00 97.98 177 THR B CA 1
ATOM 1804 C C . THR B 1 9 ? 17.088 33.052 56.677 1.00 96.72 177 THR B C 1
ATOM 1805 O O . THR B 1 9 ? 16.642 32.288 57.537 1.00 96.88 177 THR B O 1
ATOM 1809 N N . PRO B 1 10 ? 17.292 34.376 56.919 1.00 95.13 178 PRO B N 1
ATOM 1810 C CA . PRO B 1 10 ? 16.627 34.952 58.099 1.00 91.31 178 PRO B CA 1
ATOM 1811 C C . PRO B 1 10 ? 15.147 35.238 57.800 1.00 85.37 178 PRO B C 1
ATOM 1812 O O . PRO B 1 10 ? 14.771 35.277 56.622 1.00 84.67 178 PRO B O 1
ATOM 1816 N N . PRO B 1 11 ? 14.305 35.417 58.848 1.00 79.48 179 PRO B N 1
ATOM 1817 C CA . PRO B 1 11 ? 12.897 35.781 58.608 1.00 73.93 179 PRO B CA 1
ATOM 1818 C C . PRO B 1 11 ? 12.740 37.163 57.964 1.00 69.79 179 PRO B C 1
ATOM 1819 O O . PRO B 1 11 ? 13.426 38.113 58.351 1.00 71.54 179 PRO B O 1
ATOM 1823 N N . VAL B 1 12 ? 11.854 37.259 56.976 1.00 62.72 180 VAL B N 1
ATOM 1824 C CA . VAL B 1 12 ? 11.637 38.512 56.249 1.00 57.49 180 VAL B CA 1
ATOM 1825 C C . VAL B 1 12 ? 10.336 39.206 56.656 1.00 52.42 180 VAL B C 1
ATOM 1826 O O . VAL B 1 12 ? 10.080 40.336 56.249 1.00 49.93 180 VAL B O 1
ATOM 1830 N N . ARG B 1 13 ? 9.521 38.522 57.453 1.00 49.04 181 ARG B N 1
ATOM 1831 C CA . ARG B 1 13 ? 8.238 39.064 57.903 1.00 48.06 181 ARG B CA 1
ATOM 1832 C C . ARG B 1 13 ? 8.193 39.126 59.425 1.00 45.91 181 ARG B C 1
ATOM 1833 O O . ARG B 1 13 ? 8.786 38.283 60.101 1.00 46.19 181 ARG B O 1
ATOM 1841 N N . SER B 1 14 ? 7.488 40.124 59.952 1.00 43.47 182 SER B N 1
ATOM 1842 C CA . SER B 1 14 ? 7.324 40.288 61.400 1.00 42.87 182 SER B CA 1
ATOM 1843 C C . SER B 1 14 ? 5.864 40.507 61.839 1.00 42.70 182 SER B C 1
ATOM 1844 O O . SER B 1 14 ? 5.605 40.739 63.027 1.00 43.87 182 SER B O 1
ATOM 1847 N N . ALA B 1 15 ? 4.932 40.442 60.880 1.00 40.58 183 ALA B N 1
ATOM 1848 C CA . ALA B 1 15 ? 3.479 40.424 61.146 1.00 38.69 183 ALA B CA 1
ATOM 1849 C C . ALA B 1 15 ? 2.703 39.845 59.966 1.00 41.48 183 ALA B C 1
ATOM 1850 O O . ALA B 1 15 ? 3.144 39.934 58.813 1.00 42.49 183 ALA B O 1
ATOM 1852 N N . ALA B 1 16 ? 1.541 39.266 60.266 1.00 39.84 184 ALA B N 1
ATOM 1853 C CA . ALA B 1 16 ? 0.574 38.856 59.247 1.00 36.44 184 ALA B CA 1
ATOM 1854 C C . ALA B 1 16 ? 0.129 40.032 58.372 1.00 34.93 184 ALA B C 1
ATOM 1855 O O . ALA B 1 16 ? -0.113 39.863 57.184 1.00 36.38 184 ALA B O 1
ATOM 1857 N N . GLY B 1 17 ? 0.027 41.217 58.970 1.00 35.98 185 GLY B N 1
ATOM 1858 C CA . GLY B 1 17 ? -0.375 42.422 58.256 1.00 35.22 185 GLY B CA 1
ATOM 1859 C C . GLY B 1 17 ? 0.748 43.186 57.567 1.00 37.23 185 GLY B C 1
ATOM 1860 O O . GLY B 1 17 ? 0.559 44.337 57.189 1.00 42.14 185 GLY B O 1
ATOM 1861 N N . ASP B 1 18 ? 1.918 42.566 57.418 1.00 36.01 186 ASP B N 1
ATOM 1862 C CA . ASP B 1 18 ? 2.997 43.149 56.627 1.00 37.93 186 ASP B CA 1
ATOM 1863 C C . ASP B 1 18 ? 2.578 43.180 55.156 1.00 42.19 186 ASP B C 1
ATOM 1864 O O . ASP B 1 18 ? 2.017 42.209 54.641 1.00 43.26 186 ASP B O 1
ATOM 1869 N N . LYS B 1 19 ? 2.851 44.300 54.495 1.00 43.52 187 LYS B N 1
ATOM 1870 C CA . LYS B 1 19 ? 2.435 44.516 53.115 1.00 45.19 187 LYS B CA 1
ATOM 1871 C C . LYS B 1 19 ? 3.558 44.148 52.150 1.00 45.25 187 LYS B C 1
ATOM 1872 O O . LYS B 1 19 ? 4.696 44.587 52.311 1.00 45.11 187 LYS B O 1
ATOM 1878 N N . GLU B 1 20 ? 3.230 43.322 51.161 1.00 47.91 188 GLU B N 1
ATOM 1879 C CA . GLU B 1 20 ? 4.181 42.926 50.125 1.00 51.12 188 GLU B CA 1
ATOM 1880 C C . GLU B 1 20 ? 3.953 43.744 48.864 1.00 51.46 188 GLU B C 1
ATOM 1881 O O . GLU B 1 20 ? 2.855 43.752 48.315 1.00 51.42 188 GLU B O 1
ATOM 1887 N N . ILE B 1 21 ? 4.993 44.441 48.420 1.00 54.56 189 ILE B N 1
ATOM 1888 C CA . ILE B 1 21 ? 4.923 45.269 47.221 1.00 56.43 189 ILE B CA 1
ATOM 1889 C C . ILE B 1 21 ? 5.790 44.653 46.132 1.00 59.38 189 ILE B C 1
ATOM 1890 O O . ILE B 1 21 ? 7.011 44.583 46.285 1.00 57.90 189 ILE B O 1
ATOM 1895 N N . PRO B 1 22 ? 5.155 44.193 45.034 1.00 64.61 190 PRO B N 1
ATOM 1896 C CA . PRO B 1 22 ? 5.872 43.536 43.939 1.00 64.42 190 PRO B CA 1
ATOM 1897 C C . PRO B 1 22 ? 6.754 44.515 43.175 1.00 63.32 190 PRO B C 1
ATOM 1898 O O . PRO B 1 22 ? 6.415 45.693 43.049 1.00 57.46 190 PRO B O 1
ATOM 1902 N N . ILE B 1 23 ? 7.887 44.025 42.691 1.00 67.86 191 ILE B N 1
ATOM 1903 C CA . ILE B 1 23 ? 8.836 44.871 41.984 1.00 74.17 191 ILE B CA 1
ATOM 1904 C C . ILE B 1 23 ? 8.784 44.624 40.479 1.00 77.20 191 ILE B C 1
ATOM 1905 O O . ILE B 1 23 ? 9.068 43.521 39.996 1.00 77.54 191 ILE B O 1
ATOM 1910 N N . ASN B 1 24 ? 8.399 45.674 39.758 1.00 80.18 192 ASN B N 1
ATOM 1911 C CA . ASN B 1 24 ? 8.378 45.694 38.300 1.00 81.82 192 ASN B CA 1
ATOM 1912 C C . ASN B 1 24 ? 9.790 45.636 37.730 1.00 79.42 192 ASN B C 1
ATOM 1913 O O . ASN B 1 24 ? 10.746 46.004 38.414 1.00 80.72 192 ASN B O 1
ATOM 1918 N N . GLY B 1 25 ? 9.900 45.195 36.477 1.00 77.98 193 GLY B N 1
ATOM 1919 C CA . GLY B 1 25 ? 11.179 45.039 35.776 1.00 73.64 193 GLY B CA 1
ATOM 1920 C C . GLY B 1 25 ? 12.103 46.248 35.750 1.00 71.47 193 GLY B C 1
ATOM 1921 O O . GLY B 1 25 ? 13.320 46.088 35.805 1.00 70.25 193 GLY B O 1
ATOM 1922 N N . VAL B 1 26 ? 11.521 47.449 35.680 1.00 69.16 194 VAL B N 1
ATOM 1923 C CA . VAL B 1 26 ? 12.276 48.710 35.657 1.00 69.64 194 VAL B CA 1
ATOM 1924 C C . VAL B 1 26 ? 13.001 48.978 36.985 1.00 69.35 194 VAL B C 1
ATOM 1925 O O . VAL B 1 26 ? 14.215 49.201 36.996 1.00 70.53 194 VAL B O 1
ATOM 1929 N N . ARG B 1 27 ? 12.258 48.936 38.093 1.00 67.45 195 ARG B N 1
ATOM 1930 C CA . ARG B 1 27 ? 12.825 49.102 39.438 1.00 64.52 195 ARG B CA 1
ATOM 1931 C C . ARG B 1 27 ? 13.768 47.948 39.809 1.00 62.54 195 ARG B C 1
ATOM 1932 O O . ARG B 1 27 ? 14.766 48.155 40.506 1.00 62.66 195 ARG B O 1
ATOM 1940 N N . LYS B 1 28 ? 13.452 46.746 39.322 1.00 57.05 196 LYS B N 1
ATOM 1941 C CA . LYS B 1 28 ? 14.287 45.558 39.513 1.00 56.36 196 LYS B CA 1
ATOM 1942 C C . LYS B 1 28 ? 15.624 45.668 38.767 1.00 57.39 196 LYS B C 1
ATOM 1943 O O . LYS B 1 28 ? 16.635 45.114 39.209 1.00 55.15 196 LYS B O 1
ATOM 1949 N N . ALA B 1 29 ? 15.616 46.381 37.638 1.00 59.33 197 ALA B N 1
ATOM 1950 C CA . ALA B 1 29 ? 16.823 46.612 36.844 1.00 59.44 197 ALA B CA 1
ATOM 1951 C C . ALA B 1 29 ? 17.749 47.610 37.531 1.00 58.52 197 ALA B C 1
ATOM 1952 O O . ALA B 1 29 ? 18.953 47.368 37.636 1.00 57.82 197 ALA B O 1
ATOM 1954 N N . ILE B 1 30 ? 17.173 48.723 37.991 1.00 57.38 198 ILE B N 1
ATOM 1955 C CA . ILE B 1 30 ? 17.879 49.730 38.790 1.00 58.05 198 ILE B CA 1
ATOM 1956 C C . ILE B 1 30 ? 18.540 49.091 40.019 1.00 58.70 198 ILE B C 1
ATOM 1957 O O . ILE B 1 30 ? 19.723 49.320 40.283 1.00 59.21 198 ILE B O 1
ATOM 1962 N N . ALA B 1 31 ? 17.782 48.257 40.730 1.00 57.09 199 ALA B N 1
ATOM 1963 C CA . ALA B 1 31 ? 18.270 47.569 41.923 1.00 54.83 199 ALA B CA 1
ATOM 1964 C C . ALA B 1 31 ? 19.401 46.591 41.631 1.00 55.00 199 ALA B C 1
ATOM 1965 O O . ALA B 1 31 ? 20.323 46.459 42.437 1.00 58.00 199 ALA B O 1
ATOM 1967 N N . LYS B 1 32 ? 19.330 45.915 40.482 1.00 55.98 200 LYS B N 1
ATOM 1968 C CA . LYS B 1 32 ? 20.375 44.973 40.063 1.00 55.79 200 LYS B CA 1
ATOM 1969 C C . LYS B 1 32 ? 21.632 45.726 39.628 1.00 53.71 200 LYS B C 1
ATOM 1970 O O . LYS B 1 32 ? 22.754 45.248 39.815 1.00 53.23 200 LYS B O 1
ATOM 1976 N N . HIS B 1 33 ? 21.427 46.907 39.053 1.00 49.09 201 HIS B N 1
ATOM 1977 C CA . HIS B 1 33 ? 22.521 47.779 38.668 1.00 47.61 201 HIS B CA 1
ATOM 1978 C C . HIS B 1 33 ? 23.301 48.278 39.895 1.00 47.15 201 HIS B C 1
ATOM 1979 O O . HIS B 1 33 ? 24.533 48.253 39.898 1.00 46.61 201 HIS B O 1
ATOM 1986 N N . MET B 1 34 ? 22.578 48.703 40.934 1.00 45.51 202 MET B N 1
ATOM 1987 C CA . MET B 1 34 ? 23.190 49.156 42.187 1.00 43.56 202 MET B CA 1
ATOM 1988 C C . MET B 1 34 ? 24.046 48.058 42.834 1.00 43.43 202 MET B C 1
ATOM 1989 O O . MET B 1 34 ? 25.167 48.324 43.284 1.00 43.98 202 MET B O 1
ATOM 1994 N N . SER B 1 35 ? 23.528 46.828 42.839 1.00 40.83 203 SER B N 1
ATOM 1995 C CA . SER B 1 35 ? 24.246 45.667 43.374 1.00 44.44 203 SER B CA 1
ATOM 1996 C C . SER B 1 35 ? 25.493 45.288 42.568 1.00 46.42 203 SER B C 1
ATOM 1997 O O . SER B 1 35 ? 26.536 44.972 43.151 1.00 50.41 203 SER B O 1
ATOM 2000 N N . VAL B 1 36 ? 25.374 45.304 41.239 1.00 44.91 204 VAL B N 1
ATOM 2001 C CA . VAL B 1 36 ? 26.498 45.004 40.348 1.00 43.73 204 VAL B CA 1
ATOM 2002 C C . VAL B 1 36 ? 27.621 46.019 40.561 1.00 42.20 204 VAL B C 1
ATOM 2003 O O . VAL B 1 36 ? 28.779 45.631 40.741 1.00 43.38 204 VAL B O 1
ATOM 2007 N N . SER B 1 37 ? 27.250 47.301 40.589 1.00 40.39 205 SER B N 1
ATOM 2008 C CA A SER B 1 37 ? 28.197 48.391 40.804 0.50 39.41 205 SER B CA 1
ATOM 2009 C CA B SER B 1 37 ? 28.188 48.402 40.808 0.50 39.69 205 SER B CA 1
ATOM 2010 C C . SER B 1 37 ? 28.989 48.242 42.100 1.00 40.58 205 SER B C 1
ATOM 2011 O O . SER B 1 37 ? 30.209 48.382 42.098 1.00 42.48 205 SER B O 1
ATOM 2016 N N . LYS B 1 38 ? 28.292 47.949 43.199 1.00 41.91 206 LYS B N 1
ATOM 2017 C CA . LYS B 1 38 ? 28.937 47.787 44.504 1.00 44.60 206 LYS B CA 1
ATOM 2018 C C . LYS B 1 38 ? 29.836 46.567 44.601 1.00 47.32 206 LYS B C 1
ATOM 2019 O O . LYS B 1 38 ? 30.869 46.617 45.269 1.00 49.74 206 LYS B O 1
ATOM 2025 N N . GLN B 1 39 ? 29.442 45.479 43.942 1.00 50.03 207 GLN B N 1
ATOM 2026 C CA . GLN B 1 39 ? 30.246 44.255 43.919 1.00 55.37 207 GLN B CA 1
ATOM 2027 C C . GLN B 1 39 ? 31.507 44.413 43.071 1.00 53.54 207 GLN B C 1
ATOM 2028 O O . GLN B 1 39 ? 32.580 43.964 43.461 1.00 57.25 207 GLN B O 1
ATOM 2034 N N . GLU B 1 40 ? 31.365 45.074 41.927 1.00 51.21 208 GLU B N 1
ATOM 2035 C CA . GLU B 1 40 ? 32.437 45.198 40.949 1.00 50.84 208 GLU B CA 1
ATOM 2036 C C . GLU B 1 40 ? 33.449 46.292 41.283 1.00 48.85 208 GLU B C 1
ATOM 2037 O O . GLU B 1 40 ? 34.627 46.170 40.949 1.00 47.86 208 GLU B O 1
ATOM 2043 N N . ILE B 1 41 ? 32.984 47.362 41.927 1.00 46.00 209 ILE B N 1
ATOM 2044 C CA . ILE B 1 41 ? 33.811 48.542 42.166 1.00 43.13 209 ILE B CA 1
ATOM 2045 C C . ILE B 1 41 ? 34.143 48.732 43.650 1.00 41.51 209 ILE B C 1
ATOM 2046 O O . ILE B 1 41 ? 33.230 48.829 44.470 1.00 40.40 209 ILE B O 1
ATOM 2051 N N . PRO B 1 42 ? 35.450 48.791 43.995 1.00 41.72 210 PRO B N 1
ATOM 2052 C CA . PRO B 1 42 ? 35.842 49.209 45.350 1.00 39.77 210 PRO B CA 1
ATOM 2053 C C . PRO B 1 42 ? 35.771 50.738 45.505 1.00 38.09 210 PRO B C 1
ATOM 2054 O O . PRO B 1 42 ? 36.645 51.469 45.028 1.00 36.24 210 PRO B O 1
ATOM 2058 N N . HIS B 1 43 ? 34.708 51.199 46.157 1.00 37.95 211 HIS B N 1
ATOM 2059 C CA . HIS B 1 43 ? 34.455 52.620 46.369 1.00 35.01 211 HIS B CA 1
ATOM 2060 C C . HIS B 1 43 ? 35.347 53.189 47.468 1.00 34.84 211 HIS B C 1
ATOM 2061 O O . HIS B 1 43 ? 35.554 52.561 48.507 1.00 35.69 211 HIS B O 1
ATOM 2068 N N . ALA B 1 44 ? 35.881 54.375 47.213 1.00 32.48 212 ALA B N 1
ATOM 2069 C CA . ALA B 1 44 ? 36.500 55.204 48.237 1.00 33.37 212 ALA B CA 1
ATOM 2070 C C . ALA B 1 44 ? 35.891 56.591 48.063 1.00 32.70 212 ALA B C 1
ATOM 2071 O O . ALA B 1 44 ? 35.293 56.871 47.028 1.00 33.26 212 ALA B O 1
ATOM 2073 N N . TRP B 1 45 ? 36.041 57.457 49.057 1.00 33.32 213 TRP B N 1
ATOM 2074 C CA . TRP B 1 45 ? 35.236 58.669 49.101 1.00 33.15 213 TRP B CA 1
ATOM 2075 C C . TRP B 1 45 ? 36.011 59.900 49.556 1.00 33.20 213 TRP B C 1
ATOM 2076 O O . TRP B 1 45 ? 36.846 59.815 50.455 1.00 33.69 213 TRP B O 1
ATOM 2087 N N . MET B 1 46 ? 35.721 61.036 48.919 1.00 35.88 214 MET B N 1
ATOM 2088 C CA . MET B 1 46 ? 36.391 62.321 49.185 1.00 36.63 214 MET B CA 1
ATOM 2089 C C . MET B 1 46 ? 35.398 63.477 49.177 1.00 35.40 214 MET B C 1
ATOM 2090 O O . MET B 1 46 ? 34.402 63.442 48.450 1.00 34.35 214 MET B O 1
ATOM 2095 N N . MET B 1 47 ? 35.691 64.510 49.962 1.00 34.38 215 MET B N 1
ATOM 2096 C CA . MET B 1 47 ? 34.807 65.662 50.098 1.00 33.78 215 MET B CA 1
ATOM 2097 C C . MET B 1 47 ? 35.594 66.961 50.250 1.00 35.23 215 MET B C 1
ATOM 2098 O O . MET B 1 47 ? 36.575 67.008 50.992 1.00 37.91 215 MET B O 1
ATOM 2103 N N . VAL B 1 48 ? 35.169 68.003 49.532 1.00 39.43 216 VAL B N 1
ATOM 2104 C CA . VAL B 1 48 ? 35.690 69.374 49.715 1.00 35.71 216 VAL B CA 1
ATOM 2105 C C . VAL B 1 48 ? 34.553 70.368 49.979 1.00 35.65 216 VAL B C 1
ATOM 2106 O O . VAL B 1 48 ? 33.421 70.162 49.535 1.00 33.87 216 VAL B O 1
ATOM 2110 N N . GLU B 1 49 ? 34.865 71.419 50.734 1.00 39.22 217 GLU B N 1
ATOM 2111 C CA . GLU B 1 49 ? 33.957 72.546 50.961 1.00 38.14 217 GLU B CA 1
ATOM 2112 C C . GLU B 1 49 ? 34.193 73.583 49.871 1.00 37.31 217 GLU B C 1
ATOM 2113 O O . GLU B 1 49 ? 35.339 73.867 49.520 1.00 39.60 217 GLU B O 1
ATOM 2119 N N . VAL B 1 50 ? 33.114 74.147 49.337 1.00 36.57 218 VAL B N 1
ATOM 2120 C CA . VAL B 1 50 ? 33.203 75.098 48.226 1.00 38.84 218 VAL B CA 1
ATOM 2121 C C . VAL B 1 50 ? 32.369 76.350 48.510 1.00 38.44 218 VAL B C 1
ATOM 2122 O O . VAL B 1 50 ? 31.185 76.249 48.843 1.00 40.83 218 VAL B O 1
ATOM 2126 N N . ASP B 1 51 ? 32.997 77.521 48.387 1.00 38.05 219 ASP B N 1
ATOM 2127 C CA . ASP B 1 51 ? 32.303 78.802 48.530 1.00 38.20 219 ASP B CA 1
ATOM 2128 C C . ASP B 1 51 ? 31.493 79.107 47.260 1.00 39.37 219 ASP B C 1
ATOM 2129 O O . ASP B 1 51 ? 32.050 79.483 46.228 1.00 40.91 219 ASP B O 1
ATOM 2134 N N . ALA B 1 52 ? 30.177 78.945 47.348 1.00 37.47 220 ALA B N 1
ATOM 2135 C CA . ALA B 1 52 ? 29.293 79.129 46.196 1.00 37.17 220 ALA B CA 1
ATOM 2136 C C . ALA B 1 52 ? 28.559 80.476 46.211 1.00 38.74 220 ALA B C 1
ATOM 2137 O O . ALA B 1 52 ? 27.563 80.651 45.499 1.00 37.67 220 ALA B O 1
ATOM 2139 N N . THR B 1 53 ? 29.059 81.417 47.015 1.00 39.87 221 THR B N 1
ATOM 2140 C CA . THR B 1 53 ? 28.433 82.733 47.188 1.00 41.46 221 THR B CA 1
ATOM 2141 C C . THR B 1 53 ? 28.336 83.517 45.877 1.00 41.79 221 THR B C 1
ATOM 2142 O O . THR B 1 53 ? 27.288 84.088 45.575 1.00 43.96 221 THR B O 1
ATOM 2146 N N . GLY B 1 54 ? 29.424 83.529 45.110 1.00 40.14 222 GLY B N 1
ATOM 2147 C CA . GLY B 1 54 ? 29.444 84.161 43.795 1.00 41.87 222 GLY B CA 1
ATOM 2148 C C . GLY B 1 54 ? 28.412 83.567 42.855 1.00 44.53 222 GLY B C 1
ATOM 2149 O O . GLY B 1 54 ? 27.679 84.297 42.188 1.00 47.47 222 GLY B O 1
ATOM 2150 N N . LEU B 1 55 ? 28.320 82.255 42.849 1.00 45.65 223 LEU B N 1
ATOM 2151 C CA . LEU B 1 55 ? 27.347 81.518 42.083 1.00 48.79 223 LEU B CA 1
ATOM 2152 C C . LEU B 1 55 ? 25.907 81.786 42.483 1.00 49.07 223 LEU B C 1
ATOM 2153 O O . LEU B 1 55 ? 25.059 81.897 41.655 1.00 51.08 223 LEU B O 1
ATOM 2158 N N . VAL B 1 56 ? 25.645 81.876 43.764 1.00 48.73 224 VAL B N 1
ATOM 2159 C CA . VAL B 1 56 ? 24.316 82.206 44.283 1.00 48.85 224 VAL B CA 1
ATOM 2160 C C . VAL B 1 56 ? 23.901 83.624 43.883 1.00 52.26 224 VAL B C 1
ATOM 2161 O O . VAL B 1 56 ? 22.800 83.831 43.365 1.00 53.12 224 VAL B O 1
ATOM 2165 N N . ARG B 1 57 ? 24.801 84.580 44.101 1.00 55.75 225 ARG B N 1
ATOM 2166 C CA . ARG B 1 57 ? 24.546 85.986 43.798 1.00 59.26 225 ARG B CA 1
ATOM 2167 C C . ARG B 1 57 ? 24.340 86.230 42.309 1.00 60.08 225 ARG B C 1
ATOM 2168 O O . ARG B 1 57 ? 23.402 86.925 41.924 1.00 62.54 225 ARG B O 1
ATOM 2176 N N . TYR B 1 58 ? 25.195 85.635 41.481 1.00 59.70 226 TYR B N 1
ATOM 2177 C CA . TYR B 1 58 ? 25.080 85.775 40.031 1.00 61.62 226 TYR B CA 1
ATOM 2178 C C . TYR B 1 58 ? 23.801 85.153 39.482 1.00 62.41 226 TYR B C 1
ATOM 2179 O O . TYR B 1 58 ? 23.163 85.731 38.606 1.00 67.46 226 TYR B O 1
ATOM 2188 N N . ARG B 1 59 ? 23.434 83.982 40.000 1.00 62.26 227 ARG B N 1
ATOM 2189 C CA . ARG B 1 59 ? 22.233 83.278 39.552 1.00 61.69 227 ARG B CA 1
ATOM 2190 C C . ARG B 1 59 ? 20.972 84.058 39.907 1.00 62.69 227 ARG B C 1
ATOM 2191 O O . ARG B 1 59 ? 20.086 84.207 39.073 1.00 63.72 227 ARG B O 1
ATOM 2199 N N . ASN B 1 60 ? 20.905 84.553 41.142 1.00 64.69 228 ASN B N 1
ATOM 2200 C CA . ASN B 1 60 ? 19.747 85.313 41.617 1.00 64.93 228 ASN B CA 1
ATOM 2201 C C . ASN B 1 60 ? 19.601 86.686 40.961 1.00 65.80 228 ASN B C 1
ATOM 2202 O O . ASN B 1 60 ? 18.500 87.234 40.897 1.00 69.29 228 ASN B O 1
ATOM 2207 N N . ALA B 1 61 ? 20.711 87.228 40.468 1.00 65.85 229 ALA B N 1
ATOM 2208 C CA . ALA B 1 61 ? 20.698 88.476 39.714 1.00 65.14 229 ALA B CA 1
ATOM 2209 C C . ALA B 1 61 ? 20.093 88.306 38.318 1.00 66.41 229 ALA B C 1
ATOM 2210 O O . ALA B 1 61 ? 19.501 89.246 37.787 1.00 67.50 229 ALA B O 1
ATOM 2212 N N . VAL B 1 62 ? 20.231 87.112 37.736 1.00 64.85 230 VAL B N 1
ATOM 2213 C CA . VAL B 1 62 ? 19.834 86.882 36.339 1.00 63.18 230 VAL B CA 1
ATOM 2214 C C . VAL B 1 62 ? 18.632 85.957 36.122 1.00 65.26 230 VAL B C 1
ATOM 2215 O O . VAL B 1 62 ? 18.116 85.886 35.006 1.00 66.10 230 VAL B O 1
ATOM 2219 N N . LYS B 1 63 ? 18.189 85.261 37.172 1.00 66.85 231 LYS B N 1
ATOM 2220 C CA . LYS B 1 63 ? 17.153 84.217 37.048 1.00 68.49 231 LYS B CA 1
ATOM 2221 C C . LYS B 1 63 ? 15.783 84.706 36.580 1.00 71.67 231 LYS B C 1
ATOM 2222 O O . LYS B 1 63 ? 15.066 83.974 35.896 1.00 73.02 231 LYS B O 1
ATOM 2228 N N . ASP B 1 64 ? 15.433 85.938 36.948 1.00 75.87 232 ASP B N 1
ATOM 2229 C CA . ASP B 1 64 ? 14.122 86.505 36.634 1.00 77.19 232 ASP B CA 1
ATOM 2230 C C . ASP B 1 64 ? 13.970 86.845 35.153 1.00 77.12 232 ASP B C 1
ATOM 2231 O O . ASP B 1 64 ? 12.996 86.433 34.526 1.00 76.64 232 ASP B O 1
ATOM 2236 N N . SER B 1 65 ? 14.944 87.566 34.598 1.00 76.56 233 SER B N 1
ATOM 2237 C CA . SER B 1 65 ? 14.934 87.923 33.176 1.00 78.65 233 SER B CA 1
ATOM 2238 C C . SER B 1 65 ? 15.233 86.734 32.253 1.00 80.03 233 SER B C 1
ATOM 2239 O O . SER B 1 65 ? 14.888 86.764 31.069 1.00 82.72 233 SER B O 1
ATOM 2242 N N . PHE B 1 66 ? 15.874 85.701 32.801 1.00 80.39 234 PHE B N 1
ATOM 2243 C CA . PHE B 1 66 ? 16.159 84.464 32.070 1.00 79.20 234 PHE B CA 1
ATOM 2244 C C . PHE B 1 66 ? 14.871 83.698 31.765 1.00 79.55 234 PHE B C 1
ATOM 2245 O O . PHE B 1 66 ? 14.663 83.266 30.635 1.00 79.15 234 PHE B O 1
ATOM 2253 N N . LYS B 1 67 ? 14.018 83.538 32.777 1.00 80.67 235 LYS B N 1
ATOM 2254 C CA . LYS B 1 67 ? 12.756 82.809 32.637 1.00 83.22 235 LYS B CA 1
ATOM 2255 C C . LYS B 1 67 ? 11.783 83.544 31.713 1.00 86.77 235 LYS B C 1
ATOM 2256 O O . LYS B 1 67 ? 11.012 82.908 30.992 1.00 88.14 235 LYS B O 1
ATOM 2262 N N . LYS B 1 68 ? 11.834 84.878 31.748 1.00 89.73 236 LYS B N 1
ATOM 2263 C CA . LYS B 1 68 ? 11.069 85.746 30.845 1.00 91.19 236 LYS B CA 1
ATOM 2264 C C . LYS B 1 68 ? 11.459 85.545 29.377 1.00 91.47 236 LYS B C 1
ATOM 2265 O O . LYS B 1 68 ? 10.591 85.401 28.515 1.00 92.01 236 LYS B O 1
ATOM 2271 N N . GLU B 1 69 ? 12.762 85.527 29.105 1.00 90.72 237 GLU B N 1
ATOM 2272 C CA . GLU B 1 69 ? 13.267 85.419 27.737 1.00 90.76 237 GLU B CA 1
ATOM 2273 C C . GLU B 1 69 ? 13.239 83.990 27.185 1.00 89.63 237 GLU B C 1
ATOM 2274 O O . GLU B 1 69 ? 12.786 83.765 26.061 1.00 90.46 237 GLU B O 1
ATOM 2280 N N . GLU B 1 70 ? 13.714 83.033 27.980 1.00 87.73 238 GLU B N 1
ATOM 2281 C CA . GLU B 1 70 ? 13.920 81.663 27.506 1.00 85.13 238 GLU B CA 1
ATOM 2282 C C . GLU B 1 70 ? 12.703 80.757 27.674 1.00 82.83 238 GLU B C 1
ATOM 2283 O O . GLU B 1 70 ? 12.526 79.812 26.903 1.00 83.60 238 GLU B O 1
ATOM 2289 N N . GLY B 1 71 ? 11.878 81.033 28.681 1.00 79.76 239 GLY B N 1
ATOM 2290 C CA . GLY B 1 71 ? 10.684 80.225 28.945 1.00 77.35 239 GLY B CA 1
ATOM 2291 C C . GLY B 1 71 ? 10.893 79.101 29.948 1.00 77.15 239 GLY B C 1
ATOM 2292 O O . GLY B 1 71 ? 9.938 78.431 30.350 1.00 75.47 239 GLY B O 1
ATOM 2293 N N . TYR B 1 72 ? 12.148 78.894 30.342 1.00 77.02 240 TYR B N 1
ATOM 2294 C CA . TYR B 1 72 ? 12.522 77.895 31.350 1.00 75.14 240 TYR B CA 1
ATOM 2295 C C . TYR B 1 72 ? 13.421 78.532 32.409 1.00 73.26 240 TYR B C 1
ATOM 2296 O O . TYR B 1 72 ? 14.149 79.488 32.119 1.00 71.96 240 TYR B O 1
ATOM 2305 N N . SER B 1 73 ? 13.372 78.007 33.630 1.00 70.33 241 SER B N 1
ATOM 2306 C CA . SER B 1 73 ? 14.145 78.587 34.725 1.00 70.35 241 SER B CA 1
ATOM 2307 C C . SER B 1 73 ? 15.604 78.132 34.726 1.00 67.74 241 SER B C 1
ATOM 2308 O O . SER B 1 73 ? 15.927 77.033 34.271 1.00 65.13 241 SER B O 1
ATOM 2311 N N . LEU B 1 74 ? 16.474 79.009 35.220 1.00 66.34 242 LEU B N 1
ATOM 2312 C CA . LEU B 1 74 ? 17.884 78.706 35.426 1.00 62.99 242 LEU B CA 1
ATOM 2313 C C . LEU B 1 74 ? 18.104 78.352 36.895 1.00 62.61 242 LEU B C 1
ATOM 2314 O O . LEU B 1 74 ? 17.847 79.169 37.785 1.00 62.45 242 LEU B O 1
ATOM 2319 N N . THR B 1 75 ? 18.566 77.131 37.142 1.00 60.61 243 THR B N 1
ATOM 2320 C CA . THR B 1 75 ? 18.839 76.672 38.502 1.00 58.59 243 THR B CA 1
ATOM 2321 C C . THR B 1 75 ? 20.333 76.771 38.809 1.00 56.11 243 THR B C 1
ATOM 2322 O O . THR B 1 75 ? 21.140 77.023 37.908 1.00 56.64 243 THR B O 1
ATOM 2326 N N . TYR B 1 76 ? 20.689 76.582 40.082 1.00 53.21 244 TYR B N 1
ATOM 2327 C CA . TYR B 1 76 ? 22.088 76.523 40.516 1.00 49.06 244 TYR B CA 1
ATOM 2328 C C . TYR B 1 76 ? 22.826 75.370 39.848 1.00 48.24 244 TYR B C 1
ATOM 2329 O O . TYR B 1 76 ? 24.012 75.481 39.536 1.00 49.78 244 TYR B O 1
ATOM 2338 N N . PHE B 1 77 ? 22.098 74.278 39.623 1.00 46.19 245 PHE B N 1
ATOM 2339 C CA . PHE B 1 77 ? 22.651 73.027 39.123 1.00 48.30 245 PHE B CA 1
ATOM 2340 C C . PHE B 1 77 ? 23.362 73.154 37.778 1.00 50.25 245 PHE B C 1
ATOM 2341 O O . PHE B 1 77 ? 24.399 72.516 37.569 1.00 51.30 245 PHE B O 1
ATOM 2349 N N . ALA B 1 78 ? 22.811 73.987 36.890 1.00 49.14 246 ALA B N 1
ATOM 2350 C CA . ALA B 1 78 ? 23.368 74.220 35.551 1.00 48.88 246 ALA B CA 1
ATOM 2351 C C . ALA B 1 78 ? 24.819 74.703 35.592 1.00 48.99 246 ALA B C 1
ATOM 2352 O O . ALA B 1 78 ? 25.648 74.272 34.785 1.00 51.02 246 ALA B O 1
ATOM 2354 N N . PHE B 1 79 ? 25.107 75.586 36.546 1.00 47.36 247 PHE B N 1
ATOM 2355 C CA . PHE B 1 79 ? 26.451 76.108 36.775 1.00 48.81 247 PHE B CA 1
ATOM 2356 C C . PHE B 1 79 ? 27.423 75.010 37.222 1.00 50.29 247 PHE B C 1
ATOM 2357 O O . PHE B 1 79 ? 28.567 74.956 36.750 1.00 50.47 247 PHE B O 1
ATOM 2365 N N . PHE B 1 80 ? 26.956 74.143 38.124 1.00 47.78 248 PHE B N 1
ATOM 2366 C CA . PHE B 1 80 ? 27.751 73.026 38.629 1.00 47.29 248 PHE B CA 1
ATOM 2367 C C . PHE B 1 80 ? 28.104 72.026 37.531 1.00 48.39 248 PHE B C 1
ATOM 2368 O O . PHE B 1 80 ? 29.249 71.587 37.445 1.00 48.63 248 PHE B O 1
ATOM 2376 N N . ILE B 1 81 ? 27.127 71.697 36.686 1.00 48.14 249 ILE B N 1
ATOM 2377 C CA . ILE B 1 81 ? 27.342 70.814 35.534 1.00 49.15 249 ILE B CA 1
ATOM 2378 C C . ILE B 1 81 ? 28.434 71.363 34.617 1.00 49.41 249 ILE B C 1
ATOM 2379 O O . ILE B 1 81 ? 29.324 70.624 34.198 1.00 51.13 249 ILE B O 1
ATOM 2384 N N . LYS B 1 82 ? 28.373 72.664 34.343 1.00 48.60 250 LYS B N 1
ATOM 2385 C CA . LYS B 1 82 ? 29.388 73.345 33.548 1.00 50.19 250 LYS B CA 1
ATOM 2386 C C . LYS B 1 82 ? 30.769 73.315 34.217 1.00 49.56 250 LYS B C 1
ATOM 2387 O O . LYS B 1 82 ? 31.771 73.051 33.552 1.00 52.44 250 LYS B O 1
ATOM 2393 N N . ALA B 1 83 ? 30.812 73.566 35.525 1.00 46.46 251 ALA B N 1
ATOM 2394 C CA . ALA B 1 83 ? 32.068 73.525 36.285 1.00 43.55 251 ALA B CA 1
ATOM 2395 C C . ALA B 1 83 ? 32.708 72.133 36.305 1.00 43.61 251 ALA B C 1
ATOM 2396 O O . ALA B 1 83 ? 33.931 72.005 36.211 1.00 45.35 251 ALA B O 1
ATOM 2398 N N . VAL B 1 84 ? 31.870 71.103 36.417 1.00 44.92 252 VAL B N 1
ATOM 2399 C CA . VAL B 1 84 ? 32.311 69.706 36.410 1.00 43.64 252 VAL B CA 1
ATOM 2400 C C . VAL B 1 84 ? 32.835 69.304 35.035 1.00 45.92 252 VAL B C 1
ATOM 2401 O O . VAL B 1 84 ? 33.919 68.720 34.926 1.00 48.40 252 VAL B O 1
ATOM 2405 N N . ALA B 1 85 ? 32.072 69.645 33.997 1.00 47.06 253 ALA B N 1
ATOM 2406 C CA . ALA B 1 85 ? 32.423 69.321 32.609 1.00 47.59 253 ALA B CA 1
ATOM 2407 C C . ALA B 1 85 ? 33.787 69.866 32.192 1.00 47.17 253 ALA B C 1
ATOM 2408 O O . ALA B 1 85 ? 34.570 69.147 31.564 1.00 48.54 253 ALA B O 1
ATOM 2410 N N . GLN B 1 86 ? 34.072 71.117 32.565 1.00 45.24 254 GLN B N 1
ATOM 2411 C CA . GLN B 1 86 ? 35.379 71.727 32.296 1.00 48.49 254 GLN B CA 1
ATOM 2412 C C . GLN B 1 86 ? 36.501 70.999 33.038 1.00 49.59 254 GLN B C 1
ATOM 2413 O O . GLN B 1 86 ? 37.584 70.794 32.485 1.00 52.90 254 GLN B O 1
ATOM 2419 N N . ALA B 1 87 ? 36.229 70.598 34.279 1.00 49.16 255 ALA B N 1
ATOM 2420 C CA . ALA B 1 87 ? 37.211 69.890 35.102 1.00 46.53 255 ALA B CA 1
ATOM 2421 C C . ALA B 1 87 ? 37.466 68.469 34.603 1.00 45.83 255 ALA B C 1
ATOM 2422 O O . ALA B 1 87 ? 38.564 67.936 34.779 1.00 46.92 255 ALA B O 1
ATOM 2424 N N . LEU B 1 88 ? 36.457 67.869 33.975 1.00 46.51 256 LEU B N 1
ATOM 2425 C CA . LEU B 1 88 ? 36.613 66.576 33.302 1.00 51.42 256 LEU B CA 1
ATOM 2426 C C . LEU B 1 88 ? 37.500 66.674 32.056 1.00 53.10 256 LEU B C 1
ATOM 2427 O O . LEU B 1 88 ? 38.211 65.726 31.718 1.00 53.09 256 LEU B O 1
ATOM 2432 N N . LYS B 1 89 ? 37.453 67.825 31.387 1.00 55.55 257 LYS B N 1
ATOM 2433 C CA . LYS B 1 89 ? 38.347 68.126 30.269 1.00 58.00 257 LYS B CA 1
ATOM 2434 C C . LYS B 1 89 ? 39.787 68.325 30.761 1.00 57.35 257 LYS B C 1
ATOM 2435 O O . LYS B 1 89 ? 40.737 67.984 30.058 1.00 57.08 257 LYS B O 1
ATOM 2441 N N . GLU B 1 90 ? 39.939 68.874 31.966 1.00 56.45 258 GLU B N 1
ATOM 2442 C CA . GLU B 1 90 ? 41.248 68.986 32.616 1.00 57.09 258 GLU B CA 1
ATOM 2443 C C . GLU B 1 90 ? 41.776 67.631 33.083 1.00 55.98 258 GLU B C 1
ATOM 2444 O O . GLU B 1 90 ? 42.969 67.347 32.964 1.00 56.64 258 GLU B O 1
ATOM 2450 N N . PHE B 1 91 ? 40.882 66.800 33.617 1.00 53.89 259 PHE B N 1
ATOM 2451 C CA . PHE B 1 91 ? 41.264 65.497 34.155 1.00 49.71 259 PHE B CA 1
ATOM 2452 C C . PHE B 1 91 ? 40.455 64.354 33.536 1.00 49.52 259 PHE B C 1
ATOM 2453 O O . PHE B 1 91 ? 39.490 63.879 34.143 1.00 49.15 259 PHE B O 1
ATOM 2461 N N . PRO B 1 92 ? 40.849 63.902 32.325 1.00 50.81 260 PRO B N 1
ATOM 2462 C CA . PRO B 1 92 ? 40.118 62.830 31.631 1.00 50.54 260 PRO B CA 1
ATOM 2463 C C . PRO B 1 92 ? 40.180 61.460 32.327 1.00 48.79 260 PRO B C 1
ATOM 2464 O O . PRO B 1 92 ? 39.365 60.588 32.019 1.00 49.69 260 PRO B O 1
ATOM 2468 N N . GLN B 1 93 ? 41.127 61.288 33.251 1.00 46.07 261 GLN B N 1
ATOM 2469 C CA . GLN B 1 93 ? 41.227 60.088 34.095 1.00 46.81 261 GLN B CA 1
ATOM 2470 C C . GLN B 1 93 ? 39.948 59.819 34.894 1.00 47.00 261 GLN B C 1
ATOM 2471 O O . GLN B 1 93 ? 39.643 58.677 35.221 1.00 48.30 261 GLN B O 1
ATOM 2477 N N . LEU B 1 94 ? 39.213 60.881 35.209 1.00 44.43 262 LEU B N 1
ATOM 2478 C CA . LEU B 1 94 ? 37.947 60.774 35.921 1.00 43.34 262 LEU B CA 1
ATOM 2479 C C . LEU B 1 94 ? 36.818 60.374 34.976 1.00 42.18 262 LEU B C 1
ATOM 2480 O O . LEU B 1 94 ? 35.792 59.843 35.405 1.00 42.85 262 LEU B O 1
ATOM 2485 N N . ASN B 1 95 ? 37.016 60.638 33.689 1.00 40.97 263 ASN B N 1
ATOM 2486 C CA . ASN B 1 95 ? 36.015 60.372 32.667 1.00 41.18 263 ASN B CA 1
ATOM 2487 C C . ASN B 1 95 ? 36.322 59.036 31.992 1.00 43.04 263 ASN B C 1
ATOM 2488 O O . ASN B 1 95 ? 36.543 58.965 30.782 1.00 45.45 263 ASN B O 1
ATOM 2493 N N . SER B 1 96 ? 36.326 57.971 32.786 1.00 45.58 264 SER B N 1
ATOM 2494 C CA . SER B 1 96 ? 36.937 56.719 32.359 1.00 46.80 264 SER B CA 1
ATOM 2495 C C . SER B 1 96 ? 36.208 55.436 32.773 1.00 47.01 264 SER B C 1
ATOM 2496 O O . SER B 1 96 ? 35.175 55.469 33.436 1.00 45.65 264 SER B O 1
ATOM 2499 N N . THR B 1 97 ? 36.784 54.308 32.360 1.00 47.32 265 THR B N 1
ATOM 2500 C CA . THR B 1 97 ? 36.188 52.986 32.494 1.00 48.54 265 THR B CA 1
ATOM 2501 C C . THR B 1 97 ? 37.315 51.976 32.698 1.00 50.53 265 THR B C 1
ATOM 2502 O O . THR B 1 97 ? 38.333 52.028 32.004 1.00 53.64 265 THR B O 1
ATOM 2506 N N . TRP B 1 98 ? 37.138 51.085 33.671 1.00 51.13 266 TRP B N 1
ATOM 2507 C CA . TRP B 1 98 ? 38.043 49.962 33.894 1.00 50.33 266 TRP B CA 1
ATOM 2508 C C . TRP B 1 98 ? 37.716 48.848 32.907 1.00 51.47 266 TRP B C 1
ATOM 2509 O O . TRP B 1 98 ? 36.550 48.508 32.713 1.00 53.33 266 TRP B O 1
ATOM 2520 N N . ALA B 1 99 ? 38.747 48.279 32.288 1.00 55.42 267 ALA B N 1
ATOM 2521 C CA . ALA B 1 99 ? 38.554 47.194 31.321 1.00 59.40 267 ALA B CA 1
ATOM 2522 C C . ALA B 1 99 ? 39.501 46.003 31.544 1.00 61.33 267 ALA B C 1
ATOM 2523 O O . ALA B 1 99 ? 39.807 45.265 30.606 1.00 62.69 267 ALA B O 1
ATOM 2525 N N . GLY B 1 100 ? 39.956 45.826 32.786 1.00 64.52 268 GLY B N 1
ATOM 2526 C CA . GLY B 1 100 ? 40.820 44.702 33.182 1.00 66.79 268 GLY B CA 1
ATOM 2527 C C . GLY B 1 100 ? 42.233 44.748 32.625 1.00 69.82 268 GLY B C 1
ATOM 2528 O O . GLY B 1 100 ? 43.217 44.785 33.372 1.00 67.89 268 GLY B O 1
ATOM 2529 N N . ASP B 1 101 ? 42.312 44.721 31.299 1.00 72.84 269 ASP B N 1
ATOM 2530 C CA . ASP B 1 101 ? 43.551 44.805 30.545 1.00 74.24 269 ASP B CA 1
ATOM 2531 C C . ASP B 1 101 ? 44.040 46.255 30.537 1.00 72.92 269 ASP B C 1
ATOM 2532 O O . ASP B 1 101 ? 45.218 46.535 30.786 1.00 72.42 269 ASP B O 1
ATOM 2537 N N . LYS B 1 102 ? 43.111 47.171 30.264 1.00 69.25 270 LYS B N 1
ATOM 2538 C CA . LYS B 1 102 ? 43.419 48.587 30.098 1.00 64.47 270 LYS B CA 1
ATOM 2539 C C . LYS B 1 102 ? 42.409 49.490 30.810 1.00 61.42 270 LYS B C 1
ATOM 2540 O O . LYS B 1 102 ? 41.401 49.019 31.331 1.00 63.58 270 LYS B O 1
ATOM 2546 N N . ILE B 1 103 ? 42.710 50.783 30.854 1.00 56.46 271 ILE B N 1
ATOM 2547 C CA . ILE B 1 103 ? 41.755 51.800 31.273 1.00 53.44 271 ILE B CA 1
ATOM 2548 C C . ILE B 1 103 ? 41.411 52.627 30.032 1.00 51.88 271 ILE B C 1
ATOM 2549 O O . ILE B 1 103 ? 42.306 53.082 29.319 1.00 49.32 271 ILE B O 1
ATOM 2554 N N . ILE B 1 104 ? 40.119 52.796 29.758 1.00 49.93 272 ILE B N 1
ATOM 2555 C CA . ILE B 1 104 ? 39.689 53.638 28.647 1.00 49.14 272 ILE B CA 1
ATOM 2556 C C . ILE B 1 104 ? 39.230 55.005 29.149 1.00 49.67 272 ILE B C 1
ATOM 2557 O O . ILE B 1 104 ? 38.257 55.097 29.891 1.00 52.74 272 ILE B O 1
ATOM 2562 N N . GLU B 1 105 ? 39.943 56.056 28.749 1.00 47.71 273 GLU B N 1
ATOM 2563 C CA . GLU B 1 105 ? 39.514 57.431 28.989 1.00 47.49 273 GLU B CA 1
ATOM 2564 C C . GLU B 1 105 ? 38.676 57.897 27.811 1.00 50.61 273 GLU B C 1
ATOM 2565 O O . GLU B 1 105 ? 39.115 57.819 26.665 1.00 54.95 273 GLU B O 1
ATOM 2571 N N . HIS B 1 106 ? 37.474 58.386 28.092 1.00 51.48 274 HIS B N 1
ATOM 2572 C CA . HIS B 1 106 ? 36.559 58.793 27.036 1.00 50.55 274 HIS B CA 1
ATOM 2573 C C . HIS B 1 106 ? 36.775 60.241 26.624 1.00 53.99 274 HIS B C 1
ATOM 2574 O O . HIS B 1 106 ? 36.937 61.124 27.472 1.00 55.49 274 HIS B O 1
ATOM 2581 N N . ALA B 1 107 ? 36.784 60.467 25.312 1.00 55.05 275 ALA B N 1
ATOM 2582 C CA . ALA B 1 107 ? 36.932 61.801 24.742 1.00 52.66 275 ALA B CA 1
ATOM 2583 C C . ALA B 1 107 ? 35.671 62.621 24.971 1.00 53.92 275 ALA B C 1
ATOM 2584 O O . ALA B 1 107 ? 35.748 63.823 25.221 1.00 56.13 275 ALA B O 1
ATOM 2586 N N . ASN B 1 108 ? 34.517 61.960 24.887 1.00 54.06 276 ASN B N 1
ATOM 2587 C CA . ASN B 1 108 ? 33.229 62.609 25.112 1.00 52.80 276 ASN B CA 1
ATOM 2588 C C . ASN B 1 108 ? 32.919 62.766 26.587 1.00 51.86 276 ASN B C 1
ATOM 2589 O O . ASN B 1 108 ? 32.977 61.801 27.356 1.00 51.84 276 ASN B O 1
ATOM 2594 N N . ILE B 1 109 ? 32.596 63.996 26.966 1.00 47.62 277 ILE B N 1
ATOM 2595 C CA . ILE B 1 109 ? 32.176 64.306 28.315 1.00 46.39 277 ILE B CA 1
ATOM 2596 C C . ILE B 1 109 ? 30.647 64.325 28.353 1.00 48.11 277 ILE B C 1
ATOM 2597 O O . ILE B 1 109 ? 30.002 65.348 28.107 1.00 49.21 277 ILE B O 1
ATOM 2602 N N . ASN B 1 110 ? 30.080 63.156 28.634 1.00 46.64 278 ASN B N 1
ATOM 2603 C CA . ASN B 1 110 ? 28.640 62.993 28.735 1.00 47.52 278 ASN B CA 1
ATOM 2604 C C . ASN B 1 110 ? 28.227 62.771 30.185 1.00 47.89 278 ASN B C 1
ATOM 2605 O O . ASN B 1 110 ? 28.548 61.741 30.793 1.00 43.83 278 ASN B O 1
ATOM 2610 N N . ILE B 1 111 ? 27.518 63.749 30.736 1.00 47.19 279 ILE B N 1
ATOM 2611 C CA . ILE B 1 111 ? 27.177 63.724 32.147 1.00 46.67 279 ILE B CA 1
ATOM 2612 C C . ILE B 1 111 ? 25.766 63.197 32.410 1.00 47.06 279 ILE B C 1
ATOM 2613 O O . ILE B 1 111 ? 24.767 63.810 32.025 1.00 46.54 279 ILE B O 1
ATOM 2618 N N . SER B 1 112 ? 25.715 62.037 33.058 1.00 47.16 280 SER B N 1
ATOM 2619 C CA . SER B 1 112 ? 24.484 61.481 33.594 1.00 46.23 280 SER B CA 1
ATOM 2620 C C . SER B 1 112 ? 24.039 62.339 34.779 1.00 44.86 280 SER B C 1
ATOM 2621 O O . SER B 1 112 ? 24.837 62.660 35.655 1.00 39.46 280 SER B O 1
ATOM 2624 N N . ILE B 1 113 ? 22.774 62.741 34.785 1.00 47.21 281 ILE B N 1
ATOM 2625 C CA . ILE B 1 113 ? 22.226 63.474 35.921 1.00 49.59 281 ILE B CA 1
ATOM 2626 C C . ILE B 1 113 ? 21.064 62.712 36.528 1.00 50.86 281 ILE B C 1
ATOM 2627 O O . ILE B 1 113 ? 20.249 62.138 35.813 1.00 50.38 281 ILE B O 1
ATOM 2632 N N . ALA B 1 114 ? 21.016 62.676 37.854 1.00 56.14 282 ALA B N 1
ATOM 2633 C CA . ALA B 1 114 ? 19.974 61.939 38.549 1.00 59.69 282 ALA B CA 1
ATOM 2634 C C . ALA B 1 114 ? 18.721 62.786 38.666 1.00 64.12 282 ALA B C 1
ATOM 2635 O O . ALA B 1 114 ? 18.756 63.891 39.209 1.00 65.39 282 ALA B O 1
ATOM 2637 N N . ILE B 1 115 ? 17.627 62.276 38.110 1.00 70.38 283 ILE B N 1
ATOM 2638 C CA . ILE B 1 115 ? 16.305 62.866 38.303 1.00 76.48 283 ILE B CA 1
ATOM 2639 C C . ILE B 1 115 ? 15.370 61.791 38.858 1.00 80.54 283 ILE B C 1
ATOM 2640 O O . ILE B 1 115 ? 15.106 60.777 38.202 1.00 80.38 283 ILE B O 1
ATOM 2645 N N . ALA B 1 116 ? 14.898 62.017 40.081 1.00 84.83 284 ALA B N 1
ATOM 2646 C CA . ALA B 1 116 ? 14.020 61.077 40.772 1.00 88.38 284 ALA B CA 1
ATOM 2647 C C . ALA B 1 116 ? 12.571 61.565 40.787 1.00 89.82 284 ALA B C 1
ATOM 2648 O O . ALA B 1 116 ? 12.306 62.762 40.931 1.00 88.78 284 ALA B O 1
ATOM 2650 N N . ALA B 1 117 ? 11.644 60.625 40.623 1.00 92.58 285 ALA B N 1
ATOM 2651 C CA . ALA B 1 117 ? 10.216 60.912 40.720 1.00 95.24 285 ALA B CA 1
ATOM 2652 C C . ALA B 1 117 ? 9.577 59.946 41.711 1.00 95.70 285 ALA B C 1
ATOM 2653 O O . ALA B 1 117 ? 9.354 58.777 41.393 1.00 94.42 285 ALA B O 1
ATOM 2655 N N . GLY B 1 118 ? 9.305 60.443 42.917 1.00 97.83 286 GLY B N 1
ATOM 2656 C CA . GLY B 1 118 ? 8.740 59.635 43.999 1.00 101.33 286 GLY B CA 1
ATOM 2657 C C . GLY B 1 118 ? 9.678 58.541 44.482 1.00 104.50 286 GLY B C 1
ATOM 2658 O O . GLY B 1 118 ? 10.661 58.813 45.179 1.00 105.45 286 GLY B O 1
ATOM 2659 N N . ASP B 1 119 ? 9.370 57.303 44.097 1.00 106.51 287 ASP B N 1
ATOM 2660 C CA . ASP B 1 119 ? 10.163 56.130 44.471 1.00 107.13 287 ASP B CA 1
ATOM 2661 C C . ASP B 1 119 ? 11.162 55.747 43.378 1.00 106.70 287 ASP B C 1
ATOM 2662 O O . ASP B 1 119 ? 12.295 55.361 43.678 1.00 108.02 287 ASP B O 1
ATOM 2667 N N . LEU B 1 120 ? 10.735 55.854 42.117 1.00 104.79 288 LEU B N 1
ATOM 2668 C CA . LEU B 1 120 ? 11.573 55.488 40.965 1.00 102.46 288 LEU B CA 1
ATOM 2669 C C . LEU B 1 120 ? 12.585 56.567 40.562 1.00 99.73 288 LEU B C 1
ATOM 2670 O O . LEU B 1 120 ? 12.321 57.767 40.680 1.00 100.23 288 LEU B O 1
ATOM 2675 N N . LEU B 1 121 ? 13.739 56.113 40.078 1.00 96.46 289 LEU B N 1
ATOM 2676 C CA . LEU B 1 121 ? 14.912 56.960 39.871 1.00 93.73 289 LEU B CA 1
ATOM 2677 C C . LEU B 1 121 ? 15.469 56.838 38.447 1.00 91.38 289 LEU B C 1
ATOM 2678 O O . LEU B 1 121 ? 15.881 55.754 38.024 1.00 91.22 289 LEU B O 1
ATOM 2683 N N . TYR B 1 122 ? 15.485 57.956 37.720 1.00 87.79 290 TYR B N 1
ATOM 2684 C CA . TYR B 1 122 ? 15.996 57.990 36.343 1.00 84.28 290 TYR B CA 1
ATOM 2685 C C . TYR B 1 122 ? 17.349 58.687 36.254 1.00 78.81 290 TYR B C 1
ATOM 2686 O O . TYR B 1 122 ? 17.644 59.588 37.042 1.00 79.08 290 TYR B O 1
ATOM 2695 N N . VAL B 1 123 ? 18.174 58.263 35.298 1.00 72.03 291 VAL B N 1
ATOM 2696 C CA . VAL B 1 123 ? 19.466 58.921 35.064 1.00 67.19 291 VAL B CA 1
ATOM 2697 C C . VAL B 1 123 ? 19.709 59.304 33.589 1.00 61.30 291 VAL B C 1
ATOM 2698 O O . VAL B 1 123 ? 20.491 58.639 32.905 1.00 59.89 291 VAL B O 1
ATOM 2702 N N . PRO B 1 124 ? 19.049 60.377 33.095 1.00 57.79 292 PRO B N 1
ATOM 2703 C CA . PRO B 1 124 ? 19.310 60.827 31.722 1.00 56.03 292 PRO B CA 1
ATOM 2704 C C . PRO B 1 124 ? 20.681 61.490 31.546 1.00 56.28 292 PRO B C 1
ATOM 2705 O O . PRO B 1 124 ? 21.263 61.986 32.511 1.00 57.82 292 PRO B O 1
ATOM 2709 N N . VAL B 1 125 ? 21.169 61.505 30.309 1.00 54.02 293 VAL B N 1
ATOM 2710 C CA . VAL B 1 125 ? 22.530 61.933 29.995 1.00 51.39 293 VAL B CA 1
ATOM 2711 C C . VAL B 1 125 ? 22.540 63.241 29.201 1.00 52.03 293 VAL B C 1
ATOM 2712 O O . VAL B 1 125 ? 21.779 63.398 28.247 1.00 56.44 293 VAL B O 1
ATOM 2716 N N . ILE B 1 126 ? 23.393 64.177 29.606 1.00 50.67 294 ILE B N 1
ATOM 2717 C CA . ILE B 1 126 ? 23.664 65.369 28.813 1.00 50.87 294 ILE B CA 1
ATOM 2718 C C . ILE B 1 126 ? 24.960 65.152 28.028 1.00 52.90 294 ILE B C 1
ATOM 2719 O O . ILE B 1 126 ? 26.058 65.206 28.593 1.00 53.24 294 ILE B O 1
ATOM 2724 N N . LYS B 1 127 ? 24.809 64.882 26.730 1.00 54.09 295 LYS B N 1
ATOM 2725 C CA . LYS B 1 127 ? 25.929 64.645 25.818 1.00 53.29 295 LYS B CA 1
ATOM 2726 C C . LYS B 1 127 ? 26.768 65.893 25.596 1.00 52.52 295 LYS B C 1
ATOM 2727 O O . LYS B 1 127 ? 26.222 66.982 25.451 1.00 55.70 295 LYS B O 1
ATOM 2733 N N . ASN B 1 128 ? 28.089 65.714 25.578 1.00 53.49 296 ASN B N 1
ATOM 2734 C CA . ASN B 1 128 ? 29.060 66.778 25.277 1.00 55.88 296 ASN B CA 1
ATOM 2735 C C . ASN B 1 128 ? 28.807 68.077 26.044 1.00 56.95 296 ASN B C 1
ATOM 2736 O O . ASN B 1 128 ? 28.711 69.155 25.453 1.00 56.24 296 ASN B O 1
ATOM 2741 N N . ALA B 1 129 ? 28.704 67.946 27.367 1.00 59.47 297 ALA B N 1
ATOM 2742 C CA . ALA B 1 129 ? 28.345 69.044 28.269 1.00 58.10 297 ALA B CA 1
ATOM 2743 C C . ALA B 1 129 ? 29.416 70.131 28.376 1.00 58.41 297 ALA B C 1
ATOM 2744 O O . ALA B 1 129 ? 29.116 71.272 28.734 1.00 59.80 297 ALA B O 1
ATOM 2746 N N . ASP B 1 130 ? 30.657 69.771 28.056 1.00 59.68 298 ASP B N 1
ATOM 2747 C CA . ASP B 1 130 ? 31.768 70.726 27.999 1.00 63.20 298 ASP B CA 1
ATOM 2748 C C . ASP B 1 130 ? 31.619 71.744 26.859 1.00 65.84 298 ASP B C 1
ATOM 2749 O O . ASP B 1 130 ? 32.120 72.866 26.954 1.00 66.23 298 ASP B O 1
ATOM 2754 N N . GLU B 1 131 ? 30.922 71.342 25.795 1.00 67.59 299 GLU B N 1
ATOM 2755 C CA . GLU B 1 131 ? 30.717 72.178 24.612 1.00 68.14 299 GLU B CA 1
ATOM 2756 C C . GLU B 1 131 ? 29.449 73.030 24.701 1.00 67.20 299 GLU B C 1
ATOM 2757 O O . GLU B 1 131 ? 29.304 74.009 23.969 1.00 70.31 299 GLU B O 1
ATOM 2763 N N . LYS B 1 132 ? 28.535 72.646 25.589 1.00 64.18 300 LYS B N 1
ATOM 2764 C CA . LYS B 1 132 ? 27.305 73.404 25.823 1.00 61.35 300 LYS B CA 1
ATOM 2765 C C . LYS B 1 132 ? 27.581 74.595 26.735 1.00 60.93 300 LYS B C 1
ATOM 2766 O O . LYS B 1 132 ? 28.492 74.559 27.567 1.00 62.21 300 LYS B O 1
ATOM 2772 N N . SER B 1 133 ? 26.786 75.647 26.579 1.00 59.22 301 SER B N 1
ATOM 2773 C CA . SER B 1 133 ? 26.839 76.786 27.482 1.00 58.05 301 SER B CA 1
ATOM 2774 C C . SER B 1 133 ? 25.957 76.477 28.689 1.00 58.61 301 SER B C 1
ATOM 2775 O O . SER B 1 133 ? 25.215 75.488 28.680 1.00 58.13 301 SER B O 1
ATOM 2778 N N . ILE B 1 134 ? 26.033 77.326 29.714 1.00 57.52 302 ILE B N 1
ATOM 2779 C CA . ILE B 1 134 ? 25.180 77.210 30.902 1.00 59.15 302 ILE B CA 1
ATOM 2780 C C . ILE B 1 134 ? 23.697 77.293 30.516 1.00 60.74 302 ILE B C 1
ATOM 2781 O O . ILE B 1 134 ? 22.872 76.527 31.030 1.00 62.22 302 ILE B O 1
ATOM 2786 N N . LYS B 1 135 ? 23.387 78.199 29.585 1.00 63.14 303 LYS B N 1
ATOM 2787 C CA . LYS B 1 135 ? 22.053 78.330 28.987 1.00 64.34 303 LYS B CA 1
ATOM 2788 C C . LYS B 1 135 ? 21.574 77.018 28.347 1.00 62.00 303 LYS B C 1
ATOM 2789 O O . LYS B 1 135 ? 20.472 76.546 28.646 1.00 60.26 303 LYS B O 1
ATOM 2795 N N . GLY B 1 136 ? 22.412 76.434 27.489 1.00 59.50 304 GLY B N 1
ATOM 2796 C CA . GLY B 1 136 ? 22.115 75.154 26.838 1.00 60.06 304 GLY B CA 1
ATOM 2797 C C . GLY B 1 136 ? 21.914 73.996 27.803 1.00 60.25 304 GLY B C 1
ATOM 2798 O O . GLY B 1 136 ? 21.013 73.170 27.612 1.00 60.30 304 GLY B O 1
ATOM 2799 N N . ILE B 1 137 ? 22.755 73.948 28.839 1.00 57.57 305 ILE B N 1
ATOM 2800 C CA . ILE B 1 137 ? 22.657 72.953 29.914 1.00 54.57 305 ILE B CA 1
ATOM 2801 C C . ILE B 1 137 ? 21.332 73.094 30.684 1.00 55.06 305 ILE B C 1
ATOM 2802 O O . ILE B 1 137 ? 20.629 72.100 30.897 1.00 53.31 305 ILE B O 1
ATOM 2807 N N . ALA B 1 138 ? 20.988 74.329 31.059 1.00 53.40 306 ALA B N 1
ATOM 2808 C CA . ALA B 1 138 ? 19.709 74.641 31.717 1.00 54.52 306 ALA B CA 1
ATOM 2809 C C . ALA B 1 138 ? 18.481 74.196 30.909 1.00 57.52 306 ALA B C 1
ATOM 2810 O O . ALA B 1 138 ? 17.525 73.662 31.479 1.00 55.53 306 ALA B O 1
ATOM 2812 N N . ARG B 1 139 ? 18.531 74.424 29.591 1.00 61.73 307 ARG B N 1
ATOM 2813 C CA . ARG B 1 139 ? 17.494 74.006 28.638 1.00 64.45 307 ARG B CA 1
ATOM 2814 C C . ARG B 1 139 ? 17.282 72.494 28.667 1.00 65.21 307 ARG B C 1
ATOM 2815 O O . ARG B 1 139 ? 16.147 72.014 28.757 1.00 62.78 307 ARG B O 1
ATOM 2823 N N . GLU B 1 140 ? 18.388 71.757 28.616 1.00 67.39 308 GLU B N 1
ATOM 2824 C CA . GLU B 1 140 ? 18.353 70.302 28.612 1.00 68.97 308 GLU B CA 1
ATOM 2825 C C . GLU B 1 140 ? 17.924 69.718 29.962 1.00 69.08 308 GLU B C 1
ATOM 2826 O O . GLU B 1 140 ? 17.312 68.654 29.995 1.00 70.11 308 GLU B O 1
ATOM 2832 N N . ILE B 1 141 ? 18.236 70.415 31.058 1.00 68.87 309 ILE B N 1
ATOM 2833 C CA . ILE B 1 141 ? 17.779 70.013 32.396 1.00 68.24 309 ILE B CA 1
ATOM 2834 C C . ILE B 1 141 ? 16.252 70.063 32.485 1.00 69.65 309 ILE B C 1
ATOM 2835 O O . ILE B 1 141 ? 15.624 69.067 32.845 1.00 68.31 309 ILE B O 1
ATOM 2840 N N . SER B 1 142 ? 15.664 71.205 32.122 1.00 73.27 310 SER B N 1
ATOM 2841 C CA . SER B 1 142 ? 14.205 71.381 32.159 1.00 77.23 310 SER B CA 1
ATOM 2842 C C . SER B 1 142 ? 13.467 70.479 31.167 1.00 78.24 310 SER B C 1
ATOM 2843 O O . SER B 1 142 ? 12.362 70.018 31.457 1.00 80.23 310 SER B O 1
ATOM 2846 N N . GLU B 1 143 ? 14.086 70.223 30.014 1.00 78.93 311 GLU B N 1
ATOM 2847 C CA . GLU B 1 143 ? 13.560 69.266 29.039 1.00 81.57 311 GLU B CA 1
ATOM 2848 C C . GLU B 1 143 ? 13.511 67.841 29.583 1.00 82.32 311 GLU B C 1
ATOM 2849 O O . GLU B 1 143 ? 12.471 67.183 29.507 1.00 83.41 311 GLU B O 1
ATOM 2855 N N . LEU B 1 144 ? 14.633 67.377 30.132 1.00 82.04 312 LEU B N 1
ATOM 2856 C CA . LEU B 1 144 ? 14.739 66.007 30.639 1.00 83.06 312 LEU B CA 1
ATOM 2857 C C . LEU B 1 144 ? 13.937 65.768 31.918 1.00 84.37 312 LEU B C 1
ATOM 2858 O O . LEU B 1 144 ? 13.405 64.676 32.114 1.00 83.88 312 LEU B O 1
ATOM 2863 N N . ALA B 1 145 ? 13.854 66.785 32.776 1.00 86.63 313 ALA B N 1
ATOM 2864 C CA . ALA B 1 145 ? 13.052 66.708 34.002 1.00 88.57 313 ALA B CA 1
ATOM 2865 C C . ALA B 1 145 ? 11.560 66.757 33.690 1.00 90.04 313 ALA B C 1
ATOM 2866 O O . ALA B 1 145 ? 10.752 66.153 34.401 1.00 89.62 313 ALA B O 1
ATOM 2868 N N . GLY B 1 146 ? 11.210 67.484 32.628 1.00 91.28 314 GLY B N 1
ATOM 2869 C CA . GLY B 1 146 ? 9.839 67.546 32.131 1.00 93.63 314 GLY B CA 1
ATOM 2870 C C . GLY B 1 146 ? 9.382 66.201 31.602 1.00 96.01 314 GLY B C 1
ATOM 2871 O O . GLY B 1 146 ? 8.268 65.759 31.889 1.00 98.31 314 GLY B O 1
ATOM 2872 N N . LYS B 1 147 ? 10.260 65.542 30.850 1.00 96.85 315 LYS B N 1
ATOM 2873 C CA . LYS B 1 147 ? 9.977 64.222 30.288 1.00 96.92 315 LYS B CA 1
ATOM 2874 C C . LYS B 1 147 ? 10.053 63.101 31.328 1.00 98.01 315 LYS B C 1
ATOM 2875 O O . LYS B 1 147 ? 9.490 62.026 31.123 1.00 98.91 315 LYS B O 1
ATOM 2881 N N . ALA B 1 148 ? 10.745 63.354 32.438 1.00 100.72 316 ALA B N 1
ATOM 2882 C CA . ALA B 1 148 ? 10.853 62.380 33.526 1.00 104.09 316 ALA B CA 1
ATOM 2883 C C . ALA B 1 148 ? 9.569 62.282 34.350 1.00 106.56 316 ALA B C 1
ATOM 2884 O O . ALA B 1 148 ? 9.203 61.197 34.805 1.00 108.66 316 ALA B O 1
ATOM 2886 N N . ARG B 1 149 ? 8.901 63.419 34.547 1.00 108.03 317 ARG B N 1
ATOM 2887 C CA . ARG B 1 149 ? 7.612 63.457 35.242 1.00 107.66 317 ARG B CA 1
ATOM 2888 C C . ARG B 1 149 ? 6.496 62.933 34.341 1.00 107.59 317 ARG B C 1
ATOM 2889 O O . ARG B 1 149 ? 5.572 62.268 34.811 1.00 107.27 317 ARG B O 1
ATOM 2897 N N . ASN B 1 150 ? 6.597 63.241 33.048 1.00 107.46 318 ASN B N 1
ATOM 2898 C CA . ASN B 1 150 ? 5.645 62.765 32.043 1.00 107.05 318 ASN B CA 1
ATOM 2899 C C . ASN B 1 150 ? 5.795 61.278 31.731 1.00 107.70 318 ASN B C 1
ATOM 2900 O O . ASN B 1 150 ? 4.838 60.631 31.306 1.00 109.49 318 ASN B O 1
ATOM 2905 N N . GLY B 1 151 ? 7.000 60.747 31.936 1.00 107.43 319 GLY B N 1
ATOM 2906 C CA . GLY B 1 151 ? 7.302 59.346 31.646 1.00 105.37 319 GLY B CA 1
ATOM 2907 C C . GLY B 1 151 ? 7.665 59.104 30.191 1.00 104.69 319 GLY B C 1
ATOM 2908 O O . GLY B 1 151 ? 7.836 57.957 29.770 1.00 104.07 319 GLY B O 1
ATOM 2909 N N . LYS B 1 152 ? 7.792 60.189 29.427 1.00 103.73 320 LYS B N 1
ATOM 2910 C CA . LYS B 1 152 ? 8.125 60.127 28.004 1.00 104.27 320 LYS B CA 1
ATOM 2911 C C . LYS B 1 152 ? 9.641 60.246 27.808 1.00 103.61 320 LYS B C 1
ATOM 2912 O O . LYS B 1 152 ? 10.120 61.030 26.983 1.00 103.17 320 LYS B O 1
ATOM 2918 N N . LEU B 1 153 ? 10.385 59.452 28.575 1.00 102.80 321 LEU B N 1
ATOM 2919 C CA . LEU B 1 153 ? 11.842 59.478 28.570 1.00 102.32 321 LEU B CA 1
ATOM 2920 C C . LEU B 1 153 ? 12.377 58.296 27.768 1.00 103.54 321 LEU B C 1
ATOM 2921 O O . LEU B 1 153 ? 12.187 57.138 28.152 1.00 102.62 321 LEU B O 1
ATOM 2926 N N . SER B 1 154 ? 13.041 58.599 26.653 1.00 104.73 322 SER B N 1
ATOM 2927 C CA . SER B 1 154 ? 13.529 57.571 25.731 1.00 105.76 322 SER B CA 1
ATOM 2928 C C . SER B 1 154 ? 14.799 56.868 26.224 1.00 106.08 322 SER B C 1
ATOM 2929 O O . SER B 1 154 ? 15.437 57.311 27.186 1.00 106.70 322 SER B O 1
ATOM 2932 N N . GLN B 1 155 ? 15.146 55.770 25.552 1.00 105.75 323 GLN B N 1
ATOM 2933 C CA . GLN B 1 155 ? 16.321 54.964 25.885 1.00 105.23 323 GLN B CA 1
ATOM 2934 C C . GLN B 1 155 ? 17.621 55.660 25.472 1.00 104.14 323 GLN B C 1
ATOM 2935 O O . GLN B 1 155 ? 18.651 55.504 26.135 1.00 104.01 323 GLN B O 1
ATOM 2941 N N . ALA B 1 156 ? 17.557 56.428 24.381 1.00 102.13 324 ALA B N 1
ATOM 2942 C CA . ALA B 1 156 ? 18.704 57.180 23.858 1.00 100.62 324 ALA B CA 1
ATOM 2943 C C . ALA B 1 156 ? 19.184 58.259 24.830 1.00 100.14 324 ALA B C 1
ATOM 2944 O O . ALA B 1 156 ? 20.373 58.578 24.871 1.00 101.07 324 ALA B O 1
ATOM 2946 N N . ASP B 1 157 ? 18.250 58.805 25.607 1.00 97.78 325 ASP B N 1
ATOM 2947 C CA . ASP B 1 157 ? 18.557 59.775 26.655 1.00 94.49 325 ASP B CA 1
ATOM 2948 C C . ASP B 1 157 ? 19.262 59.128 27.850 1.00 91.62 325 ASP B C 1
ATOM 2949 O O . ASP B 1 157 ? 20.055 59.777 28.529 1.00 91.19 325 ASP B O 1
ATOM 2954 N N . MET B 1 158 ? 18.972 57.850 28.092 1.00 87.91 326 MET B N 1
ATOM 2955 C CA . MET B 1 158 ? 19.535 57.113 29.226 1.00 85.45 326 MET B CA 1
ATOM 2956 C C . MET B 1 158 ? 20.955 56.584 28.973 1.00 83.06 326 MET B C 1
ATOM 2957 O O . MET B 1 158 ? 21.643 56.179 29.913 1.00 82.30 326 MET B O 1
ATOM 2962 N N . GLU B 1 159 ? 21.389 56.601 27.713 1.00 79.82 327 GLU B N 1
ATOM 2963 C CA . GLU B 1 159 ? 22.625 55.924 27.303 1.00 77.05 327 GLU B CA 1
ATOM 2964 C C . GLU B 1 159 ? 23.791 56.859 26.982 1.00 71.79 327 GLU B C 1
ATOM 2965 O O . GLU B 1 159 ? 23.595 58.015 26.606 1.00 71.12 327 GLU B O 1
ATOM 2971 N N . GLY B 1 160 ? 25.005 56.333 27.132 1.00 67.21 328 GLY B N 1
ATOM 2972 C CA . GLY B 1 160 ? 26.225 57.023 26.719 1.00 61.25 328 GLY B CA 1
ATOM 2973 C C . GLY B 1 160 ? 26.950 57.808 27.796 1.00 57.80 328 GLY B C 1
ATOM 2974 O O . GLY B 1 160 ? 27.884 58.550 27.489 1.00 56.26 328 GLY B O 1
ATOM 2975 N N . GLY B 1 161 ? 26.526 57.641 29.051 1.00 55.07 329 GLY B N 1
ATOM 2976 C CA . GLY B 1 161 ? 27.058 58.408 30.180 1.00 46.14 329 GLY B CA 1
ATOM 2977 C C . GLY B 1 161 ? 28.473 58.018 30.549 1.00 45.26 329 GLY B C 1
ATOM 2978 O O . GLY B 1 161 ? 28.801 56.834 30.608 1.00 44.42 329 GLY B O 1
ATOM 2979 N N . THR B 1 162 ? 29.314 59.019 30.796 1.00 45.83 330 THR B N 1
ATOM 2980 C CA . THR B 1 162 ? 30.720 58.784 31.135 1.00 46.32 330 THR B CA 1
ATOM 2981 C C . THR B 1 162 ? 31.062 59.255 32.551 1.00 45.70 330 THR B C 1
ATOM 2982 O O . THR B 1 162 ? 32.105 58.891 33.092 1.00 45.60 330 THR B O 1
ATOM 2986 N N . PHE B 1 163 ? 30.182 60.076 33.126 1.00 43.35 331 PHE B N 1
ATOM 2987 C CA . PHE B 1 163 ? 30.336 60.613 34.479 1.00 42.66 331 PHE B CA 1
ATOM 2988 C C . PHE B 1 163 ? 28.942 60.903 35.028 1.00 42.55 331 PHE B C 1
ATOM 2989 O O . PHE B 1 163 ? 28.038 61.247 34.271 1.00 44.70 331 PHE B O 1
ATOM 2997 N N . THR B 1 164 ? 28.756 60.756 36.336 1.00 42.59 332 THR B N 1
ATOM 2998 C CA . THR B 1 164 ? 27.451 61.044 36.935 1.00 41.31 332 THR B CA 1
ATOM 2999 C C . THR B 1 164 ? 27.538 62.148 37.977 1.00 39.57 332 THR B C 1
ATOM 3000 O O . THR B 1 164 ? 28.441 62.154 38.814 1.00 39.49 332 THR B O 1
ATOM 3004 N N . VAL B 1 165 ? 26.609 63.100 37.884 1.00 40.56 333 VAL B N 1
ATOM 3005 C CA . VAL B 1 165 ? 26.418 64.126 38.902 1.00 42.80 333 VAL B CA 1
ATOM 3006 C C . VAL B 1 165 ? 25.001 64.001 39.491 1.00 43.74 333 VAL B C 1
ATOM 3007 O O . VAL B 1 165 ? 24.021 63.890 38.755 1.00 45.09 333 VAL B O 1
ATOM 3011 N N . ASN B 1 166 ? 24.912 63.985 40.819 1.00 43.51 334 ASN B N 1
ATOM 3012 C CA . ASN B 1 166 ? 23.638 63.896 41.529 1.00 44.23 334 ASN B CA 1
ATOM 3013 C C . ASN B 1 166 ? 23.404 65.167 42.349 1.00 43.80 334 ASN B C 1
ATOM 3014 O O . ASN B 1 166 ? 24.274 65.607 43.099 1.00 49.23 334 ASN B O 1
ATOM 3019 N N . SER B 1 167 ? 22.221 65.751 42.203 1.00 44.96 335 SER B N 1
ATOM 3020 C CA . SER B 1 167 ? 21.850 66.950 42.953 1.00 44.17 335 SER B CA 1
ATOM 3021 C C . SER B 1 167 ? 21.155 66.576 44.264 1.00 43.85 335 SER B C 1
ATOM 3022 O O . SER B 1 167 ? 19.949 66.797 44.430 1.00 47.05 335 SER B O 1
ATOM 3025 N N . THR B 1 168 ? 21.925 66.023 45.198 1.00 41.44 336 THR B N 1
ATOM 3026 C CA . THR B 1 168 ? 21.386 65.584 46.492 1.00 43.24 336 THR B CA 1
ATOM 3027 C C . THR B 1 168 ? 20.948 66.739 47.400 1.00 43.00 336 THR B C 1
ATOM 3028 O O . THR B 1 168 ? 20.262 66.517 48.399 1.00 42.34 336 THR B O 1
ATOM 3032 N N . GLY B 1 169 ? 21.333 67.962 47.031 1.00 42.45 337 GLY B N 1
ATOM 3033 C CA . GLY B 1 169 ? 20.934 69.176 47.742 1.00 43.13 337 GLY B CA 1
ATOM 3034 C C . GLY B 1 169 ? 19.455 69.494 47.646 1.00 43.50 337 GLY B C 1
ATOM 3035 O O . GLY B 1 169 ? 18.909 70.188 48.503 1.00 40.54 337 GLY B O 1
ATOM 3036 N N . SER B 1 170 ? 18.810 68.971 46.604 1.00 46.11 338 SER B N 1
ATOM 3037 C CA . SER B 1 170 ? 17.358 69.061 46.431 1.00 48.26 338 SER B CA 1
ATOM 3038 C C . SER B 1 170 ? 16.589 68.304 47.518 1.00 48.82 338 SER B C 1
ATOM 3039 O O . SER B 1 170 ? 15.432 68.621 47.785 1.00 53.89 338 SER B O 1
ATOM 3042 N N . PHE B 1 171 ? 17.230 67.308 48.132 1.00 47.02 339 PHE B N 1
ATOM 3043 C CA . PHE B 1 171 ? 16.608 66.514 49.199 1.00 45.94 339 PHE B CA 1
ATOM 3044 C C . PHE B 1 171 ? 17.009 67.010 50.594 1.00 42.01 339 PHE B C 1
ATOM 3045 O O . PHE B 1 171 ? 16.717 66.358 51.598 1.00 43.31 339 PHE B O 1
ATOM 3053 N N . GLY B 1 172 ? 17.691 68.152 50.646 1.00 38.87 340 GLY B N 1
ATOM 3054 C CA . GLY B 1 172 ? 18.122 68.748 51.908 1.00 35.72 340 GLY B CA 1
ATOM 3055 C C . GLY B 1 172 ? 19.346 68.108 52.548 1.00 37.92 340 GLY B C 1
ATOM 3056 O O . GLY B 1 172 ? 19.627 68.353 53.724 1.00 38.00 340 GLY B O 1
ATOM 3057 N N . SER B 1 173 ? 20.085 67.304 51.785 1.00 33.66 341 SER B N 1
ATOM 3058 C CA . SER B 1 173 ? 21.265 66.633 52.327 1.00 38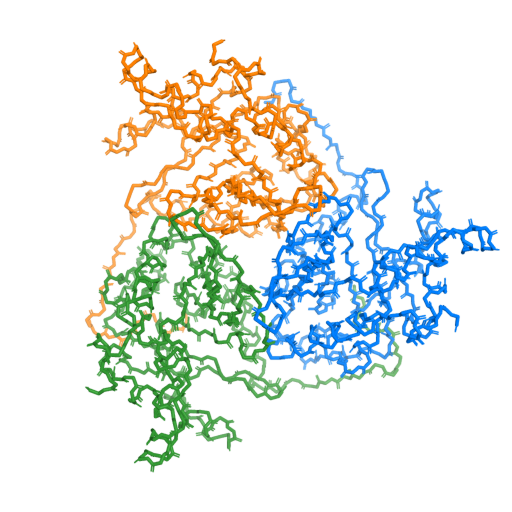.00 341 SER B CA 1
ATOM 3059 C C . SER B 1 173 ? 22.498 67.532 52.374 1.00 36.98 341 SER B C 1
ATOM 3060 O O . SER B 1 173 ? 22.687 68.386 51.512 1.00 37.11 341 SER B O 1
ATOM 3063 N N . VAL B 1 174 ? 23.342 67.307 53.377 1.00 33.61 342 VAL B N 1
ATOM 3064 C CA . VAL B 1 174 ? 24.504 68.156 53.631 1.00 34.37 342 VAL B CA 1
ATOM 3065 C C . VAL B 1 174 ? 25.790 67.452 53.204 1.00 35.53 342 VAL B C 1
ATOM 3066 O O . VAL B 1 174 ? 26.757 68.094 52.783 1.00 36.31 342 VAL B O 1
ATOM 3070 N N . GLN B 1 175 ? 25.788 66.128 53.333 1.00 34.28 343 GLN B N 1
ATOM 3071 C CA . GLN B 1 175 ? 26.871 65.263 52.876 1.00 32.85 343 GLN B CA 1
ATOM 3072 C C . GLN B 1 175 ? 26.247 63.953 52.466 1.00 31.64 343 GLN B C 1
ATOM 3073 O O . GLN B 1 175 ? 25.245 63.539 53.054 1.00 31.48 343 GLN B O 1
ATOM 3079 N N . SER B 1 176 ? 26.846 63.300 51.474 1.00 30.73 344 SER B N 1
ATOM 3080 C CA A SER B 1 176 ? 26.322 62.050 50.931 0.50 33.30 344 SER B CA 1
ATOM 3081 C CA B SER B 1 176 ? 26.347 62.020 50.998 0.50 30.70 344 SER B CA 1
ATOM 3082 C C . SER B 1 176 ? 27.419 61.202 50.292 1.00 33.91 344 SER B C 1
ATOM 3083 O O . SER B 1 176 ? 28.380 61.736 49.753 1.00 34.09 344 SER B O 1
ATOM 3088 N N . MET B 1 177 ? 27.266 59.884 50.344 1.00 36.86 345 MET B N 1
ATOM 3089 C CA . MET B 1 177 ? 28.121 59.005 49.563 1.00 39.84 345 MET B CA 1
ATOM 3090 C C . MET B 1 177 ? 27.228 58.235 48.599 1.00 38.64 345 MET B C 1
ATOM 3091 O O . MET B 1 177 ? 26.351 57.473 49.019 1.00 39.77 345 MET B O 1
ATOM 3096 N N . GLY B 1 178 ? 27.448 58.455 47.308 1.00 34.06 346 GLY B N 1
ATOM 3097 C CA . GLY B 1 178 ? 26.647 57.812 46.277 1.00 35.82 346 GLY B CA 1
ATOM 3098 C C . GLY B 1 178 ? 27.314 56.572 45.724 1.00 36.79 346 GLY B C 1
ATOM 3099 O O . GLY B 1 178 ? 28.522 56.380 45.895 1.00 37.01 346 GLY B O 1
ATOM 3100 N N . ILE B 1 179 ? 26.516 55.732 45.068 1.00 35.55 347 ILE B N 1
ATOM 3101 C CA . ILE B 1 179 ? 27.010 54.532 44.399 1.00 34.56 347 ILE B CA 1
ATOM 3102 C C . ILE B 1 179 ? 27.341 54.860 42.942 1.00 35.13 347 ILE B C 1
ATOM 3103 O O . ILE B 1 179 ? 26.499 55.386 42.211 1.00 36.55 347 ILE B O 1
ATOM 3108 N N . ILE B 1 180 ? 28.575 54.559 42.541 1.00 36.45 348 ILE B N 1
ATOM 3109 C CA . ILE B 1 180 ? 29.068 54.827 41.184 1.00 36.82 348 ILE B CA 1
ATOM 3110 C C . ILE B 1 180 ? 28.238 54.104 40.126 1.00 36.74 348 ILE B C 1
ATOM 3111 O O . ILE B 1 180 ? 28.007 52.909 40.223 1.00 36.04 348 ILE B O 1
ATOM 3116 N N . ASN B 1 181 ? 27.780 54.856 39.134 1.00 39.10 349 ASN B N 1
ATOM 3117 C CA . ASN B 1 181 ? 27.053 54.315 37.997 1.00 41.96 349 ASN B CA 1
ATOM 3118 C C . ASN B 1 181 ? 27.976 53.522 37.059 1.00 42.17 349 ASN B C 1
ATOM 3119 O O . ASN B 1 181 ? 28.484 54.065 36.084 1.00 47.35 349 ASN B O 1
ATOM 3124 N N . HIS B 1 182 ? 28.177 52.241 37.369 1.00 41.31 350 HIS B N 1
ATOM 3125 C CA . HIS B 1 182 ? 29.017 51.312 36.590 1.00 44.83 350 HIS B CA 1
ATOM 3126 C C . HIS B 1 182 ? 28.587 51.255 35.109 1.00 45.99 350 HIS B C 1
ATOM 3127 O O . HIS B 1 182 ? 27.392 51.226 34.826 1.00 49.79 350 HIS B O 1
ATOM 3134 N N . PRO B 1 183 ? 29.548 51.241 34.155 1.00 45.00 351 PRO B N 1
ATOM 3135 C CA . PRO B 1 183 ? 31.005 51.103 34.241 1.00 42.94 351 PRO B CA 1
ATOM 3136 C C . PRO B 1 183 ? 31.791 52.418 34.294 1.00 39.83 351 PRO B C 1
ATOM 3137 O O . PRO B 1 183 ?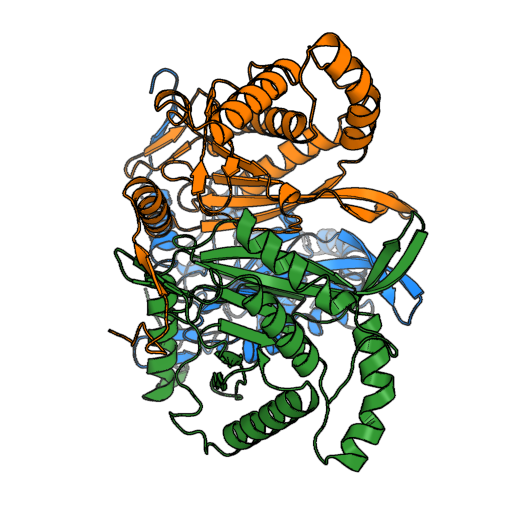 32.953 52.459 33.876 1.00 40.40 351 PRO B O 1
ATOM 3141 N N . GLN B 1 184 ? 31.174 53.477 34.808 1.00 37.44 352 GLN B N 1
ATOM 3142 C CA . GLN B 1 184 ? 31.883 54.744 34.990 1.00 35.80 352 GLN B CA 1
ATOM 3143 C C . GLN B 1 184 ? 32.856 54.684 36.173 1.00 34.89 352 GLN B C 1
ATOM 3144 O O . GLN B 1 184 ? 32.834 53.734 36.953 1.00 34.00 352 GLN B O 1
ATOM 3150 N N . ALA B 1 185 ? 33.705 55.702 36.294 1.00 35.21 353 ALA B N 1
ATOM 3151 C CA . ALA B 1 185 ? 34.807 55.696 37.256 1.00 36.66 353 ALA B CA 1
ATOM 3152 C C . ALA B 1 185 ? 34.501 56.450 38.550 1.00 37.63 353 ALA B C 1
ATOM 3153 O O . ALA B 1 185 ? 35.096 56.161 39.592 1.00 37.87 353 ALA B O 1
ATOM 3155 N N . ALA B 1 186 ? 33.591 57.421 38.474 1.00 34.87 354 ALA B N 1
ATOM 3156 C CA . ALA B 1 186 ? 33.304 58.297 39.604 1.00 37.06 354 ALA B CA 1
ATOM 3157 C C . ALA B 1 186 ? 31.883 58.861 39.591 1.00 37.71 354 ALA B C 1
ATOM 3158 O O . ALA B 1 186 ? 31.225 58.897 38.544 1.00 36.70 354 ALA B O 1
ATOM 3160 N N . ILE B 1 187 ? 31.413 59.285 40.765 1.00 32.45 355 ILE B N 1
ATOM 3161 C CA . ILE B 1 187 ? 30.139 60.001 40.883 1.00 30.89 355 ILE B CA 1
ATOM 3162 C C . ILE B 1 187 ? 30.292 61.191 41.822 1.00 33.75 355 ILE B C 1
ATOM 3163 O O . ILE B 1 187 ? 30.952 61.087 42.861 1.00 34.33 355 ILE B O 1
ATOM 3168 N N . LEU B 1 188 ? 29.712 62.328 41.440 1.00 33.86 356 LEU B N 1
ATOM 3169 C CA . LEU B 1 188 ? 29.743 63.512 42.287 1.00 32.78 356 LEU B CA 1
ATOM 3170 C C . LEU B 1 188 ? 28.356 63.862 42.818 1.00 37.12 356 LEU B C 1
ATOM 3171 O O . LEU B 1 188 ? 27.390 63.952 42.059 1.00 38.38 356 LEU B O 1
ATOM 3176 N N . GLN B 1 189 ? 28.269 64.041 44.131 1.00 35.84 357 GLN B N 1
ATOM 3177 C CA . GLN B 1 189 ? 27.060 64.542 44.751 1.00 35.30 357 GLN B CA 1
ATOM 3178 C C . GLN B 1 189 ? 27.279 66.010 45.056 1.00 34.99 357 GLN B C 1
ATOM 3179 O O . GLN B 1 189 ? 28.276 66.374 45.686 1.00 36.22 357 GLN B O 1
ATOM 3185 N N . VAL B 1 190 ? 26.362 66.853 44.589 1.00 37.19 358 VAL B N 1
ATOM 3186 C CA . VAL B 1 190 ? 26.373 68.273 44.920 1.00 34.42 358 VAL B CA 1
ATOM 3187 C C . VAL B 1 190 ? 25.363 68.475 46.041 1.00 33.75 358 VAL B C 1
ATOM 3188 O O . VAL B 1 190 ? 24.156 68.336 45.838 1.00 33.34 358 VAL B O 1
ATOM 3192 N N . GLU B 1 191 ? 25.863 68.801 47.228 1.00 31.30 359 GLU B N 1
ATOM 3193 C CA . GLU B 1 191 ? 25.009 68.915 48.403 1.00 32.28 359 GLU B CA 1
ATOM 3194 C C . GLU B 1 191 ? 24.235 70.232 48.482 1.00 34.84 359 GLU B C 1
ATOM 3195 O O . GLU B 1 191 ? 24.198 71.002 47.515 1.00 37.92 359 GLU B O 1
ATOM 3201 N N . SER B 1 192 ? 23.596 70.469 49.629 1.00 34.84 360 SER B N 1
ATOM 3202 C CA . SER B 1 192 ? 22.865 71.708 49.877 1.00 34.73 360 SER B CA 1
ATOM 3203 C C . SER B 1 192 ? 23.807 72.882 50.052 1.00 35.84 360 SER B C 1
ATOM 3204 O O . SER B 1 192 ? 24.872 72.754 50.659 1.00 38.87 360 SER B O 1
ATOM 3207 N N . ILE B 1 193 ? 23.401 74.020 49.502 1.00 35.60 361 ILE B N 1
ATOM 3208 C CA . ILE B 1 193 ? 24.066 75.289 49.731 1.00 36.85 361 ILE B CA 1
ATOM 3209 C C . ILE B 1 193 ? 23.561 75.842 51.063 1.00 36.58 361 ILE B C 1
ATOM 3210 O O . ILE B 1 193 ? 22.366 76.063 51.234 1.00 39.22 361 ILE B O 1
ATOM 3215 N N . VAL B 1 194 ? 24.470 76.025 52.018 1.00 37.25 362 VAL B N 1
ATOM 3216 C CA . VAL B 1 194 ? 24.106 76.447 53.377 1.00 35.59 362 VAL B CA 1
ATOM 3217 C C . VAL B 1 194 ? 24.934 77.677 53.775 1.00 35.37 362 VAL B C 1
ATOM 3218 O O . VAL B 1 194 ? 26.150 77.705 53.570 1.00 39.39 362 VAL B O 1
ATOM 3222 N N . LYS B 1 195 ? 24.274 78.691 54.329 1.00 34.26 363 LYS B N 1
ATOM 3223 C CA . LYS B 1 195 ? 24.967 79.856 54.890 1.00 36.42 363 LYS B CA 1
ATOM 3224 C C . LYS B 1 195 ? 25.730 79.437 56.141 1.00 35.54 363 LYS B C 1
ATOM 3225 O O . LYS B 1 195 ? 25.155 78.809 57.039 1.00 33.64 363 LYS B O 1
ATOM 3231 N N . ARG B 1 196 ? 27.027 79.758 56.180 1.00 33.69 364 ARG B N 1
ATOM 3232 C CA . ARG B 1 196 ? 27.912 79.322 57.267 1.00 34.28 364 ARG B CA 1
ATOM 3233 C C . ARG B 1 196 ? 28.857 80.432 57.723 1.00 37.79 364 ARG B C 1
ATOM 3234 O O . ARG B 1 196 ? 29.282 81.251 56.902 1.00 38.85 364 ARG B O 1
ATOM 3242 N N . PRO B 1 197 ? 29.172 80.485 59.038 1.00 36.52 365 PRO B N 1
ATOM 3243 C CA . PRO B 1 197 ? 30.261 81.372 59.437 1.00 37.97 365 PRO B CA 1
ATOM 3244 C C . PRO B 1 197 ? 31.577 80.755 58.994 1.00 40.75 365 PRO B C 1
ATOM 3245 O O . PRO B 1 197 ? 31.768 79.542 59.102 1.00 45.67 365 PRO B O 1
ATOM 3249 N N . VAL B 1 198 ? 32.469 81.588 58.481 1.00 39.91 366 VAL B N 1
ATOM 3250 C CA . VAL B 1 198 ? 33.619 81.112 57.732 1.00 38.85 366 VAL B CA 1
ATOM 3251 C C . VAL B 1 198 ? 34.793 82.049 58.016 1.00 38.44 366 VAL B C 1
ATOM 3252 O O . VAL B 1 198 ? 34.575 83.216 58.335 1.00 36.06 366 VAL B O 1
ATOM 3256 N N . ILE B 1 199 ? 36.022 81.538 57.949 1.00 36.46 367 ILE B N 1
ATOM 3257 C CA . ILE B 1 199 ? 37.197 82.384 58.147 1.00 37.64 367 ILE B CA 1
ATOM 3258 C C . ILE B 1 199 ? 37.833 82.818 56.824 1.00 39.62 367 ILE B C 1
ATOM 3259 O O . ILE B 1 199 ? 38.340 81.995 56.070 1.00 40.28 367 ILE B O 1
ATOM 3264 N N . ILE B 1 200 ? 37.785 84.121 56.555 1.00 43.25 368 ILE B N 1
ATOM 3265 C CA . ILE B 1 200 ? 38.469 84.720 55.412 1.00 44.94 368 ILE B CA 1
ATOM 3266 C C . ILE B 1 200 ? 39.420 85.796 55.931 1.00 48.28 368 ILE B C 1
ATOM 3267 O O . ILE B 1 200 ? 38.976 86.760 56.559 1.00 51.59 368 ILE B O 1
ATOM 3272 N N . ASP B 1 201 ? 40.717 85.604 55.674 1.00 49.41 369 ASP B N 1
ATOM 3273 C CA . ASP B 1 201 ? 41.800 86.506 56.103 1.00 53.15 369 ASP B CA 1
ATOM 3274 C C . ASP B 1 201 ? 41.714 86.894 57.579 1.00 52.95 369 ASP B C 1
ATOM 3275 O O . ASP B 1 201 ? 41.750 88.078 57.924 1.00 56.94 369 ASP B O 1
ATOM 3280 N N . ASP B 1 202 ? 41.577 85.878 58.430 1.00 52.82 370 ASP B N 1
ATOM 3281 C CA . ASP B 1 202 ? 41.383 86.028 59.885 1.00 53.98 370 ASP B CA 1
ATOM 3282 C C . ASP B 1 202 ? 40.125 86.804 60.319 1.00 49.97 370 ASP B C 1
ATOM 3283 O O . ASP B 1 202 ? 40.025 87.242 61.464 1.00 51.01 370 ASP B O 1
ATOM 3288 N N . MET B 1 203 ? 39.166 86.959 59.409 1.00 45.40 371 MET B N 1
ATOM 3289 C CA . MET B 1 203 ? 37.894 87.598 59.742 1.00 43.58 371 MET B CA 1
ATOM 3290 C C . MET B 1 203 ? 36.765 86.576 59.651 1.00 39.91 371 MET B C 1
ATOM 3291 O O . MET B 1 203 ? 36.897 85.573 58.958 1.00 42.44 371 MET B O 1
ATOM 3296 N N . ILE B 1 204 ? 35.668 86.829 60.358 1.00 35.86 372 ILE B N 1
ATOM 3297 C CA . ILE B 1 204 ? 34.481 85.981 60.278 1.00 35.30 372 ILE B CA 1
ATOM 3298 C C . ILE B 1 204 ? 33.528 86.504 59.202 1.00 35.03 372 ILE B C 1
ATOM 3299 O O . ILE B 1 204 ? 33.078 87.648 59.259 1.00 37.59 372 ILE B O 1
ATOM 3304 N N . ALA B 1 205 ? 33.240 85.663 58.216 1.00 33.96 373 ALA B N 1
ATOM 3305 C CA . ALA B 1 205 ? 32.343 86.026 57.121 1.00 35.19 373 ALA B CA 1
ATOM 3306 C C . ALA B 1 205 ? 31.190 85.040 57.010 1.00 37.17 373 ALA B C 1
ATOM 3307 O O . ALA B 1 205 ? 31.312 83.881 57.408 1.00 43.10 373 ALA B O 1
ATOM 3309 N N . VAL B 1 206 ? 30.072 85.517 56.475 1.00 38.78 374 VAL B N 1
ATOM 3310 C CA . VAL B 1 206 ? 28.930 84.677 56.150 1.00 36.06 374 VAL B CA 1
ATOM 3311 C C . VAL B 1 206 ? 29.024 84.319 54.677 1.00 36.42 374 VAL B C 1
ATOM 3312 O O . VAL B 1 206 ? 28.961 85.195 53.815 1.00 36.00 374 VAL B O 1
ATOM 3316 N N . ARG B 1 207 ? 29.187 83.031 54.393 1.00 38.30 375 ARG B N 1
ATOM 3317 C CA . ARG B 1 207 ? 29.317 82.561 53.018 1.00 38.99 375 ARG B CA 1
ATOM 3318 C C . ARG B 1 207 ? 28.331 81.452 52.710 1.00 40.09 375 ARG B C 1
ATOM 3319 O O . ARG B 1 207 ? 27.883 80.742 53.614 1.00 37.00 375 ARG B O 1
ATOM 3327 N N . ASP B 1 208 ? 28.001 81.315 51.426 1.00 40.01 376 ASP B N 1
ATOM 3328 C CA . ASP B 1 208 ? 27.128 80.250 50.946 1.00 40.46 376 ASP B CA 1
ATOM 3329 C C . ASP B 1 208 ? 27.958 79.025 50.604 1.00 40.43 376 ASP B C 1
ATOM 3330 O O . ASP B 1 208 ? 28.434 78.878 49.474 1.00 40.16 376 ASP B O 1
ATOM 3335 N N . MET B 1 209 ? 28.134 78.147 51.585 1.00 37.79 377 MET B N 1
ATOM 3336 C CA . MET B 1 209 ? 29.025 77.004 51.422 1.00 36.65 377 MET B CA 1
ATOM 3337 C C . MET B 1 209 ? 28.286 75.773 50.898 1.00 35.73 377 MET B C 1
ATOM 3338 O O . MET B 1 209 ? 27.119 75.543 51.222 1.00 35.44 377 MET B O 1
ATOM 3343 N N . VAL B 1 210 ? 28.973 75.000 50.065 1.00 32.98 378 VAL B N 1
ATOM 3344 C CA . VAL B 1 210 ? 28.425 73.758 49.537 1.00 33.30 378 VAL B CA 1
ATOM 3345 C C . VAL B 1 210 ? 29.492 72.657 49.590 1.00 31.81 378 VAL B C 1
ATOM 3346 O O . VAL B 1 210 ? 30.661 72.905 49.290 1.00 28.95 378 VAL B O 1
ATOM 3350 N N . ASN B 1 211 ? 29.093 71.461 50.015 1.00 29.96 379 ASN B N 1
ATOM 3351 C CA . ASN B 1 211 ? 29.982 70.306 49.973 1.00 31.57 379 ASN B CA 1
ATOM 3352 C C . ASN B 1 211 ? 29.895 69.593 48.626 1.00 32.40 379 ASN B C 1
ATOM 3353 O O . ASN B 1 211 ? 28.811 69.442 48.060 1.00 33.80 379 ASN B O 1
ATOM 3358 N N . LEU B 1 212 ? 31.045 69.187 48.101 1.00 30.50 380 LEU B N 1
ATOM 3359 C CA . LEU B 1 212 ? 31.077 68.327 46.928 1.00 34.48 380 LEU B CA 1
ATOM 3360 C C . LEU B 1 212 ? 31.621 66.973 47.348 1.00 34.42 380 LEU B C 1
ATOM 3361 O O . LEU B 1 212 ? 32.739 66.883 47.849 1.00 34.54 380 LEU B O 1
ATOM 3366 N N . CYS B 1 213 ? 30.823 65.929 47.150 1.00 33.19 381 CYS B N 1
ATOM 3367 C CA . CYS B 1 213 ? 31.163 64.599 47.640 1.00 33.38 381 CYS B CA 1
ATOM 3368 C C . CYS B 1 213 ? 31.361 63.614 46.480 1.00 34.30 381 CYS B C 1
ATOM 3369 O O . CYS B 1 213 ? 30.454 63.385 45.672 1.00 34.94 381 CYS B O 1
ATOM 3372 N N . LEU B 1 214 ? 32.554 63.035 46.418 1.00 30.33 382 LEU B N 1
ATOM 3373 C CA . LEU B 1 214 ? 32.972 62.210 45.300 1.00 27.50 382 LEU B CA 1
ATOM 3374 C C . LEU B 1 214 ? 33.256 60.777 45.730 1.00 28.85 382 LEU B C 1
ATOM 3375 O O . LEU B 1 214 ? 34.058 60.549 46.635 1.00 33.79 382 LEU B O 1
ATOM 3380 N N . SER B 1 215 ? 32.597 59.816 45.088 1.00 28.57 383 SER B N 1
ATOM 3381 C CA . SER B 1 215 ? 32.990 58.414 45.214 1.00 30.30 383 SER B CA 1
ATOM 3382 C C . SER B 1 215 ? 33.851 58.046 44.014 1.00 32.25 383 SER B C 1
ATOM 3383 O O . SER B 1 215 ? 33.541 58.440 42.882 1.00 35.04 383 SER B O 1
ATOM 3386 N N . ILE B 1 216 ? 34.932 57.304 44.256 1.00 32.08 384 ILE B N 1
ATOM 3387 C CA . ILE B 1 216 ? 35.843 56.890 43.177 1.00 34.90 384 ILE B CA 1
ATOM 3388 C C . ILE B 1 216 ? 36.045 55.382 43.092 1.00 34.78 384 ILE B C 1
ATOM 3389 O O . ILE B 1 216 ? 36.004 54.684 44.105 1.00 37.64 384 ILE B O 1
ATOM 3394 N N . ASP B 1 217 ? 36.238 54.891 41.867 1.00 37.06 385 ASP B N 1
ATOM 3395 C CA . ASP B 1 217 ? 36.736 53.537 41.627 1.00 38.89 385 ASP B CA 1
ATOM 3396 C C . ASP B 1 217 ? 38.228 53.552 41.925 1.00 39.10 385 ASP B C 1
ATOM 3397 O O . ASP B 1 217 ? 39.022 54.061 41.126 1.00 39.34 385 ASP B O 1
ATOM 3402 N N . HIS B 1 218 ? 38.600 52.976 43.066 1.00 38.15 386 HIS B N 1
ATOM 3403 C CA . HIS B 1 218 ? 39.982 52.993 43.535 1.00 39.79 386 HIS B CA 1
ATOM 3404 C C . HIS B 1 218 ? 40.931 52.067 42.756 1.00 42.73 386 HIS B C 1
ATOM 3405 O O . HIS B 1 218 ? 42.138 52.082 42.996 1.00 45.16 386 HIS B O 1
ATOM 3412 N N . ARG B 1 219 ? 40.394 51.274 41.829 1.00 44.22 387 ARG B N 1
ATOM 3413 C CA . ARG B 1 219 ? 41.217 50.545 40.860 1.00 44.48 387 ARG B CA 1
ATOM 3414 C C . ARG B 1 219 ? 41.836 51.511 39.851 1.00 46.91 387 ARG B C 1
ATOM 3415 O O . ARG B 1 219 ? 42.938 51.278 39.351 1.00 49.48 387 ARG B O 1
ATOM 3423 N N . ILE B 1 220 ? 41.113 52.592 39.562 1.00 47.11 388 ILE B N 1
ATOM 3424 C CA . ILE B 1 220 ? 41.512 53.573 38.556 1.00 47.91 388 ILE B CA 1
ATOM 3425 C C . ILE B 1 220 ? 42.193 54.788 39.193 1.00 49.07 388 ILE B C 1
ATOM 3426 O O . ILE B 1 220 ? 43.197 55.284 38.674 1.00 50.73 388 ILE B O 1
ATOM 3431 N N . LEU B 1 221 ? 41.651 55.252 40.320 1.00 47.46 389 LEU B N 1
ATOM 3432 C CA . LEU B 1 221 ? 42.018 56.554 40.886 1.00 45.60 389 LEU B CA 1
ATOM 3433 C C . LEU B 1 221 ? 42.439 56.470 42.347 1.00 45.30 389 LEU B C 1
ATOM 3434 O O . LEU B 1 221 ? 42.002 55.588 43.080 1.00 46.41 389 LEU B O 1
ATOM 3439 N N . ASP B 1 222 ? 43.283 57.406 42.763 1.00 44.85 390 ASP B N 1
ATOM 3440 C CA . ASP B 1 222 ? 43.627 57.562 44.172 1.00 45.71 390 ASP B CA 1
ATOM 3441 C C . ASP B 1 222 ? 43.247 58.963 44.653 1.00 44.43 390 ASP B C 1
ATOM 3442 O O . ASP B 1 222 ? 42.657 59.745 43.902 1.00 42.11 390 ASP B O 1
ATOM 3447 N N . GLY B 1 223 ? 43.597 59.275 45.898 1.00 43.50 391 GLY B N 1
ATOM 3448 C CA . GLY B 1 223 ? 43.330 60.584 46.483 1.00 43.81 391 GLY B CA 1
ATOM 3449 C C . GLY B 1 223 ? 43.971 61.759 45.762 1.00 44.90 391 GLY B C 1
ATOM 3450 O O . GLY B 1 223 ? 43.408 62.851 45.734 1.00 47.27 391 GLY B O 1
ATOM 3451 N N . LEU B 1 224 ? 45.140 61.529 45.171 1.00 45.36 392 LEU B N 1
ATOM 3452 C CA . LEU B 1 224 ? 45.896 62.574 44.482 1.00 45.65 392 LEU B CA 1
ATOM 3453 C C . LEU B 1 224 ? 45.146 63.152 43.276 1.00 44.64 392 LEU B C 1
ATOM 3454 O O . LEU B 1 224 ? 44.951 64.364 43.194 1.00 47.19 392 LEU B O 1
ATOM 3459 N N . LEU B 1 225 ? 44.719 62.281 42.363 1.00 44.36 393 LEU B N 1
ATOM 3460 C CA . LEU B 1 225 ? 43.920 62.679 41.204 1.00 45.81 393 LEU B CA 1
ATOM 3461 C C . LEU B 1 225 ? 42.551 63.237 41.585 1.00 46.27 393 LEU B C 1
ATOM 3462 O O . LEU B 1 225 ? 42.123 64.259 41.041 1.00 46.48 393 LEU B O 1
ATOM 3467 N N . ALA B 1 226 ? 41.881 62.556 42.518 1.00 45.46 394 ALA B N 1
ATOM 3468 C CA . ALA B 1 226 ? 40.574 62.968 43.034 1.00 42.33 394 ALA B CA 1
ATOM 3469 C C . ALA B 1 226 ? 40.624 64.343 43.695 1.00 41.41 394 ALA B C 1
ATOM 3470 O O . ALA B 1 226 ? 39.720 65.159 43.500 1.00 42.24 394 ALA B O 1
ATOM 3472 N N . GLY B 1 227 ? 41.688 64.591 44.459 1.00 38.72 395 GLY B N 1
ATOM 3473 C CA . GLY B 1 227 ? 41.920 65.885 45.099 1.00 39.02 395 GLY B CA 1
ATOM 3474 C C . GLY B 1 227 ? 42.142 67.004 44.096 1.00 41.86 395 GLY B C 1
ATOM 3475 O O . GLY B 1 227 ? 41.609 68.108 44.258 1.00 41.90 395 GLY B O 1
ATOM 3476 N N . LYS B 1 228 ? 42.923 66.712 43.057 1.00 42.44 396 LYS B N 1
ATOM 3477 C CA . LYS B 1 228 ? 43.199 67.672 41.986 1.00 43.02 396 LYS B CA 1
ATOM 3478 C C . LYS B 1 228 ? 41.930 68.022 41.218 1.00 41.74 396 LYS B C 1
ATOM 3479 O O . LYS B 1 228 ? 41.651 69.197 40.967 1.00 43.09 396 LYS B O 1
ATOM 3485 N N . PHE B 1 229 ? 41.161 66.989 40.877 1.00 41.18 397 PHE B N 1
ATOM 3486 C CA . PHE B 1 229 ? 39.873 67.132 40.204 1.00 40.78 397 PHE B CA 1
ATOM 3487 C C . PHE B 1 229 ? 38.874 67.976 40.997 1.00 40.00 397 PHE B C 1
ATOM 3488 O O . PHE B 1 229 ? 38.234 68.871 40.443 1.00 39.89 397 PHE B O 1
ATOM 3496 N N . LEU B 1 230 ? 38.753 67.688 42.291 1.00 39.37 398 LEU B N 1
ATOM 3497 C CA . LEU B 1 230 ? 37.846 68.426 43.168 1.00 39.09 398 LEU B CA 1
ATOM 3498 C C . LEU B 1 230 ? 38.280 69.875 43.335 1.00 41.35 398 LEU B C 1
ATOM 3499 O O . LEU B 1 230 ? 37.439 70.764 43.475 1.00 42.88 398 LEU B O 1
ATOM 3504 N N . GLN B 1 231 ? 39.594 70.101 43.305 1.00 42.62 399 GLN B N 1
ATOM 3505 C CA . GLN B 1 231 ? 40.158 71.439 43.419 1.00 43.50 399 GLN B CA 1
ATOM 3506 C C . GLN B 1 231 ? 39.854 72.256 42.173 1.00 43.06 399 GLN B C 1
ATOM 3507 O O . GLN B 1 231 ? 39.566 73.452 42.263 1.00 44.30 399 GLN B O 1
ATOM 3513 N N . ALA B 1 232 ? 39.906 71.593 41.020 1.00 40.82 400 ALA B N 1
ATOM 3514 C CA . ALA B 1 232 ? 39.549 72.208 39.751 1.00 38.48 400 ALA B CA 1
ATOM 3515 C C . ALA B 1 232 ? 38.084 72.657 39.731 1.00 41.12 400 ALA B C 1
ATOM 3516 O O . ALA B 1 232 ? 37.800 73.786 39.331 1.00 45.50 400 ALA B O 1
ATOM 3518 N N . ILE B 1 233 ? 37.167 71.794 40.183 1.00 41.10 401 ILE B N 1
ATOM 3519 C CA . ILE B 1 233 ? 35.744 72.165 40.274 1.00 42.88 401 ILE B CA 1
ATOM 3520 C C . ILE B 1 233 ? 35.553 73.315 41.262 1.00 44.93 401 ILE B C 1
ATOM 3521 O O . ILE B 1 233 ? 34.806 74.261 40.985 1.00 45.26 401 ILE B O 1
ATOM 3526 N N . LYS B 1 234 ? 36.249 73.228 42.398 1.00 43.96 402 LYS B N 1
ATOM 3527 C CA . LYS B 1 234 ? 36.217 74.263 43.423 1.00 41.69 402 LYS B CA 1
ATOM 3528 C C . LYS B 1 234 ? 36.615 75.621 42.851 1.00 41.66 402 LYS B C 1
ATOM 3529 O O . LYS B 1 234 ? 35.885 76.593 43.015 1.00 41.44 402 LYS B O 1
ATOM 3535 N N . ALA B 1 235 ? 37.752 75.660 42.156 1.00 43.29 403 ALA B N 1
ATOM 3536 C CA . ALA B 1 235 ? 38.252 76.872 41.504 1.00 44.46 403 ALA B CA 1
ATOM 3537 C C . ALA B 1 235 ? 37.291 77.402 40.431 1.00 47.93 403 ALA B C 1
ATOM 3538 O O . ALA B 1 235 ? 37.077 78.614 40.338 1.00 51.90 403 ALA B O 1
ATOM 3540 N N . ASN B 1 236 ? 36.711 76.494 39.644 1.00 46.79 404 ASN B N 1
ATOM 3541 C CA . ASN B 1 236 ? 35.691 76.844 38.654 1.00 50.46 404 ASN B CA 1
ATOM 3542 C C . ASN B 1 236 ? 34.441 77.508 39.250 1.00 53.02 404 ASN B C 1
ATOM 3543 O O . ASN B 1 236 ? 33.908 78.455 38.672 1.00 55.75 404 ASN B O 1
ATOM 3548 N N . VAL B 1 237 ? 33.984 77.008 40.400 1.00 51.67 405 VAL B N 1
ATOM 3549 C CA . VAL B 1 237 ? 32.799 77.551 41.070 1.00 48.69 405 VAL B CA 1
ATOM 3550 C C . VAL B 1 237 ? 33.116 78.871 41.781 1.00 50.71 405 VAL B C 1
ATOM 3551 O O . VAL B 1 237 ? 32.337 79.829 41.711 1.00 52.28 405 VAL B O 1
ATOM 3555 N N . GLU B 1 238 ? 34.272 78.927 42.437 1.00 50.02 406 GLU B N 1
ATOM 3556 C CA . GLU B 1 238 ? 34.641 80.084 43.252 1.00 53.05 406 GLU B CA 1
ATOM 3557 C C . GLU B 1 238 ? 35.014 81.331 42.448 1.00 57.94 406 GLU B C 1
ATOM 3558 O O . GLU B 1 238 ? 34.988 82.441 42.984 1.00 61.63 406 GLU B O 1
ATOM 3564 N N . LYS B 1 239 ? 35.337 81.153 41.168 1.00 61.83 407 LYS B N 1
ATOM 3565 C CA . LYS B 1 239 ? 35.654 82.280 40.284 1.00 64.91 407 LYS B CA 1
ATOM 3566 C C . LYS B 1 239 ? 34.416 82.909 39.626 1.00 66.35 407 LYS B C 1
ATOM 3567 O O . LYS B 1 239 ? 34.534 83.918 38.932 1.00 68.98 407 LYS B O 1
ATOM 3573 N N . ILE B 1 240 ? 33.242 82.315 39.845 1.00 68.09 408 ILE B N 1
ATOM 3574 C CA . ILE B 1 240 ? 31.996 82.783 39.225 1.00 69.47 408 ILE B CA 1
ATOM 3575 C C . ILE B 1 240 ? 31.540 84.138 39.773 1.00 74.15 408 ILE B C 1
ATOM 3576 O O . ILE B 1 240 ? 31.324 84.299 40.975 1.00 74.64 408 ILE B O 1
ATOM 3581 N N . SER B 1 241 ? 31.435 85.105 38.864 1.00 81.88 409 SER B N 1
ATOM 3582 C CA . SER B 1 241 ? 30.881 86.430 39.141 1.00 87.30 409 SER B CA 1
ATOM 3583 C C . SER B 1 241 ? 30.269 86.999 37.855 1.00 91.52 409 SER B C 1
ATOM 3584 O O . SER B 1 241 ? 30.155 86.290 36.846 1.00 90.09 409 SER B O 1
ATOM 3587 N N . LYS B 1 242 ? 29.882 88.273 37.904 1.00 96.33 410 LYS B N 1
ATOM 3588 C CA . LYS B 1 242 ? 29.294 88.986 36.760 1.00 99.54 410 LYS B CA 1
ATOM 3589 C C . LYS B 1 242 ? 30.264 89.164 35.580 1.00 100.58 410 LYS B C 1
ATOM 3590 O O . LYS B 1 242 ? 29.853 89.106 34.419 1.00 99.50 410 LYS B O 1
ATOM 3596 N N . GLU B 1 243 ? 31.545 89.356 35.890 1.00 102.34 411 GLU B N 1
ATOM 3597 C CA . GLU B 1 243 ? 32.561 89.664 34.882 1.00 104.63 411 GLU B CA 1
ATOM 3598 C C . GLU B 1 243 ? 33.226 88.421 34.293 1.00 105.02 411 GLU B C 1
ATOM 3599 O O . GLU B 1 243 ? 33.606 88.414 33.119 1.00 105.67 411 GLU B O 1
ATOM 3605 N N . ASN B 1 244 ? 33.358 87.376 35.107 1.00 104.91 412 ASN B N 1
ATOM 3606 C CA . ASN B 1 244 ? 34.048 86.151 34.700 1.00 103.79 412 ASN B CA 1
ATOM 3607 C C . ASN B 1 244 ? 33.177 85.176 33.913 1.00 101.83 412 ASN B C 1
ATOM 3608 O O . ASN B 1 244 ? 33.678 84.441 33.061 1.00 101.35 412 ASN B O 1
ATOM 3613 N N . THR B 1 245 ? 31.878 85.177 34.202 1.00 100.84 413 THR B N 1
ATOM 3614 C CA . THR B 1 245 ? 30.970 84.157 33.682 1.00 100.13 413 THR B CA 1
ATOM 3615 C C . THR B 1 245 ? 29.993 84.700 32.641 1.00 100.68 413 THR B C 1
ATOM 3616 O O . THR B 1 245 ? 29.249 85.649 32.904 1.00 102.49 413 THR B O 1
ATOM 3620 N N . ALA B 1 246 ? 30.007 84.085 31.462 1.00 99.88 414 ALA B N 1
ATOM 3621 C CA . ALA B 1 246 ? 29.034 84.374 30.415 1.00 99.29 414 ALA B CA 1
ATOM 3622 C C . ALA B 1 246 ? 28.109 83.173 30.237 1.00 99.10 414 ALA B C 1
ATOM 3623 O O . ALA B 1 246 ? 28.570 82.031 30.167 1.00 98.69 414 ALA B O 1
ATOM 3625 N N . LEU B 1 247 ? 26.807 83.438 30.170 1.00 99.28 415 LEU B N 1
ATOM 3626 C CA . LEU B 1 247 ? 25.803 82.380 30.037 1.00 99.14 415 LEU B CA 1
ATOM 3627 C C . LEU B 1 247 ? 25.683 81.850 28.607 1.00 101.37 415 LEU B C 1
ATOM 3628 O O . LEU B 1 247 ? 25.193 80.739 28.392 1.00 100.43 415 LEU B O 1
ATOM 3633 N N . TYR B 1 248 ? 26.135 82.650 27.641 1.00 103.87 416 TYR B N 1
ATOM 3634 C CA . TYR B 1 248 ? 25.985 82.338 26.219 1.00 105.08 416 TYR B CA 1
ATOM 3635 C C . TYR B 1 248 ? 27.349 82.272 25.540 1.00 104.50 416 TYR B C 1
ATOM 3636 O O . TYR B 1 248 ? 27.651 81.318 24.825 1.00 104.20 416 TYR B O 1
ATOM 3645 N N . PRO C 1 10 ? 49.493 36.559 51.790 1.00 82.36 178 PRO C N 1
ATOM 3646 C CA . PRO C 1 10 ? 49.376 37.652 52.757 1.00 80.69 178 PRO C CA 1
ATOM 3647 C C . PRO C 1 10 ? 49.576 37.183 54.210 1.00 77.51 178 PRO C C 1
ATOM 3648 O O . PRO C 1 10 ? 48.671 36.560 54.783 1.00 76.98 178 PRO C O 1
ATOM 3652 N N . PRO C 1 11 ? 50.757 37.476 54.802 1.00 73.25 179 PRO C N 1
ATOM 3653 C CA . PRO C 1 11 ? 51.067 37.051 56.174 1.00 69.42 179 PRO C CA 1
ATOM 3654 C C . PRO C 1 11 ? 50.140 37.697 57.203 1.00 66.77 179 PRO C C 1
ATOM 3655 O O . PRO C 1 11 ? 49.772 38.866 57.068 1.00 68.99 179 PRO C O 1
ATOM 3659 N N . VAL C 1 12 ? 49.757 36.926 58.212 1.00 60.53 180 VAL C N 1
ATOM 3660 C CA . VAL C 1 12 ? 48.863 37.415 59.255 1.00 55.16 180 VAL C CA 1
ATOM 3661 C C . VAL C 1 12 ? 49.617 37.650 60.573 1.00 52.17 180 VAL C C 1
ATOM 3662 O O . VAL C 1 12 ? 49.030 38.053 61.579 1.00 51.43 180 VAL C O 1
ATOM 3666 N N . ARG C 1 13 ? 50.923 37.392 60.552 1.00 47.71 181 ARG C N 1
ATOM 3667 C CA . ARG C 1 13 ? 51.781 37.563 61.723 1.00 46.83 181 ARG C CA 1
ATOM 3668 C C . ARG C 1 13 ? 53.018 38.365 61.351 1.00 43.66 181 ARG C C 1
ATOM 3669 O O . ARG C 1 13 ? 53.515 38.254 60.235 1.00 48.96 181 ARG C O 1
ATOM 3677 N N . SER C 1 14 ? 53.507 39.179 62.281 1.00 43.39 182 SER C N 1
ATOM 3678 C CA . SER C 1 14 ? 54.733 39.956 62.057 1.00 41.17 182 SER C CA 1
ATOM 3679 C C . SER C 1 14 ? 55.712 39.888 63.236 1.00 38.92 182 SER C C 1
ATOM 3680 O O . SER C 1 14 ? 56.718 40.604 63.248 1.00 38.72 182 SER C O 1
ATOM 3683 N N . ALA C 1 15 ? 55.408 39.026 64.212 1.00 35.50 183 ALA C N 1
ATOM 3684 C CA . ALA C 1 15 ? 56.295 38.749 65.348 1.00 34.47 183 ALA C CA 1
ATOM 3685 C C . ALA C 1 15 ? 55.915 37.446 66.021 1.00 33.72 183 ALA C C 1
ATOM 3686 O O . ALA C 1 15 ? 54.742 37.080 66.052 1.00 37.29 183 ALA C O 1
ATOM 3688 N N . ALA C 1 16 ? 56.913 36.759 66.573 1.00 34.68 184 ALA C N 1
ATOM 3689 C CA . ALA C 1 16 ? 56.703 35.577 67.416 1.00 33.51 184 ALA C CA 1
ATOM 3690 C C . ALA C 1 16 ? 55.822 35.886 68.635 1.00 33.42 184 ALA C C 1
ATOM 3691 O O . ALA C 1 16 ? 54.999 35.065 69.036 1.00 33.26 184 ALA C O 1
ATOM 3693 N N . GLY C 1 17 ? 55.994 37.080 69.201 1.00 33.50 185 GLY C N 1
ATOM 3694 C CA . GLY C 1 17 ? 55.193 37.546 70.326 1.00 35.77 185 GLY C CA 1
ATOM 3695 C C . GLY C 1 17 ? 53.798 38.076 70.012 1.00 38.74 185 GLY C C 1
ATOM 3696 O O . GLY C 1 17 ? 53.128 38.590 70.910 1.00 40.76 185 GLY C O 1
ATOM 3697 N N . ASP C 1 18 ? 53.357 37.969 68.757 1.00 38.93 186 ASP C N 1
ATOM 3698 C CA . ASP C 1 18 ? 51.983 38.329 68.394 1.00 41.53 186 ASP C CA 1
ATOM 3699 C C . ASP C 1 18 ? 50.989 37.484 69.178 1.00 43.87 186 ASP C C 1
ATOM 3700 O O . ASP C 1 18 ? 51.167 36.277 69.319 1.00 47.56 186 ASP C O 1
ATOM 3705 N N . LYS C 1 19 ? 49.950 38.137 69.685 1.00 46.42 187 LYS C N 1
ATOM 3706 C CA . LYS C 1 19 ? 48.949 37.505 70.527 1.00 47.08 187 LYS C CA 1
ATOM 3707 C C . LYS C 1 19 ? 47.788 36.989 69.681 1.00 49.45 187 LYS C C 1
ATOM 3708 O O . LYS C 1 19 ? 47.246 37.716 68.852 1.00 47.65 187 LYS C O 1
ATOM 3714 N N . GLU C 1 20 ? 47.421 35.727 69.884 1.00 54.69 188 GLU C N 1
ATOM 3715 C CA . GLU C 1 20 ? 46.255 35.155 69.219 1.00 57.52 188 GLU C CA 1
ATOM 3716 C C . GLU C 1 20 ? 45.070 35.104 70.174 1.00 57.44 188 GLU C C 1
ATOM 3717 O O . GLU C 1 20 ? 45.158 34.524 71.252 1.00 60.76 188 GLU C O 1
ATOM 3723 N N . ILE C 1 21 ? 43.970 35.733 69.778 1.00 59.16 189 ILE C N 1
ATOM 3724 C CA . ILE C 1 21 ? 42.751 35.725 70.579 1.00 60.56 189 ILE C CA 1
ATOM 3725 C C . ILE C 1 21 ? 41.694 34.877 69.885 1.00 61.92 189 ILE C C 1
ATOM 3726 O O . ILE C 1 21 ? 41.269 35.213 68.781 1.00 57.16 189 ILE C O 1
ATOM 3731 N N . PRO C 1 22 ? 41.279 33.767 70.530 1.00 66.42 190 PRO C N 1
ATOM 3732 C CA . PRO C 1 22 ? 40.242 32.897 69.973 1.00 67.23 190 PRO C CA 1
ATOM 3733 C C . PRO C 1 22 ? 38.875 33.575 69.987 1.00 67.27 190 PRO C C 1
ATOM 3734 O O . PRO C 1 22 ? 38.588 34.390 70.869 1.00 65.76 190 PRO C O 1
ATOM 3738 N N . ILE C 1 23 ? 38.054 33.239 68.999 1.00 69.58 191 ILE C N 1
ATOM 3739 C CA . ILE C 1 23 ? 36.750 33.862 68.817 1.00 73.88 191 ILE C CA 1
ATOM 3740 C C . ILE C 1 23 ? 35.628 32.878 69.147 1.00 75.01 191 ILE C C 1
ATOM 3741 O O . ILE C 1 23 ? 35.466 31.851 68.474 1.00 74.98 191 ILE C O 1
ATOM 3746 N N . ASN C 1 24 ? 34.855 33.211 70.180 1.00 75.81 192 ASN C N 1
ATOM 3747 C CA . ASN C 1 24 ? 33.690 32.424 70.596 1.00 76.96 192 ASN C CA 1
ATOM 3748 C C . ASN C 1 24 ? 32.570 32.400 69.547 1.00 76.38 192 ASN C C 1
ATOM 3749 O O . ASN C 1 24 ? 32.650 33.089 68.526 1.00 75.63 192 ASN C O 1
ATOM 3754 N N . GLY C 1 25 ? 31.537 31.601 69.810 1.00 75.14 193 GLY C N 1
ATOM 3755 C CA . GLY C 1 25 ? 30.411 31.436 68.890 1.00 71.48 193 GLY C CA 1
ATOM 3756 C C . GLY C 1 25 ? 29.601 32.698 68.647 1.00 70.94 193 GLY C C 1
ATOM 3757 O O . GLY C 1 25 ? 29.152 32.936 67.524 1.00 69.10 193 GLY C O 1
ATOM 3758 N N . VAL C 1 26 ? 29.429 33.504 69.697 1.00 70.11 194 VAL C N 1
ATOM 3759 C CA . VAL C 1 26 ? 28.661 34.753 69.633 1.00 71.70 194 VAL C CA 1
ATOM 3760 C C . VAL C 1 26 ? 29.351 35.788 68.740 1.00 72.55 194 VAL C C 1
ATOM 3761 O O . VAL C 1 26 ? 28.754 36.277 67.778 1.00 73.28 194 VAL C O 1
ATOM 3765 N N . ARG C 1 27 ? 30.608 36.094 69.069 1.00 71.49 195 ARG C N 1
ATOM 3766 C CA . ARG C 1 27 ? 31.456 37.026 68.319 1.00 67.46 195 ARG C CA 1
ATOM 3767 C C . ARG C 1 27 ? 31.583 36.680 66.832 1.00 63.85 195 ARG C C 1
ATOM 3768 O O . ARG C 1 27 ? 31.555 37.569 65.977 1.00 64.56 195 ARG C O 1
ATOM 3776 N N . LYS C 1 28 ? 31.707 35.388 66.536 1.00 57.18 196 LYS C N 1
ATOM 3777 C CA . LYS C 1 28 ? 31.809 34.899 65.168 1.00 54.92 196 LYS C CA 1
ATOM 3778 C C . LYS C 1 28 ? 30.500 35.104 64.411 1.00 55.75 196 LYS C C 1
ATOM 3779 O O . LYS C 1 28 ? 30.505 35.307 63.195 1.00 55.70 196 LYS C O 1
ATOM 3785 N N . ALA C 1 29 ? 29.386 35.050 65.139 1.00 54.81 197 ALA C N 1
ATOM 3786 C CA . ALA C 1 29 ? 28.061 35.242 64.555 1.00 53.34 197 ALA C CA 1
ATOM 3787 C C . ALA C 1 29 ? 27.783 36.716 64.249 1.00 50.07 197 ALA C C 1
ATOM 3788 O O . ALA C 1 29 ? 27.178 37.025 63.227 1.00 50.09 197 ALA C O 1
ATOM 3790 N N . ILE C 1 30 ? 28.227 37.608 65.137 1.00 47.08 198 ILE C N 1
ATOM 3791 C CA . ILE C 1 30 ? 28.190 39.053 64.898 1.00 48.17 198 ILE C CA 1
ATOM 3792 C C . ILE C 1 30 ? 29.006 39.419 63.646 1.00 49.12 198 ILE C C 1
ATOM 3793 O O . ILE C 1 30 ? 28.537 40.168 62.786 1.00 50.77 198 ILE C O 1
ATOM 3798 N N . ALA C 1 31 ? 30.210 38.860 63.542 1.00 46.12 199 ALA C N 1
ATOM 3799 C CA . ALA C 1 31 ? 31.103 39.114 62.416 1.00 45.79 199 ALA C CA 1
ATOM 3800 C C . ALA C 1 31 ? 30.562 38.584 61.085 1.00 45.90 199 ALA C C 1
ATOM 3801 O O . ALA C 1 31 ? 30.725 39.227 60.038 1.00 43.71 199 ALA C O 1
ATOM 3803 N N . LYS C 1 32 ? 29.923 37.417 61.135 1.00 44.76 200 LYS C N 1
ATOM 3804 C CA . LYS C 1 32 ? 29.320 36.808 59.954 1.00 47.87 200 LYS C CA 1
ATOM 3805 C C . LYS C 1 32 ? 28.125 37.642 59.499 1.00 46.80 200 LYS C C 1
ATOM 3806 O O . LYS C 1 32 ? 27.897 37.816 58.297 1.00 43.53 200 LYS C O 1
ATOM 3812 N N . HIS C 1 33 ? 27.391 38.172 60.475 1.00 45.41 201 HIS C N 1
ATOM 3813 C CA . HIS C 1 33 ? 26.267 39.064 60.218 1.00 47.10 201 HIS C CA 1
ATOM 3814 C C . HIS C 1 33 ? 26.706 40.353 59.512 1.00 47.00 201 HIS C C 1
ATOM 3815 O O . HIS C 1 33 ? 26.087 40.756 58.522 1.00 48.55 201 HIS C O 1
ATOM 3822 N N . MET C 1 34 ? 27.780 40.974 60.005 1.00 42.31 202 MET C N 1
ATOM 3823 C CA . MET C 1 34 ? 28.338 42.174 59.376 1.00 41.41 202 MET C CA 1
ATOM 3824 C C . MET C 1 34 ? 28.817 41.934 57.935 1.00 40.36 202 MET C C 1
ATOM 3825 O O . MET C 1 34 ? 28.579 42.765 57.055 1.00 41.42 202 MET C O 1
ATOM 3830 N N . SER C 1 35 ? 29.464 40.791 57.703 1.00 39.15 203 SER C N 1
ATOM 3831 C CA . SER C 1 35 ? 29.927 40.394 56.370 1.00 39.29 203 SER C CA 1
ATOM 3832 C C . SER C 1 35 ? 28.782 40.142 55.405 1.00 40.72 203 SER C C 1
ATOM 3833 O O . SER C 1 35 ? 28.843 40.578 54.254 1.00 42.61 203 SER C O 1
ATOM 3836 N N . VAL C 1 36 ? 27.751 39.439 55.874 1.00 40.16 204 VAL C N 1
ATOM 3837 C CA . VAL C 1 36 ? 26.560 39.164 55.062 1.00 41.93 204 VAL C CA 1
ATOM 3838 C C . VAL C 1 36 ? 25.876 40.475 54.673 1.00 40.71 204 VAL C C 1
ATOM 3839 O O . VAL C 1 36 ? 25.594 40.702 53.495 1.00 42.59 204 VAL C O 1
ATOM 3843 N N . SER C 1 37 ? 25.659 41.342 55.660 1.00 37.06 205 SER C N 1
ATOM 3844 C CA . SER C 1 37 ? 25.051 42.653 55.437 1.00 38.75 205 SER C CA 1
ATOM 3845 C C . SER C 1 37 ? 25.758 43.449 54.340 1.00 38.99 205 SER C C 1
ATOM 3846 O O . SER C 1 37 ? 25.109 43.918 53.402 1.00 39.23 205 SER C O 1
ATOM 3849 N N . LYS C 1 38 ? 27.082 43.573 54.442 1.00 36.64 206 LYS C N 1
ATOM 3850 C CA . LYS C 1 38 ? 27.847 44.346 53.464 1.00 38.97 206 LYS C CA 1
ATOM 3851 C C . LYS C 1 38 ? 27.891 43.714 52.072 1.00 43.94 206 LYS C C 1
ATOM 3852 O O . LYS C 1 38 ? 27.897 44.433 51.066 1.00 43.99 206 LYS C O 1
ATOM 3858 N N . GLN C 1 39 ? 27.909 42.381 52.026 1.00 45.68 207 GLN C N 1
ATOM 3859 C CA . GLN C 1 39 ? 27.911 41.648 50.765 1.00 50.56 207 GLN C CA 1
ATOM 3860 C C . GLN C 1 39 ? 26.564 41.724 50.048 1.00 50.40 207 GLN C C 1
ATOM 3861 O O . GLN C 1 39 ? 26.518 41.931 48.835 1.00 53.96 207 GLN C O 1
ATOM 3867 N N . GLU C 1 40 ? 25.477 41.570 50.799 1.00 49.62 208 GLU C N 1
ATOM 3868 C CA . GLU C 1 40 ? 24.132 41.510 50.218 1.00 50.01 208 GLU C CA 1
ATOM 3869 C C . GLU C 1 40 ? 23.483 42.873 49.946 1.00 45.98 208 GLU C C 1
ATOM 3870 O O . GLU C 1 40 ? 22.640 42.986 49.059 1.00 45.76 208 GLU C O 1
ATOM 3876 N N . ILE C 1 41 ? 23.856 43.896 50.714 1.00 42.85 209 ILE C N 1
ATOM 3877 C CA . ILE C 1 41 ? 23.213 45.209 50.603 1.00 38.79 209 ILE C CA 1
ATOM 3878 C C . ILE C 1 41 ? 24.146 46.251 49.983 1.00 40.92 209 ILE C C 1
ATOM 3879 O O . ILE C 1 41 ? 25.229 46.500 50.514 1.00 45.05 209 ILE C O 1
ATOM 3884 N N . PRO C 1 42 ? 23.734 46.857 48.850 1.00 40.71 210 PRO C N 1
ATOM 3885 C CA . PRO C 1 42 ? 24.494 47.996 48.330 1.00 37.79 210 PRO C CA 1
ATOM 3886 C C . PRO C 1 42 ? 24.161 49.277 49.109 1.00 34.41 210 PRO C C 1
ATOM 3887 O O . PRO C 1 42 ? 23.113 49.897 48.888 1.00 33.10 210 PRO C O 1
ATOM 3891 N N . HIS C 1 43 ? 25.053 49.644 50.026 1.00 33.34 211 HIS C N 1
ATOM 3892 C CA . HIS C 1 43 ? 24.862 50.790 50.916 1.00 31.50 211 HIS C CA 1
ATOM 3893 C C . HIS C 1 43 ? 25.105 52.110 50.192 1.00 33.83 211 HIS C C 1
ATOM 3894 O O . HIS C 1 43 ? 26.055 52.243 49.417 1.00 36.11 211 HIS C O 1
ATOM 3901 N N . ALA C 1 44 ? 24.238 53.078 50.460 1.00 33.58 212 ALA C N 1
ATOM 3902 C CA . ALA C 1 44 ? 24.504 54.482 50.166 1.00 32.91 212 ALA C CA 1
ATOM 3903 C C . ALA C 1 44 ? 24.304 55.247 51.472 1.00 33.37 212 ALA C C 1
ATOM 3904 O O . ALA C 1 44 ? 23.685 54.736 52.406 1.00 33.55 212 ALA C O 1
ATOM 3906 N N . TRP C 1 45 ? 24.815 56.467 51.539 1.00 30.01 213 TRP C N 1
ATOM 3907 C CA . TRP C 1 45 ? 24.843 57.194 52.800 1.00 30.48 213 TRP C CA 1
ATOM 3908 C C . TRP C 1 45 ? 24.437 58.651 52.615 1.00 31.21 213 TRP C C 1
ATOM 3909 O O . TRP C 1 45 ? 24.676 59.233 51.562 1.00 31.15 213 TRP C O 1
ATOM 3920 N N . MET C 1 46 ? 23.809 59.222 53.641 1.00 30.94 214 MET C N 1
ATOM 3921 C CA . MET C 1 46 ? 23.274 60.578 53.584 1.00 32.53 214 MET C CA 1
ATOM 3922 C C . MET C 1 46 ? 23.270 61.183 54.979 1.00 32.87 214 MET C C 1
ATOM 3923 O O . MET C 1 46 ? 22.971 60.495 55.957 1.00 33.34 214 MET C O 1
ATOM 3928 N N . MET C 1 47 ? 23.578 62.475 55.055 1.00 32.72 215 MET C N 1
ATOM 3929 C CA . MET C 1 47 ? 23.739 63.172 56.323 1.00 33.45 215 MET C CA 1
ATOM 3930 C C . MET C 1 47 ? 22.986 64.509 56.375 1.00 34.72 215 MET C C 1
ATOM 3931 O O . MET C 1 47 ? 22.970 65.273 55.408 1.00 35.99 215 MET C O 1
ATOM 3936 N N . VAL C 1 48 ? 22.390 64.788 57.530 1.00 35.31 216 VAL C N 1
ATOM 3937 C CA . VAL C 1 48 ? 21.638 66.015 57.763 1.00 31.21 216 VAL C CA 1
ATOM 3938 C C . VAL C 1 48 ? 22.031 66.632 59.120 1.00 34.28 216 VAL C C 1
ATOM 3939 O O . VAL C 1 48 ? 22.231 65.909 60.108 1.00 32.25 216 VAL C O 1
ATOM 3943 N N . GLU C 1 49 ? 22.185 67.959 59.145 1.00 34.42 217 GLU C N 1
ATOM 3944 C CA . GLU C 1 49 ? 22.455 68.703 60.381 1.00 36.53 217 GLU C CA 1
ATOM 3945 C C . GLU C 1 49 ? 21.143 69.053 61.064 1.00 35.14 217 GLU C C 1
ATOM 3946 O O . GLU C 1 49 ? 20.185 69.419 60.391 1.00 34.13 217 GLU C O 1
ATOM 3952 N N . VAL C 1 50 ? 21.107 68.951 62.396 1.00 34.46 218 VAL C N 1
ATOM 3953 C CA . VAL C 1 50 ? 19.884 69.177 63.178 1.00 33.24 218 VAL C CA 1
ATOM 3954 C C . VAL C 1 50 ? 20.136 70.062 64.403 1.00 33.42 218 VAL C C 1
ATOM 3955 O O . VAL C 1 50 ? 21.067 69.824 65.173 1.00 35.40 218 VAL C O 1
ATOM 3959 N N . ASP C 1 51 ? 19.296 71.078 64.582 1.00 36.60 219 ASP C N 1
ATOM 3960 C CA . ASP C 1 51 ? 19.357 71.939 65.764 1.00 34.88 219 ASP C CA 1
ATOM 3961 C C . ASP C 1 51 ? 18.690 71.247 66.956 1.00 35.88 219 ASP C C 1
ATOM 3962 O O . ASP C 1 51 ? 17.463 71.163 67.033 1.00 38.84 219 ASP C O 1
ATOM 3967 N N . ALA C 1 52 ? 19.503 70.773 67.894 1.00 35.16 220 ALA C N 1
ATOM 3968 C CA . ALA C 1 52 ? 18.996 70.032 69.045 1.00 35.97 220 ALA C CA 1
ATOM 3969 C C . ALA C 1 52 ? 18.905 70.866 70.327 1.00 38.39 220 ALA C C 1
ATOM 3970 O O . ALA C 1 52 ? 18.784 70.307 71.426 1.00 38.57 220 ALA C O 1
ATOM 3972 N N . THR C 1 53 ? 18.947 72.191 70.187 1.00 37.35 221 THR C N 1
ATOM 3973 C CA . THR C 1 53 ? 19.002 73.091 71.345 1.00 40.85 221 THR C CA 1
ATOM 3974 C C . THR C 1 53 ? 17.776 72.942 72.253 1.00 42.78 221 THR C C 1
ATOM 3975 O O . THR C 1 53 ? 17.917 72.815 73.477 1.00 42.87 221 THR C O 1
ATOM 3979 N N . GLY C 1 54 ? 16.593 72.919 71.634 1.00 41.76 222 GLY C N 1
ATOM 3980 C CA . GLY C 1 54 ? 15.328 72.709 72.331 1.00 38.48 222 GLY C CA 1
ATOM 3981 C C . GLY C 1 54 ? 15.287 71.395 73.088 1.00 44.85 222 GLY C C 1
ATOM 3982 O O . GLY C 1 54 ? 14.825 71.342 74.234 1.00 46.67 222 GLY C O 1
ATOM 3983 N N . LEU C 1 55 ? 15.785 70.339 72.482 1.00 44.22 223 LEU C N 1
ATOM 3984 C CA . LEU C 1 55 ? 15.918 69.066 73.155 1.00 45.00 223 LEU C CA 1
ATOM 3985 C C . LEU C 1 55 ? 16.907 69.077 74.311 1.00 44.25 223 LEU C C 1
ATOM 3986 O O . LEU C 1 55 ? 16.639 68.576 75.357 1.00 43.64 223 LEU C O 1
ATOM 3991 N N . VAL C 1 56 ? 18.048 69.696 74.115 1.00 44.66 224 VAL C N 1
ATOM 3992 C CA . VAL C 1 56 ? 19.038 69.824 75.188 1.00 44.70 224 VAL C CA 1
ATOM 3993 C C . VAL C 1 56 ? 18.459 70.590 76.380 1.00 47.01 224 VAL C C 1
ATOM 3994 O O . VAL C 1 56 ? 18.531 70.117 77.517 1.00 48.88 224 VAL C O 1
ATOM 3998 N N . ARG C 1 57 ? 17.859 71.747 76.103 1.00 49.01 225 ARG C N 1
ATOM 3999 C CA . ARG C 1 57 ? 17.235 72.578 77.135 1.00 52.54 225 ARG C CA 1
ATOM 4000 C C . ARG C 1 57 ? 16.130 71.859 77.913 1.00 53.95 225 ARG C C 1
ATOM 4001 O O . ARG C 1 57 ? 16.086 71.944 79.142 1.00 56.11 225 ARG C O 1
ATOM 4009 N N . TYR C 1 58 ? 15.262 71.145 77.197 1.00 52.44 226 TYR C N 1
ATOM 4010 C CA . TYR C 1 58 ? 14.178 70.391 77.822 1.00 52.08 226 TYR C CA 1
ATOM 4011 C C . TYR C 1 58 ? 14.710 69.278 78.715 1.00 52.94 226 TYR C C 1
ATOM 4012 O O . TYR C 1 58 ? 14.303 69.165 79.872 1.00 53.57 226 TYR C O 1
ATOM 4021 N N . ARG C 1 59 ? 15.619 68.471 78.171 1.00 50.23 227 ARG C N 1
ATOM 4022 C CA . ARG C 1 59 ? 16.155 67.327 78.887 1.00 49.99 227 ARG C CA 1
ATOM 4023 C C . ARG C 1 59 ? 16.827 67.754 80.179 1.00 53.36 227 ARG C C 1
ATOM 4024 O O . ARG C 1 59 ? 16.574 67.166 81.224 1.00 56.88 227 ARG C O 1
ATOM 4032 N N . ASN C 1 60 ? 17.662 68.787 80.104 1.00 55.22 228 ASN C N 1
ATOM 4033 C CA . ASN C 1 60 ? 18.405 69.259 81.270 1.00 55.90 228 ASN C CA 1
ATOM 4034 C C . ASN C 1 60 ? 17.528 69.932 82.325 1.00 56.84 228 ASN C C 1
ATOM 4035 O O . ASN C 1 60 ? 17.871 69.933 83.511 1.00 59.20 228 ASN C O 1
ATOM 4040 N N . ALA C 1 61 ? 16.398 70.486 81.888 1.00 55.22 229 ALA C N 1
ATOM 4041 C CA . ALA C 1 61 ? 15.407 71.051 82.797 1.00 55.04 229 ALA C CA 1
ATOM 4042 C C . ALA C 1 61 ? 14.729 69.979 83.648 1.00 57.90 229 ALA C C 1
ATOM 4043 O O . ALA C 1 61 ? 14.512 70.185 84.840 1.00 63.16 229 ALA C O 1
ATOM 4045 N N . VAL C 1 62 ? 14.421 68.831 83.046 1.00 58.46 230 VAL C N 1
ATOM 4046 C CA . VAL C 1 62 ? 13.605 67.810 83.718 1.00 57.01 230 VAL C CA 1
ATOM 4047 C C . VAL C 1 62 ? 14.349 66.558 84.206 1.00 59.33 230 VAL C C 1
ATOM 4048 O O . VAL C 1 62 ? 13.749 65.734 84.893 1.00 60.91 230 VAL C O 1
ATOM 4052 N N . LYS C 1 63 ? 15.632 66.419 83.868 1.00 61.19 231 LYS C N 1
ATOM 4053 C CA . LYS C 1 63 ? 16.380 65.172 84.136 1.00 66.11 231 LYS C CA 1
ATOM 4054 C C . LYS C 1 63 ? 16.529 64.787 85.611 1.00 69.28 231 LYS C C 1
ATOM 4055 O O . LYS C 1 63 ? 16.489 63.601 85.948 1.00 71.68 231 LYS C O 1
ATOM 4061 N N . ASP C 1 64 ? 16.693 65.787 86.475 1.00 72.84 232 ASP C N 1
ATOM 4062 C CA . ASP C 1 64 ? 16.970 65.555 87.893 1.00 72.73 232 ASP C CA 1
ATOM 4063 C C . ASP C 1 64 ? 15.738 65.074 88.647 1.00 72.74 232 ASP C C 1
ATOM 4064 O O . ASP C 1 64 ? 15.814 64.091 89.386 1.00 72.32 232 ASP C O 1
ATOM 4069 N N . SER C 1 65 ? 14.605 65.746 88.438 1.00 70.40 233 SER C N 1
ATOM 4070 C CA . SER C 1 65 ? 13.341 65.324 89.044 1.00 70.95 233 SER C CA 1
ATOM 4071 C C . SER C 1 65 ? 12.790 64.030 88.429 1.00 71.52 233 SER C C 1
ATOM 4072 O O . SER C 1 65 ? 12.014 63.321 89.073 1.00 74.07 233 SER C O 1
ATOM 4075 N N . PHE C 1 66 ? 13.206 63.729 87.197 1.00 70.90 234 PHE C N 1
ATOM 4076 C CA . PHE C 1 66 ? 12.882 62.467 86.529 1.00 66.93 234 PHE C CA 1
ATOM 4077 C C . PHE C 1 66 ? 13.516 61.290 87.263 1.00 67.69 234 PHE C C 1
ATOM 4078 O O . PHE C 1 66 ? 12.857 60.278 87.482 1.00 68.63 234 PHE C O 1
ATOM 4086 N N . LYS C 1 67 ? 14.789 61.430 87.632 1.00 68.87 235 LYS C N 1
ATOM 4087 C CA . LYS C 1 67 ? 15.532 60.358 88.302 1.00 72.87 235 LYS C CA 1
ATOM 4088 C C . LYS C 1 67 ? 15.069 60.155 89.746 1.00 77.54 235 LYS C C 1
ATOM 4089 O O . LYS C 1 67 ? 15.149 59.044 90.276 1.00 79.51 235 LYS C O 1
ATOM 4095 N N . LYS C 1 68 ? 14.599 61.235 90.370 1.00 81.19 236 LYS C N 1
ATOM 4096 C CA . LYS C 1 68 ? 14.000 61.184 91.702 1.00 84.19 236 LYS C CA 1
ATOM 4097 C C . LYS C 1 68 ? 12.695 60.395 91.677 1.00 83.69 236 LYS C C 1
ATOM 4098 O O . LYS C 1 68 ? 12.461 59.543 92.536 1.00 84.84 236 LYS C O 1
ATOM 4104 N N . GLU C 1 69 ? 11.864 60.676 90.675 1.00 82.37 237 GLU C N 1
ATOM 4105 C CA . GLU C 1 69 ? 10.514 60.122 90.598 1.00 82.56 237 GLU C CA 1
ATOM 4106 C C . GLU C 1 69 ? 10.445 58.713 89.999 1.00 81.98 237 GLU C C 1
ATOM 4107 O O . GLU C 1 69 ? 9.565 57.931 90.364 1.00 83.63 237 GLU C O 1
ATOM 4113 N N . GLU C 1 70 ? 11.369 58.389 89.095 1.00 80.12 238 GLU C N 1
ATOM 4114 C CA . GLU C 1 70 ? 11.299 57.126 88.347 1.00 77.03 238 GLU C CA 1
ATOM 4115 C C . GLU C 1 70 ? 12.396 56.113 88.692 1.00 74.75 238 GLU C C 1
ATOM 4116 O O . GLU C 1 70 ? 12.194 54.908 88.542 1.00 74.91 238 GLU C O 1
ATOM 4122 N N . GLY C 1 71 ? 13.553 56.599 89.134 1.00 71.97 239 GLY C N 1
ATOM 4123 C CA . GLY C 1 71 ? 14.647 55.719 89.550 1.00 70.37 239 GLY C CA 1
ATOM 4124 C C . GLY C 1 71 ? 15.620 55.335 88.448 1.00 71.23 239 GLY C C 1
ATOM 4125 O O . GLY C 1 71 ? 16.611 54.643 88.701 1.00 71.19 239 GLY C O 1
ATOM 4126 N N . TYR C 1 72 ? 15.326 55.769 87.224 1.00 69.75 240 TYR C N 1
ATOM 4127 C CA . TYR C 1 72 ? 16.227 55.605 86.079 1.00 66.80 240 TYR C CA 1
ATOM 4128 C C . TYR C 1 72 ? 16.416 56.958 85.394 1.00 67.38 240 TYR C C 1
ATOM 4129 O O . TYR C 1 72 ? 15.549 57.838 85.490 1.00 65.98 240 TYR C O 1
ATOM 4138 N N . SER C 1 73 ? 17.548 57.131 84.715 1.00 65.98 241 SER C N 1
ATOM 4139 C CA . SER C 1 73 ? 17.858 58.420 84.098 1.00 64.27 241 SER C CA 1
ATOM 4140 C C . SER C 1 73 ? 17.254 58.585 82.700 1.00 60.58 241 SER C C 1
ATOM 4141 O O . SER C 1 73 ? 17.020 57.610 81.986 1.00 60.85 241 SER C O 1
ATOM 4144 N N . LEU C 1 74 ? 16.988 59.836 82.341 1.00 58.66 242 LEU C N 1
ATOM 4145 C CA . LEU C 1 74 ? 16.483 60.200 81.025 1.00 54.43 242 LEU C CA 1
ATOM 4146 C C . LEU C 1 74 ? 17.638 60.729 80.172 1.00 53.77 242 LEU C C 1
ATOM 4147 O O . LEU C 1 74 ? 18.205 61.783 80.461 1.00 53.44 242 LEU C O 1
ATOM 4152 N N . THR C 1 75 ? 17.996 59.971 79.140 1.00 52.03 243 THR C N 1
ATOM 4153 C CA . THR C 1 75 ? 19.058 60.356 78.215 1.00 47.98 243 THR C CA 1
ATOM 4154 C C . THR C 1 75 ? 18.468 61.108 77.020 1.00 48.17 243 THR C C 1
ATOM 4155 O O . THR C 1 75 ? 17.244 61.132 76.841 1.00 47.62 243 THR C O 1
ATOM 4159 N N . TYR C 1 76 ? 19.337 61.725 76.214 1.00 46.55 244 TYR C N 1
ATOM 4160 C CA . TYR C 1 76 ? 18.927 62.360 74.958 1.00 44.59 244 TYR C CA 1
ATOM 4161 C C . TYR C 1 76 ? 18.389 61.324 73.978 1.00 44.50 244 TYR C C 1
ATOM 4162 O O . TYR C 1 76 ? 17.508 61.622 73.170 1.00 44.19 244 TYR C O 1
ATOM 4171 N N . PHE C 1 77 ? 18.926 60.109 74.083 1.00 42.54 245 PHE C N 1
ATOM 4172 C CA . PHE C 1 77 ? 18.643 59.007 73.175 1.00 42.35 245 PHE C CA 1
ATOM 4173 C C . PHE C 1 77 ? 17.162 58.652 73.082 1.00 43.01 245 PHE C C 1
ATOM 4174 O O . PHE C 1 77 ? 16.655 58.415 71.985 1.00 45.45 245 PHE C O 1
ATOM 4182 N N . ALA C 1 78 ? 16.476 58.643 74.225 1.00 42.09 246 ALA C N 1
ATOM 4183 C CA . ALA C 1 78 ? 15.041 58.350 74.287 1.00 41.63 246 ALA C CA 1
ATOM 4184 C C . 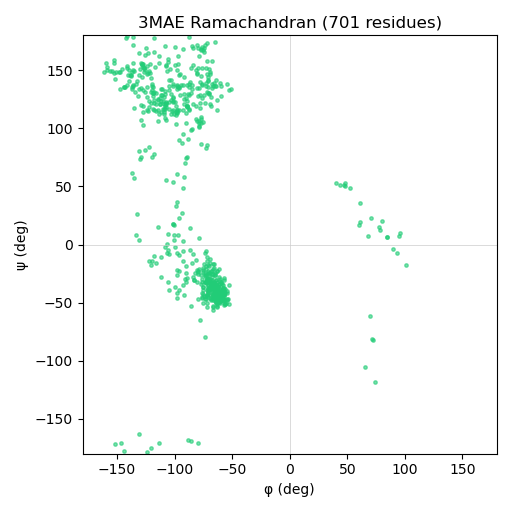ALA C 1 78 ? 14.219 59.257 73.372 1.00 41.36 246 ALA C C 1
ATOM 4185 O O . ALA C 1 78 ? 13.304 58.791 72.694 1.00 44.58 246 ALA C O 1
ATOM 4187 N N . PHE C 1 79 ? 14.573 60.543 73.347 1.00 42.86 247 PHE C N 1
ATOM 4188 C CA . PHE C 1 79 ? 13.925 61.537 72.492 1.00 39.96 247 PHE C CA 1
ATOM 4189 C C . PHE C 1 79 ? 14.191 61.257 71.017 1.00 40.42 247 PHE C C 1
ATOM 4190 O O . PHE C 1 79 ? 13.318 61.464 70.173 1.00 45.88 247 PHE C O 1
ATOM 4198 N N . PHE C 1 80 ? 15.400 60.794 70.710 1.00 40.19 248 PHE C N 1
ATOM 4199 C CA . PHE C 1 80 ? 15.768 60.500 69.330 1.00 39.69 248 PHE C CA 1
ATOM 4200 C C . PHE C 1 80 ? 15.053 59.264 68.820 1.00 39.89 248 PHE C C 1
ATOM 4201 O O . PHE C 1 80 ? 14.573 59.262 67.687 1.00 39.35 248 PHE C O 1
ATOM 4209 N N . ILE C 1 81 ? 14.961 58.235 69.667 1.00 38.67 249 ILE C N 1
ATOM 4210 C CA . ILE C 1 81 ? 14.191 57.028 69.358 1.00 39.36 249 ILE C CA 1
ATOM 4211 C C . ILE C 1 81 ? 12.753 57.388 69.013 1.00 39.28 249 ILE C C 1
ATOM 4212 O O . ILE C 1 81 ? 12.240 56.972 67.969 1.00 40.97 249 ILE C O 1
ATOM 4217 N N . LYS C 1 82 ? 12.130 58.192 69.874 1.00 36.93 250 LYS C N 1
ATOM 4218 C CA . LYS C 1 82 ? 10.749 58.624 69.685 1.00 37.81 250 LYS C CA 1
ATOM 4219 C C . LYS C 1 82 ? 10.540 59.390 68.372 1.00 37.86 250 LYS C C 1
ATOM 4220 O O . LYS C 1 82 ? 9.595 59.108 67.634 1.00 40.50 250 LYS C O 1
ATOM 4226 N N . ALA C 1 83 ? 11.434 60.334 68.083 1.00 34.75 251 ALA C N 1
ATOM 4227 C CA . ALA C 1 83 ? 11.383 61.112 66.842 1.00 36.67 251 ALA C CA 1
ATOM 4228 C C . ALA C 1 83 ? 11.538 60.245 65.580 1.00 35.88 251 ALA C C 1
ATOM 4229 O O . ALA C 1 83 ? 10.917 60.520 64.555 1.00 37.21 251 ALA C O 1
ATOM 4231 N N . VAL C 1 84 ? 12.362 59.203 65.675 1.00 36.01 252 VAL C N 1
ATOM 4232 C CA . VAL C 1 84 ? 12.545 58.228 64.595 1.00 35.90 252 VAL C CA 1
ATOM 4233 C C . VAL C 1 84 ? 11.286 57.375 64.419 1.00 36.30 252 VAL C C 1
ATOM 4234 O O . VAL C 1 84 ? 10.805 57.179 63.294 1.00 37.04 252 VAL C O 1
ATOM 4238 N N . ALA C 1 85 ? 10.756 56.896 65.540 1.00 32.90 253 ALA C N 1
ATOM 4239 C CA . ALA C 1 85 ? 9.523 56.117 65.563 1.00 36.41 253 ALA C CA 1
ATOM 4240 C C . ALA C 1 85 ? 8.353 56.818 64.868 1.00 37.30 253 ALA C C 1
ATOM 4241 O O . ALA C 1 85 ? 7.667 56.202 64.051 1.00 39.11 253 ALA C O 1
ATOM 4243 N N . GLN C 1 86 ? 8.147 58.101 65.170 1.00 37.91 254 GLN C N 1
ATOM 4244 C CA . GLN C 1 86 ? 7.044 58.868 64.579 1.00 38.78 254 GLN C CA 1
ATOM 4245 C C . GLN C 1 86 ? 7.248 59.096 63.083 1.00 40.92 254 GLN C C 1
ATOM 4246 O O . GLN C 1 86 ? 6.287 59.091 62.312 1.00 42.23 254 GLN C O 1
ATOM 4252 N N . ALA C 1 87 ? 8.502 59.285 62.680 1.00 40.27 255 ALA C N 1
ATOM 4253 C CA . ALA C 1 87 ? 8.838 59.504 61.278 1.00 40.40 255 ALA C CA 1
ATOM 4254 C C . ALA C 1 87 ? 8.641 58.238 60.446 1.00 42.66 255 ALA C C 1
ATOM 4255 O O . ALA C 1 87 ? 8.285 58.313 59.270 1.00 44.94 255 ALA C O 1
ATOM 4257 N N . LEU C 1 88 ? 8.860 57.080 61.069 1.00 42.70 256 LEU C N 1
ATOM 4258 C CA . LEU C 1 88 ? 8.657 55.792 60.409 1.00 40.50 256 LEU C CA 1
ATOM 4259 C C . LEU C 1 88 ? 7.186 55.478 60.132 1.00 40.74 256 LEU C C 1
ATOM 4260 O O . LEU C 1 88 ? 6.882 54.777 59.165 1.00 40.86 256 LEU C O 1
ATOM 4265 N N . LYS C 1 89 ? 6.290 55.989 60.983 1.00 41.31 257 LYS C N 1
ATOM 4266 C CA . LYS C 1 89 ? 4.836 55.951 60.738 1.00 42.55 257 LYS C CA 1
ATOM 4267 C C . LYS C 1 89 ? 4.485 56.658 59.437 1.00 42.96 257 LYS C C 1
ATOM 4268 O O . LYS C 1 89 ? 3.608 56.224 58.701 1.00 46.50 257 LYS C O 1
ATOM 4274 N N . GLU C 1 90 ? 5.175 57.761 59.177 1.00 46.01 258 GLU C N 1
ATOM 4275 C CA . GLU C 1 90 ? 4.954 58.566 57.987 1.00 49.08 258 GLU C CA 1
ATOM 4276 C C . GLU C 1 90 ? 5.635 57.945 56.759 1.00 46.89 258 GLU C C 1
ATOM 4277 O O . GLU C 1 90 ? 5.208 58.171 55.630 1.00 46.65 258 GLU C O 1
ATOM 4283 N N . PHE C 1 91 ? 6.687 57.156 56.987 1.00 46.92 259 PHE C N 1
ATOM 4284 C CA . PHE C 1 91 ? 7.486 56.587 55.894 1.00 42.90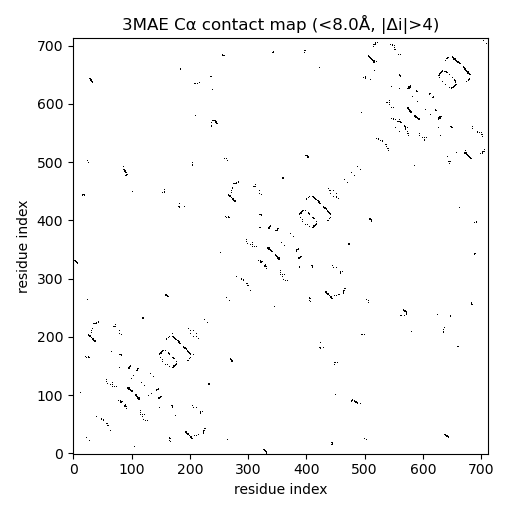 259 PHE C CA 1
ATOM 4285 C C . PHE C 1 91 ? 7.718 55.075 56.036 1.00 41.62 259 PHE C C 1
ATOM 4286 O O . PHE C 1 91 ? 8.790 54.654 56.474 1.00 42.19 259 PHE C O 1
ATOM 4294 N N . PRO C 1 92 ? 6.721 54.249 55.655 1.00 41.78 260 PRO C N 1
ATOM 4295 C CA . PRO C 1 92 ? 6.871 52.795 55.825 1.00 40.50 260 PRO C CA 1
ATOM 4296 C C . PRO C 1 92 ? 7.893 52.116 54.900 1.00 40.57 260 PRO C C 1
ATOM 4297 O O . PRO C 1 92 ? 8.327 51.001 55.202 1.00 39.72 260 PRO C O 1
ATOM 4301 N N . GLN C 1 93 ? 8.274 52.784 53.805 1.00 41.15 261 GLN C N 1
ATOM 4302 C C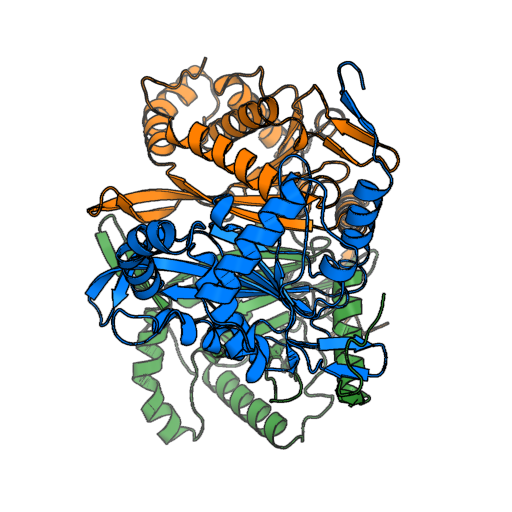A A GLN C 1 93 ? 9.296 52.281 52.869 0.50 40.15 261 GLN C CA 1
ATOM 4303 C CA B GLN C 1 93 ? 9.284 52.250 52.885 0.50 39.71 261 GLN C CA 1
ATOM 4304 C C . GLN C 1 93 ? 10.653 52.122 53.557 1.00 39.16 261 GLN C C 1
ATOM 4305 O O . GLN C 1 93 ? 11.485 51.323 53.140 1.00 40.24 261 GLN C O 1
ATOM 4316 N N . LEU C 1 94 ? 10.868 52.898 54.611 1.00 38.93 262 LEU C N 1
ATOM 4317 C CA . LEU C 1 94 ? 12.093 52.829 55.395 1.00 37.26 262 LEU C CA 1
ATOM 4318 C C . LEU C 1 94 ? 12.044 51.755 56.468 1.00 34.90 262 LEU C C 1
ATOM 4319 O O . LEU C 1 94 ? 13.079 51.361 57.011 1.00 36.75 262 LEU C O 1
ATOM 4324 N N . ASN C 1 95 ? 10.837 51.285 56.760 1.00 33.10 263 ASN C N 1
ATOM 4325 C CA . ASN C 1 95 ? 10.619 50.216 57.719 1.00 35.12 263 ASN C CA 1
ATOM 4326 C C . ASN C 1 95 ? 10.391 48.896 56.971 1.00 37.33 263 ASN C C 1
ATOM 4327 O O . ASN C 1 95 ? 9.388 48.210 57.180 1.00 38.46 263 ASN C O 1
ATOM 4332 N N . SER C 1 96 ? 11.323 48.550 56.087 1.00 36.90 264 SER C N 1
ATOM 4333 C CA . SER C 1 96 ? 11.074 47.497 55.110 1.00 37.45 264 SER C CA 1
ATOM 4334 C C . SER C 1 96 ? 12.225 46.514 54.920 1.00 36.35 264 SER C C 1
ATOM 4335 O O . SER C 1 96 ? 13.282 46.646 55.539 1.00 34.66 264 SER C O 1
ATOM 4338 N N . THR C 1 97 ? 12.000 45.532 54.051 1.00 35.76 265 THR C N 1
ATOM 4339 C CA . THR C 1 97 ? 12.960 44.465 53.789 1.00 35.97 265 THR C CA 1
ATOM 4340 C C . THR C 1 97 ? 12.936 44.092 52.306 1.00 37.46 265 THR C C 1
ATOM 4341 O O . THR C 1 97 ? 11.872 43.981 51.697 1.00 39.03 265 THR C O 1
ATOM 4345 N N . TRP C 1 98 ? 14.116 43.934 51.722 1.00 40.79 266 TRP C N 1
ATOM 4346 C CA . TRP C 1 98 ? 14.242 43.418 50.367 1.00 42.94 266 TRP C CA 1
ATOM 4347 C C . TRP C 1 98 ? 14.065 41.899 50.363 1.00 46.10 266 TRP C C 1
ATOM 4348 O O . TRP C 1 98 ? 14.728 41.188 51.120 1.00 47.71 266 TRP C O 1
ATOM 4359 N N . ALA C 1 99 ? 13.180 41.404 49.503 1.00 50.06 267 ALA C N 1
ATOM 4360 C CA . ALA C 1 99 ? 12.967 39.962 49.386 1.00 53.39 267 ALA C CA 1
ATOM 4361 C C . ALA C 1 99 ? 12.860 39.493 47.925 1.00 55.42 267 ALA C C 1
ATOM 4362 O O . ALA C 1 99 ? 11.830 38.961 47.501 1.00 56.55 267 ALA C O 1
ATOM 4364 N N . GLY C 1 100 ? 13.933 39.710 47.166 1.00 55.48 268 GLY C N 1
ATOM 4365 C CA . GLY C 1 100 ? 14.045 39.221 45.793 1.00 59.65 268 GLY C CA 1
ATOM 4366 C C . GLY C 1 100 ? 13.175 39.927 44.770 1.00 63.30 268 GLY C C 1
ATOM 4367 O O . GLY C 1 100 ? 13.642 40.803 44.040 1.00 64.90 268 GLY C O 1
ATOM 4368 N N . ASP C 1 101 ? 11.907 39.529 44.710 1.00 65.85 269 ASP C N 1
ATOM 4369 C CA . ASP C 1 101 ? 10.958 40.067 43.731 1.00 65.57 269 ASP C CA 1
ATOM 4370 C C . ASP C 1 101 ? 9.950 41.030 44.365 1.00 63.55 269 ASP C C 1
ATOM 4371 O O . ASP C 1 101 ? 9.137 41.642 43.665 1.00 64.13 269 ASP C O 1
ATOM 4376 N N . LYS C 1 102 ? 10.016 41.162 45.690 1.00 60.12 270 LYS C N 1
ATOM 4377 C CA . LYS C 1 102 ? 9.123 42.055 46.431 1.00 55.45 270 LYS C CA 1
ATOM 4378 C C . LYS C 1 102 ? 9.812 42.785 47.587 1.00 53.72 270 LYS C C 1
ATOM 4379 O O . LYS C 1 102 ? 10.819 42.315 48.125 1.00 54.77 270 LYS C O 1
ATOM 4385 N N . ILE C 1 103 ? 9.274 43.953 47.930 1.00 49.07 271 ILE C N 1
ATOM 4386 C CA . ILE C 1 103 ? 9.663 44.684 49.133 1.00 46.96 271 ILE C CA 1
ATOM 4387 C C . ILE C 1 103 ? 8.587 44.441 50.193 1.00 46.30 271 ILE C C 1
ATOM 4388 O O . ILE C 1 103 ? 7.398 44.659 49.943 1.00 46.37 271 ILE C O 1
ATOM 4393 N N . ILE C 1 104 ? 8.998 43.978 51.368 1.00 44.01 272 ILE C N 1
ATOM 4394 C CA . ILE C 1 104 ? 8.061 43.792 52.477 1.00 41.57 272 ILE C CA 1
ATOM 4395 C C . ILE C 1 104 ? 8.118 44.978 53.433 1.00 36.62 272 ILE C C 1
ATOM 4396 O O . ILE C 1 104 ? 9.141 45.206 54.070 1.00 39.20 272 ILE C O 1
ATOM 4401 N N . GLU C 1 105 ? 7.018 45.727 53.512 1.00 32.07 273 GLU C N 1
ATOM 4402 C CA . GLU C 1 105 ? 6.859 46.812 54.482 1.00 33.25 273 GLU C CA 1
ATOM 4403 C C . GLU C 1 105 ? 6.263 46.304 55.800 1.00 33.29 273 GLU C C 1
ATOM 4404 O O . GLU C 1 105 ? 5.140 45.794 55.836 1.00 32.15 273 GLU C O 1
ATOM 4410 N N . HIS C 1 106 ? 7.012 46.462 56.884 1.00 32.45 274 HIS C N 1
ATOM 4411 C CA . HIS C 1 106 ? 6.592 45.940 58.185 1.00 32.15 274 HIS C CA 1
ATOM 4412 C C . HIS C 1 106 ? 5.536 46.782 58.889 1.00 32.59 274 HIS C C 1
ATOM 4413 O O . HIS C 1 106 ? 5.593 48.008 58.878 1.00 33.19 274 HIS C O 1
ATOM 4420 N N . ALA C 1 107 ? 4.575 46.107 59.507 1.00 31.18 275 ALA C N 1
ATOM 4421 C CA . ALA C 1 107 ? 3.500 46.778 60.229 1.00 32.26 275 ALA C CA 1
ATOM 4422 C C . ALA C 1 107 ? 3.932 47.240 61.625 1.00 33.05 275 ALA C C 1
ATOM 4423 O O . ALA C 1 107 ? 3.338 48.164 62.190 1.00 34.78 275 ALA C O 1
ATOM 4425 N N . ASN C 1 108 ? 4.952 46.591 62.181 1.00 28.77 276 ASN C N 1
ATOM 4426 C CA . ASN C 1 108 ? 5.503 46.989 63.472 1.00 32.91 276 ASN C CA 1
ATOM 4427 C C . ASN C 1 108 ? 6.727 47.882 63.303 1.00 35.41 276 ASN C C 1
ATOM 4428 O O . ASN C 1 108 ? 7.608 47.596 62.485 1.00 36.77 276 ASN C O 1
ATOM 4433 N N . ILE C 1 109 ? 6.780 48.959 64.075 1.00 34.74 277 ILE C N 1
ATOM 4434 C CA . ILE C 1 109 ? 7.998 49.752 64.187 1.00 34.50 277 ILE C CA 1
ATOM 4435 C C . ILE C 1 109 ? 8.783 49.230 65.387 1.00 34.50 277 ILE C C 1
ATOM 4436 O O . ILE C 1 109 ? 8.516 49.594 66.527 1.00 36.00 277 ILE C O 1
ATOM 4441 N N . ASN C 1 110 ? 9.727 48.337 65.115 1.00 34.57 278 ASN C N 1
ATOM 4442 C CA . ASN C 1 110 ? 10.566 47.756 66.156 1.00 34.52 278 ASN C CA 1
ATOM 4443 C C . ASN C 1 110 ? 12.011 48.181 65.975 1.00 35.84 278 ASN C C 1
ATOM 4444 O O . ASN C 1 110 ? 12.711 47.704 65.075 1.00 32.37 278 ASN C O 1
ATOM 4449 N N . ILE C 1 111 ? 12.448 49.078 66.848 1.00 35.18 279 ILE C N 1
ATOM 4450 C CA . ILE C 1 111 ? 13.728 49.733 66.691 1.00 34.12 279 ILE C CA 1
ATOM 4451 C C . ILE C 1 111 ? 14.831 48.993 67.438 1.00 33.90 279 ILE C C 1
ATOM 4452 O O . ILE C 1 111 ? 14.806 48.880 68.663 1.00 35.73 279 ILE C O 1
ATOM 4457 N N . SER C 1 112 ? 15.779 48.470 66.668 1.00 33.90 280 SER C N 1
ATOM 4458 C CA . SER C 1 112 ? 17.009 47.908 67.199 1.00 35.09 280 SER C CA 1
ATOM 4459 C C . SER C 1 112 ? 17.900 49.046 67.695 1.00 36.55 280 SER C C 1
ATOM 4460 O O . SER C 1 112 ? 18.089 50.041 66.999 1.00 32.78 280 SER C O 1
ATOM 4463 N N . ILE C 1 113 ? 18.419 48.913 68.910 1.00 36.04 281 ILE C N 1
ATOM 4464 C CA . ILE C 1 113 ? 19.370 49.883 69.436 1.00 38.17 281 ILE C CA 1
ATOM 4465 C C . ILE C 1 113 ? 20.693 49.206 69.774 1.00 40.18 281 ILE C C 1
ATOM 4466 O O . ILE C 1 113 ? 20.712 48.065 70.215 1.00 40.21 281 ILE C O 1
ATOM 4471 N N . ALA C 1 114 ? 21.802 49.894 69.536 1.00 43.59 282 ALA C N 1
ATOM 4472 C CA . ALA C 1 114 ? 23.106 49.327 69.859 1.00 46.03 282 ALA C CA 1
ATOM 4473 C C . ALA C 1 114 ? 23.505 49.669 71.290 1.00 49.82 282 ALA C C 1
ATOM 4474 O O . ALA C 1 114 ? 23.501 50.834 71.684 1.00 48.14 282 ALA C O 1
ATOM 4476 N N . ILE C 1 115 ? 23.785 48.633 72.078 1.00 57.75 283 ILE C N 1
ATOM 4477 C CA . ILE C 1 115 ? 24.438 48.783 73.380 1.00 66.32 283 ILE C CA 1
ATOM 4478 C C . ILE C 1 115 ? 25.610 47.806 73.412 1.00 72.06 283 ILE C C 1
ATOM 4479 O O . ILE C 1 115 ? 25.417 46.593 73.505 1.00 74.49 283 ILE C O 1
ATOM 4484 N N . ALA C 1 116 ? 26.822 48.340 73.320 1.00 79.04 284 ALA C N 1
ATOM 4485 C CA . ALA C 1 116 ? 28.019 47.510 73.228 1.00 83.68 284 ALA C CA 1
ATOM 4486 C C . ALA C 1 116 ? 28.692 47.310 74.587 1.00 86.32 284 ALA C C 1
ATOM 4487 O O . ALA C 1 116 ? 28.666 48.201 75.441 1.00 86.67 284 ALA C O 1
ATOM 4489 N N . ALA C 1 117 ? 29.270 46.125 74.777 1.00 89.60 285 ALA C N 1
ATOM 4490 C CA . ALA C 1 117 ? 30.137 45.841 75.920 1.00 93.61 285 ALA C CA 1
ATOM 4491 C C . ALA C 1 117 ? 31.572 46.234 75.567 1.00 96.86 285 ALA C C 1
ATOM 4492 O O . ALA C 1 117 ? 31.838 46.691 74.452 1.00 99.94 285 ALA C O 1
ATOM 4494 N N . GLY C 1 118 ? 32.494 46.059 76.511 1.00 99.39 286 GLY C N 1
ATOM 4495 C CA . GLY C 1 118 ? 33.917 46.296 76.254 1.00 102.83 286 GLY C CA 1
ATOM 4496 C C . GLY C 1 118 ? 34.494 45.368 75.194 1.00 105.80 286 GLY C C 1
ATOM 4497 O O . GLY C 1 118 ? 35.315 45.786 74.373 1.00 106.06 286 GLY C O 1
ATOM 4498 N N . ASP C 1 119 ? 34.047 44.112 75.208 1.00 107.98 287 ASP C N 1
ATOM 4499 C CA . ASP C 1 119 ? 34.492 43.092 74.254 1.00 108.20 287 ASP C CA 1
ATOM 4500 C C . ASP C 1 119 ? 33.688 43.118 72.946 1.00 107.27 287 ASP C C 1
ATOM 4501 O O . ASP C 1 119 ? 34.266 43.194 71.857 1.00 107.22 287 ASP C O 1
ATOM 4506 N N . LEU C 1 120 ? 32.360 43.058 73.063 1.00 104.23 288 LEU C N 1
ATOM 4507 C CA . LEU C 1 120 ? 31.476 42.908 71.899 1.00 101.07 288 LEU C CA 1
ATOM 4508 C C . LEU C 1 120 ? 30.299 43.898 71.841 1.00 98.35 288 LEU C C 1
ATOM 4509 O O . LEU C 1 120 ? 30.294 44.920 72.533 1.00 97.96 288 LEU C O 1
ATOM 4514 N N . LEU C 1 121 ? 29.308 43.570 71.012 1.00 94.19 289 LEU C N 1
ATOM 4515 C CA . LEU C 1 121 ? 28.224 44.484 70.652 1.00 89.69 289 LEU C CA 1
ATOM 4516 C C . LEU C 1 121 ? 26.857 43.793 70.700 1.00 85.76 289 LEU C C 1
ATOM 4517 O O . LEU C 1 121 ? 26.612 42.840 69.954 1.00 86.25 289 LEU C O 1
ATOM 4522 N N . TYR C 1 122 ? 25.975 44.273 71.578 1.00 80.20 290 TYR C N 1
ATOM 4523 C CA . TYR C 1 122 ? 24.600 43.763 71.646 1.00 75.27 290 TYR C CA 1
ATOM 4524 C C . TYR C 1 122 ? 23.620 44.704 70.953 1.00 69.32 290 TYR C C 1
ATOM 4525 O O . TYR C 1 122 ? 23.684 45.922 71.132 1.00 68.65 290 TYR C O 1
ATOM 4534 N N . VAL C 1 123 ? 22.703 44.136 70.171 1.00 61.90 291 VAL C N 1
ATOM 4535 C CA . VAL C 1 123 ? 21.662 44.927 69.506 1.00 54.93 291 VAL C CA 1
ATOM 4536 C C . VAL C 1 123 ? 20.219 44.516 69.918 1.00 49.93 291 VAL C C 1
ATOM 4537 O O . VAL C 1 123 ? 19.509 43.853 69.146 1.00 49.81 291 VAL C O 1
ATOM 4541 N N . PRO C 1 124 ? 19.774 44.910 71.133 1.00 42.26 292 PRO C N 1
ATOM 4542 C CA . PRO C 1 124 ? 18.391 44.599 71.488 1.00 40.53 292 PRO C CA 1
ATOM 4543 C C . PRO C 1 124 ? 17.356 45.477 70.770 1.00 40.44 292 PRO C C 1
ATOM 4544 O O . PRO C 1 124 ? 17.701 46.508 70.198 1.00 38.38 292 PRO C O 1
ATOM 4548 N N . VAL C 1 125 ? 16.094 45.058 70.829 1.00 39.28 293 VAL C N 1
ATOM 4549 C CA . VAL C 1 125 ? 15.017 45.669 70.067 1.00 35.63 293 VAL C CA 1
ATOM 4550 C C . VAL C 1 125 ? 13.951 46.239 70.999 1.00 38.53 293 VAL C C 1
ATOM 4551 O O . VAL C 1 125 ? 13.470 45.547 71.891 1.00 42.75 293 VAL C O 1
ATOM 4555 N N . ILE C 1 126 ? 13.601 47.508 70.796 1.00 40.04 294 ILE C N 1
ATOM 4556 C CA . ILE C 1 126 ? 12.424 48.101 71.423 1.00 37.84 294 ILE C CA 1
ATOM 4557 C C . ILE C 1 126 ? 11.227 47.900 70.494 1.00 40.00 294 ILE C C 1
ATOM 4558 O O . ILE C 1 126 ? 11.099 48.569 69.462 1.00 36.54 294 ILE C O 1
ATOM 4563 N N . LYS C 1 127 ? 10.367 46.954 70.863 1.00 42.58 295 LYS C N 1
ATOM 4564 C CA . LYS C 1 127 ? 9.178 46.635 70.081 1.00 42.66 295 LYS C CA 1
ATOM 4565 C C . LYS C 1 127 ? 8.127 47.732 70.155 1.00 41.80 295 LYS C C 1
ATOM 4566 O O . LYS C 1 127 ? 7.931 48.330 71.211 1.00 41.98 295 LYS C O 1
ATOM 4572 N N . ASN C 1 128 ? 7.467 47.980 69.022 1.00 38.96 296 ASN C N 1
ATOM 4573 C CA . ASN C 1 128 ? 6.386 48.969 68.897 1.00 40.26 296 ASN C CA 1
ATOM 4574 C C . ASN C 1 128 ? 6.715 50.326 69.526 1.00 42.21 296 ASN C C 1
ATOM 4575 O O . ASN C 1 128 ? 5.938 50.871 70.322 1.00 42.19 296 ASN C O 1
ATOM 4580 N N . ALA C 1 129 ? 7.878 50.852 69.141 1.00 40.60 297 ALA C N 1
ATOM 4581 C CA . ALA C 1 129 ? 8.443 52.074 69.703 1.00 39.34 297 ALA C CA 1
ATOM 4582 C C . ALA C 1 129 ? 7.558 53.300 69.501 1.00 40.01 297 ALA C C 1
ATOM 4583 O O . ALA C 1 129 ? 7.541 54.194 70.345 1.00 43.46 297 ALA C O 1
ATOM 4585 N N . ASP C 1 130 ? 6.817 53.323 68.394 1.00 39.12 298 ASP C N 1
ATOM 4586 C CA . ASP C 1 130 ? 5.821 54.365 68.117 1.00 42.52 298 ASP C CA 1
ATOM 4587 C C . ASP C 1 130 ? 4.698 54.430 69.164 1.00 45.63 298 ASP C C 1
ATOM 4588 O O . ASP C 1 130 ? 4.141 55.497 69.415 1.00 46.51 298 ASP C O 1
ATOM 4593 N N . GLU C 1 131 ? 4.387 53.287 69.771 1.00 48.37 299 GLU C N 1
ATOM 4594 C CA . GLU C 1 131 ? 3.316 53.187 70.760 1.00 52.51 299 GLU C CA 1
ATOM 4595 C C . GLU C 1 131 ? 3.799 53.382 72.204 1.00 52.55 299 GLU C C 1
ATOM 4596 O O . GLU C 1 131 ? 3.010 53.272 73.138 1.00 54.74 299 GLU C O 1
ATOM 4602 N N . LYS C 1 132 ? 5.088 53.667 72.378 1.00 50.68 300 LYS C N 1
ATOM 4603 C CA . LYS C 1 132 ? 5.649 53.947 73.698 1.00 47.72 300 LYS C CA 1
ATOM 4604 C C . LYS C 1 132 ? 5.887 55.446 73.874 1.00 48.03 300 LYS C C 1
ATOM 4605 O O . LYS C 1 132 ? 6.133 56.168 72.906 1.00 51.60 300 LYS C O 1
ATOM 4611 N N . SER C 1 133 ? 5.808 55.910 75.116 1.00 45.59 301 SER C N 1
ATOM 4612 C CA . SER C 1 133 ? 6.126 57.290 75.453 1.00 44.13 301 SER C CA 1
ATOM 4613 C C . SER C 1 133 ? 7.631 57.396 75.655 1.00 46.43 301 SER C C 1
ATOM 4614 O O . SER C 1 133 ? 8.326 56.376 75.738 1.00 45.69 301 SER C O 1
ATOM 4617 N N . ILE C 1 134 ? 8.127 58.630 75.744 1.00 47.40 302 ILE C N 1
ATOM 4618 C CA . ILE C 1 134 ? 9.548 58.888 75.989 1.00 47.17 302 ILE C CA 1
ATOM 4619 C C . ILE C 1 134 ? 10.008 58.262 77.313 1.00 48.01 302 ILE C C 1
ATOM 4620 O O . ILE C 1 134 ? 11.055 57.613 77.355 1.00 49.63 302 ILE C O 1
ATOM 4625 N N . LYS C 1 135 ? 9.198 58.421 78.363 1.00 49.36 303 LYS C N 1
ATOM 4626 C CA . LYS C 1 135 ? 9.409 57.739 79.650 1.00 49.41 303 LYS C CA 1
ATOM 4627 C C . LYS C 1 135 ? 9.517 56.213 79.485 1.00 46.65 303 LYS C C 1
ATOM 4628 O O . LYS C 1 135 ? 10.446 55.586 80.018 1.00 43.20 303 LYS C O 1
ATOM 4634 N N . GLY C 1 136 ? 8.579 55.636 78.728 1.00 42.82 304 GLY C N 1
ATOM 4635 C CA . GLY C 1 136 ? 8.577 54.201 78.422 1.00 42.92 304 GLY C CA 1
ATOM 4636 C C . GLY C 1 136 ? 9.806 53.713 77.670 1.00 43.89 304 GLY C C 1
ATOM 4637 O O . GLY C 1 136 ? 10.343 52.638 77.970 1.00 44.92 304 GLY C O 1
ATOM 4638 N N . ILE C 1 137 ? 10.250 54.508 76.697 1.00 41.92 305 ILE C N 1
ATOM 4639 C CA . ILE C 1 137 ? 11.464 54.214 75.935 1.00 40.82 305 ILE C CA 1
ATOM 4640 C C . ILE C 1 137 ? 12.705 54.307 76.835 1.00 41.16 305 ILE C C 1
ATOM 4641 O O . ILE C 1 137 ? 13.551 53.410 76.820 1.00 40.69 305 ILE C O 1
ATOM 4646 N N . ALA C 1 138 ? 12.784 55.370 77.636 1.00 41.26 306 ALA C N 1
ATOM 4647 C CA . ALA C 1 138 ? 13.868 55.546 78.611 1.00 45.31 306 ALA C CA 1
ATOM 4648 C C . ALA C 1 138 ? 13.945 54.411 79.642 1.00 49.36 306 ALA C C 1
ATOM 4649 O O . ALA C 1 138 ? 15.044 53.976 80.004 1.00 52.65 306 ALA C O 1
ATOM 4651 N N . ARG C 1 139 ? 12.781 53.937 80.095 1.00 52.94 307 ARG C N 1
ATOM 4652 C CA . ARG C 1 139 ? 12.681 52.775 80.987 1.00 52.38 307 ARG C CA 1
ATOM 4653 C C . ARG C 1 139 ? 13.268 51.535 80.335 1.00 52.14 307 ARG C C 1
ATOM 4654 O O . ARG C 1 139 ? 14.072 50.819 80.946 1.00 50.15 307 ARG C O 1
ATOM 4662 N N . GLU C 1 140 ? 12.867 51.305 79.085 1.00 50.50 308 GLU C N 1
ATOM 4663 C CA . GLU C 1 140 ? 13.293 50.136 78.338 1.00 49.35 308 GLU C CA 1
ATOM 4664 C C . GLU C 1 140 ? 14.785 50.172 78.034 1.00 51.13 308 GLU C C 1
ATOM 4665 O O . GLU C 1 140 ? 15.440 49.135 78.099 1.00 54.51 308 GLU C O 1
ATOM 4671 N N . ILE C 1 141 ? 15.315 51.363 77.733 1.00 53.12 309 ILE C N 1
ATOM 4672 C CA . ILE C 1 141 ? 16.753 51.549 77.481 1.00 53.13 309 ILE C CA 1
ATOM 4673 C C . ILE C 1 141 ? 17.593 51.170 78.706 1.00 55.08 309 ILE C C 1
ATOM 4674 O O . ILE C 1 141 ? 18.547 50.400 78.579 1.00 56.03 309 ILE C O 1
ATOM 4679 N N . SER C 1 142 ? 17.221 51.673 79.884 1.00 57.46 310 SER C N 1
ATOM 4680 C CA . SER C 1 142 ? 17.972 51.363 81.108 1.00 62.11 310 SER C CA 1
ATOM 4681 C C . SER C 1 142 ? 17.846 49.892 81.520 1.00 63.68 310 SER C C 1
ATOM 4682 O O . SER C 1 142 ? 18.801 49.311 82.048 1.00 65.78 310 SER C O 1
ATOM 4685 N N . GLU C 1 143 ? 16.679 49.300 81.255 1.00 63.13 311 GLU C N 1
ATOM 4686 C CA . GLU C 1 143 ? 16.462 47.866 81.456 1.00 62.97 311 GLU C CA 1
ATOM 4687 C C . GLU C 1 143 ? 17.350 47.027 80.542 1.00 61.83 311 GLU C C 1
ATOM 4688 O O . GLU C 1 143 ? 18.024 46.111 81.006 1.00 62.09 311 GLU C O 1
ATOM 4694 N N . LEU C 1 144 ? 17.354 47.351 79.250 1.00 61.12 312 LEU C N 1
ATOM 4695 C CA . LEU C 1 144 ? 18.135 46.599 78.267 1.00 62.37 312 LEU C CA 1
ATOM 4696 C C . LEU C 1 144 ? 19.642 46.747 78.483 1.00 64.96 312 LEU C C 1
ATOM 4697 O O . LEU C 1 144 ? 20.386 45.784 78.312 1.00 63.72 312 LEU C O 1
ATOM 4702 N N . ALA C 1 145 ? 20.074 47.948 78.871 1.00 69.37 313 ALA C N 1
ATOM 4703 C CA . ALA C 1 145 ? 21.467 48.200 79.249 1.00 72.56 313 ALA C CA 1
ATOM 4704 C C . ALA C 1 145 ? 21.836 47.446 80.528 1.00 75.12 313 ALA C C 1
ATOM 4705 O O . ALA C 1 145 ? 22.950 46.929 80.651 1.00 76.60 313 ALA C O 1
ATOM 4707 N N . GLY C 1 146 ? 20.892 47.389 81.469 1.00 76.03 314 GLY C N 1
ATOM 4708 C CA . GLY C 1 146 ? 21.049 46.614 82.697 1.00 77.36 314 GLY C CA 1
ATOM 4709 C C . GLY C 1 146 ? 21.175 45.119 82.451 1.00 78.91 314 GLY C C 1
ATOM 4710 O O . GLY C 1 146 ? 21.960 44.443 83.114 1.00 81.79 314 GLY C O 1
ATOM 4711 N N . LYS C 1 147 ? 20.409 44.608 81.488 1.00 78.30 315 LYS C N 1
ATOM 4712 C CA . LYS C 1 147 ? 20.445 43.187 81.135 1.00 77.14 315 LYS C CA 1
ATOM 4713 C C . LYS C 1 147 ? 21.664 42.828 80.288 1.00 79.60 315 LYS C C 1
ATOM 4714 O O . LYS C 1 147 ? 22.111 41.683 80.296 1.00 80.36 315 LYS C O 1
ATOM 4720 N N . ALA C 1 148 ? 22.191 43.807 79.557 1.00 84.19 316 ALA C N 1
ATOM 4721 C CA . ALA C 1 148 ? 23.391 43.609 78.743 1.00 88.78 316 ALA C CA 1
ATOM 4722 C C . ALA C 1 148 ? 24.646 43.578 79.611 1.00 91.61 316 ALA C C 1
ATOM 4723 O O . ALA C 1 148 ? 25.628 42.914 79.272 1.00 92.20 316 ALA C O 1
ATOM 4725 N N . ARG C 1 149 ? 24.595 44.300 80.728 1.00 94.27 317 ARG C N 1
ATOM 4726 C CA . ARG C 1 149 ? 25.714 44.390 81.664 1.00 96.73 317 ARG C CA 1
ATOM 4727 C C . ARG C 1 149 ? 25.826 43.122 82.505 1.00 97.47 317 ARG C C 1
ATOM 4728 O O . ARG C 1 149 ? 26.924 42.715 82.882 1.00 99.07 317 ARG C O 1
ATOM 4736 N N . ASN C 1 150 ? 24.682 42.500 82.778 1.00 98.18 318 ASN C N 1
ATOM 4737 C CA . ASN C 1 150 ? 24.622 41.274 83.574 1.00 98.44 318 ASN C CA 1
ATOM 4738 C C . ASN C 1 150 ? 24.673 39.998 82.726 1.00 98.83 318 ASN C C 1
ATOM 4739 O O . ASN C 1 150 ? 24.729 38.890 83.264 1.00 100.08 318 ASN C O 1
ATOM 4744 N N . GLY C 1 151 ? 24.648 40.163 81.403 1.00 98.92 319 GLY C N 1
ATOM 4745 C CA . GLY C 1 151 ? 24.657 39.039 80.461 1.00 96.70 319 GLY C CA 1
ATOM 4746 C C . GLY C 1 151 ? 23.372 38.225 80.435 1.00 95.63 319 GLY C C 1
ATOM 4747 O O . GLY C 1 151 ? 23.379 37.064 80.026 1.00 96.25 319 GLY C O 1
ATOM 4748 N N . LYS C 1 152 ? 22.271 38.837 80.869 1.00 93.91 320 LYS C N 1
ATOM 4749 C CA . LYS C 1 152 ? 20.976 38.162 80.954 1.00 91.60 320 LYS C CA 1
ATOM 4750 C C . LYS C 1 152 ? 20.029 38.673 79.863 1.00 89.32 320 LYS C C 1
ATOM 4751 O O . LYS C 1 152 ? 18.918 39.133 80.146 1.00 88.21 320 LYS C O 1
ATOM 4757 N N . LEU C 1 153 ? 20.483 38.578 78.616 1.00 86.35 321 LEU C N 1
ATOM 4758 C CA . LEU C 1 153 ? 19.746 39.101 77.470 1.00 83.24 321 LEU C CA 1
ATOM 4759 C C . LEU C 1 153 ? 19.187 37.958 76.622 1.00 83.11 321 LEU C C 1
ATOM 4760 O O . LEU C 1 153 ? 19.946 37.189 76.028 1.00 83.73 321 LEU C O 1
ATOM 4765 N N . SER C 1 154 ? 17.859 37.849 76.575 1.00 82.53 322 SER C N 1
ATOM 4766 C CA . SER C 1 154 ? 17.186 36.770 75.841 1.00 81.82 322 SER C CA 1
ATOM 4767 C C . SER C 1 154 ? 17.199 36.978 74.323 1.00 82.85 322 SER C C 1
ATOM 4768 O O . SER C 1 154 ? 17.524 38.065 73.836 1.00 83.73 322 SER C O 1
ATOM 4771 N N . GLN C 1 155 ? 16.843 35.926 73.585 1.00 82.99 323 GLN C N 1
ATOM 4772 C CA . GLN C 1 155 ? 16.753 35.985 72.125 1.00 82.96 323 GLN C CA 1
ATOM 4773 C C . GLN C 1 155 ? 15.516 36.772 71.671 1.00 80.95 323 GLN C C 1
ATOM 4774 O O . GLN C 1 155 ? 15.512 37.363 70.588 1.00 79.63 323 GLN C O 1
ATOM 4780 N N . ALA C 1 156 ? 14.483 36.787 72.514 1.00 79.73 324 ALA C N 1
ATOM 4781 C CA . ALA C 1 156 ? 13.282 37.599 72.286 1.00 79.36 324 ALA C CA 1
ATOM 4782 C C . ALA C 1 156 ? 13.577 39.097 72.398 1.00 79.08 324 ALA C C 1
ATOM 4783 O O . ALA C 1 156 ? 12.874 39.921 71.812 1.00 79.30 324 ALA C O 1
ATOM 4785 N N . ASP C 1 157 ? 14.619 39.439 73.154 1.00 76.70 325 ASP C N 1
ATOM 4786 C CA . ASP C 1 157 ? 15.117 40.808 73.211 1.00 74.12 325 ASP C CA 1
ATOM 4787 C C . ASP C 1 157 ? 15.863 41.208 71.935 1.00 68.93 325 ASP C C 1
ATOM 4788 O O . ASP C 1 157 ? 15.906 42.383 71.598 1.00 67.63 325 ASP C O 1
ATOM 4793 N N . MET C 1 158 ? 16.425 40.230 71.226 1.00 65.77 326 MET C N 1
ATOM 4794 C CA . MET C 1 158 ? 17.271 40.488 70.056 1.00 65.22 326 MET C CA 1
ATOM 4795 C C . MET C 1 158 ? 16.552 40.373 68.702 1.00 65.02 326 MET C C 1
ATOM 4796 O O . MET C 1 158 ? 17.133 40.696 67.663 1.00 65.29 326 MET C O 1
ATOM 4801 N N . GLU C 1 159 ? 15.300 39.917 68.711 1.00 64.41 327 GLU C N 1
ATOM 4802 C CA . GLU C 1 159 ? 14.590 39.571 67.469 1.00 61.24 327 GLU C CA 1
ATOM 4803 C C . GLU C 1 159 ? 13.516 40.570 67.018 1.00 54.79 327 GLU C C 1
ATOM 4804 O O . GLU C 1 159 ? 12.986 41.340 67.819 1.00 50.31 327 GLU C O 1
ATOM 4810 N N . GLY C 1 160 ? 13.212 40.545 65.722 1.00 49.95 328 GLY C N 1
ATOM 4811 C CA . GLY C 1 160 ? 12.067 41.266 65.168 1.00 45.20 328 GLY C CA 1
ATOM 4812 C C . GLY C 1 160 ? 12.287 42.724 64.823 1.00 43.27 328 GLY C C 1
ATOM 4813 O O . GLY C 1 160 ? 11.333 43.425 64.475 1.00 44.37 328 GLY C O 1
ATOM 4814 N N . GLY C 1 161 ? 13.537 43.176 64.930 1.00 43.45 329 GLY C N 1
ATOM 4815 C CA . GLY C 1 161 ? 13.931 44.540 64.584 1.00 38.32 329 GLY C CA 1
ATOM 4816 C C . GLY C 1 161 ? 13.657 44.844 63.122 1.00 40.70 329 GLY C C 1
ATOM 4817 O O . GLY C 1 161 ? 13.864 43.997 62.249 1.00 41.15 329 GLY C O 1
ATOM 4818 N N . THR C 1 162 ? 13.166 46.052 62.868 1.00 37.27 330 THR C N 1
ATOM 4819 C CA . THR C 1 162 ? 12.759 46.469 61.538 1.00 35.69 330 THR C CA 1
ATOM 4820 C C . THR C 1 162 ? 13.533 47.716 61.096 1.00 38.74 330 THR C C 1
ATOM 4821 O O . THR C 1 162 ? 13.540 48.073 59.913 1.00 41.11 330 THR C O 1
ATOM 4825 N N . PHE C 1 163 ? 14.184 48.363 62.062 1.00 35.56 331 PHE C N 1
ATOM 4826 C CA . PHE C 1 163 ? 14.983 49.567 61.846 1.00 33.31 331 PHE C CA 1
ATOM 4827 C C . PHE C 1 163 ? 16.007 49.638 62.977 1.00 33.33 331 PHE C C 1
ATOM 4828 O O . PHE C 1 163 ? 15.738 49.154 64.073 1.00 36.52 331 PHE C O 1
ATOM 4836 N N . THR C 1 164 ? 17.181 50.214 62.709 1.00 30.55 332 THR C N 1
ATOM 4837 C CA . THR C 1 164 ? 18.243 50.311 63.716 1.00 29.34 332 THR C CA 1
ATOM 4838 C C . THR C 1 164 ? 18.683 51.757 63.937 1.00 30.88 332 THR C C 1
ATOM 4839 O O . THR C 1 164 ? 18.839 52.528 62.984 1.00 31.72 332 THR C O 1
ATOM 4843 N N . VAL C 1 165 ? 18.833 52.120 65.208 1.00 32.39 333 VAL C N 1
ATOM 4844 C CA . VAL C 1 165 ? 19.365 53.414 65.618 1.00 35.15 333 VAL C CA 1
ATOM 4845 C C . VAL C 1 165 ? 20.576 53.185 66.527 1.00 35.47 333 VAL C C 1
ATOM 4846 O O . VAL C 1 165 ? 20.499 52.434 67.497 1.00 34.88 333 VAL C O 1
ATOM 4850 N N . ASN C 1 166 ? 21.698 53.814 66.189 1.00 37.10 334 ASN C N 1
ATOM 4851 C CA . ASN C 1 166 ? 22.908 53.708 66.989 1.00 37.67 334 ASN C CA 1
ATOM 4852 C C . ASN C 1 166 ? 23.310 55.080 67.530 1.00 36.87 334 ASN C C 1
ATOM 4853 O O . ASN C 1 166 ? 23.344 56.065 66.798 1.00 37.26 334 ASN C O 1
ATOM 4858 N N . SER C 1 167 ? 23.585 55.127 68.831 1.00 37.95 335 SER C N 1
ATOM 4859 C CA . SER C 1 167 ? 24.045 56.338 69.494 1.00 36.64 335 SER C CA 1
ATOM 4860 C C . SER C 1 167 ? 25.570 56.410 69.463 1.00 36.13 335 SER C C 1
ATOM 4861 O O . SER C 1 167 ? 26.231 56.194 70.480 1.00 39.85 335 SER C O 1
ATOM 4864 N N . THR C 1 168 ? 26.123 56.717 68.292 1.00 35.43 336 THR C N 1
ATOM 4865 C CA . THR C 1 168 ? 27.577 56.850 68.114 1.00 37.07 336 THR C CA 1
ATOM 4866 C C . THR C 1 168 ? 28.169 58.079 68.820 1.00 36.94 336 THR C C 1
ATOM 4867 O O . THR C 1 168 ? 29.387 58.167 69.013 1.00 37.90 336 THR C O 1
ATOM 4871 N N . GLY C 1 169 ? 27.301 59.020 69.195 1.00 37.85 337 GLY C N 1
ATOM 4872 C CA . GLY C 1 169 ? 27.680 60.196 69.979 1.00 38.37 337 GLY C CA 1
ATOM 4873 C C . GLY C 1 169 ? 28.123 59.890 71.394 1.00 40.90 337 GLY C C 1
ATOM 4874 O O . GLY C 1 169 ? 28.819 60.690 72.007 1.00 46.28 337 GLY C O 1
ATOM 4875 N N . SER C 1 170 ? 27.727 58.726 71.907 1.00 43.00 338 SER C N 1
ATOM 4876 C CA . SER C 1 170 ? 28.236 58.206 73.180 1.00 45.60 338 SER C CA 1
ATOM 4877 C C . SER C 1 170 ? 29.741 57.938 73.129 1.00 46.75 338 SER C C 1
ATOM 4878 O O . SER C 1 170 ? 30.401 57.896 74.167 1.00 49.06 338 SER C O 1
ATOM 4881 N N . PHE C 1 171 ? 30.271 57.742 71.922 1.00 44.35 339 PHE C N 1
ATOM 4882 C CA . PHE C 1 171 ? 31.684 57.428 71.738 1.00 42.49 339 PHE C CA 1
ATOM 4883 C C . PHE C 1 171 ? 32.426 58.645 71.204 1.00 40.40 339 PHE C C 1
ATOM 4884 O O . PHE C 1 171 ? 33.587 58.546 70.797 1.00 43.87 339 PHE C O 1
ATOM 4892 N N . GLY C 1 172 ? 31.740 59.785 71.189 1.00 37.91 340 GLY C N 1
ATOM 4893 C CA . GLY C 1 172 ? 32.329 61.051 70.774 1.00 34.50 340 GLY C CA 1
ATOM 4894 C C . GLY C 1 172 ? 32.475 61.291 69.279 1.00 37.85 340 GLY C C 1
ATOM 4895 O O . GLY C 1 172 ? 33.157 62.237 68.873 1.00 39.29 340 GLY C O 1
ATOM 4896 N N . SER C 1 173 ? 31.845 60.465 68.445 1.00 37.76 341 SER C N 1
ATOM 4897 C CA . SER C 1 173 ? 31.940 60.697 67.001 1.00 39.58 341 SER C CA 1
ATOM 4898 C C . SER C 1 173 ? 31.065 61.857 66.517 1.00 36.96 341 SER C C 1
ATOM 4899 O O . SER C 1 173 ? 30.027 62.177 67.110 1.00 32.16 341 SER C O 1
ATOM 4902 N N . VAL C 1 174 ? 31.512 62.478 65.435 1.00 34.29 342 VAL C N 1
ATOM 4903 C CA . VAL C 1 174 ? 30.875 63.671 64.898 1.00 34.30 342 VAL C CA 1
ATOM 4904 C C . VAL C 1 174 ? 30.090 63.275 63.655 1.00 32.87 342 VAL C C 1
ATOM 4905 O O . VAL C 1 174 ? 28.998 63.784 63.412 1.00 34.61 342 VAL C O 1
ATOM 4909 N N . GLN C 1 175 ? 30.673 62.373 62.870 1.00 31.42 343 GLN C N 1
ATOM 4910 C CA . GLN C 1 175 ? 30.024 61.761 61.713 1.00 31.94 343 GLN C CA 1
ATOM 4911 C C . GLN C 1 175 ? 30.414 60.296 61.689 1.00 33.35 343 GLN C C 1
ATOM 4912 O O . GLN C 1 175 ? 31.528 59.939 62.085 1.00 34.64 343 GLN C O 1
ATOM 4918 N N . SER C 1 176 ? 29.498 59.448 61.237 1.00 33.24 344 SER C N 1
ATOM 4919 C CA . SER C 1 176 ? 29.797 58.028 61.072 1.00 34.59 344 SER C CA 1
ATOM 4920 C C . SER C 1 176 ? 28.937 57.404 59.989 1.00 33.93 344 SER C C 1
ATOM 4921 O O . SER C 1 176 ? 27.870 57.917 59.651 1.00 32.27 344 SER C O 1
ATOM 4924 N N . MET C 1 177 ? 29.431 56.306 59.431 1.00 35.67 345 MET C N 1
ATOM 4925 C CA . MET C 1 177 ? 28.678 55.502 58.488 1.00 35.30 345 MET C CA 1
ATOM 4926 C C . MET C 1 177 ? 28.609 54.100 59.060 1.00 35.34 345 MET C C 1
ATOM 4927 O O . MET C 1 177 ? 29.641 53.487 59.351 1.00 38.19 345 MET C O 1
ATOM 4932 N N . GLY C 1 178 ? 27.386 53.608 59.232 1.00 34.71 346 GLY C N 1
ATOM 4933 C CA . GLY C 1 178 ? 27.154 52.299 59.825 1.00 32.79 346 GLY C CA 1
ATOM 4934 C C . GLY C 1 178 ? 26.740 51.253 58.809 1.00 34.59 346 GLY C C 1
ATOM 4935 O O . GLY C 1 178 ? 26.272 51.576 57.713 1.00 30.48 346 GLY C O 1
ATOM 4936 N N . ILE C 1 179 ? 26.924 49.993 59.192 1.00 33.43 347 ILE C N 1
ATOM 4937 C CA . ILE C 1 179 ? 26.496 48.855 58.404 1.00 31.47 347 ILE C CA 1
ATOM 4938 C C . ILE C 1 179 ? 25.055 48.514 58.773 1.00 31.80 347 ILE C C 1
ATOM 4939 O O . ILE C 1 179 ? 24.718 48.392 59.948 1.00 33.73 347 ILE C O 1
ATOM 4944 N N . ILE C 1 180 ? 24.213 48.383 57.753 1.00 33.41 348 ILE C N 1
ATOM 4945 C CA . ILE C 1 180 ? 22.797 48.071 57.910 1.00 33.95 348 ILE C CA 1
ATOM 4946 C C . ILE C 1 180 ? 22.616 46.681 58.521 1.00 34.82 348 ILE C C 1
ATOM 4947 O O . ILE C 1 180 ? 23.316 45.743 58.166 1.00 35.96 348 ILE C O 1
ATOM 4952 N N . ASN C 1 181 ? 21.698 46.579 59.472 1.00 37.63 349 ASN C N 1
ATOM 4953 C CA . ASN C 1 181 ? 21.374 45.326 60.130 1.00 38.91 349 ASN C CA 1
ATOM 4954 C C . ASN C 1 181 ? 20.496 44.450 59.23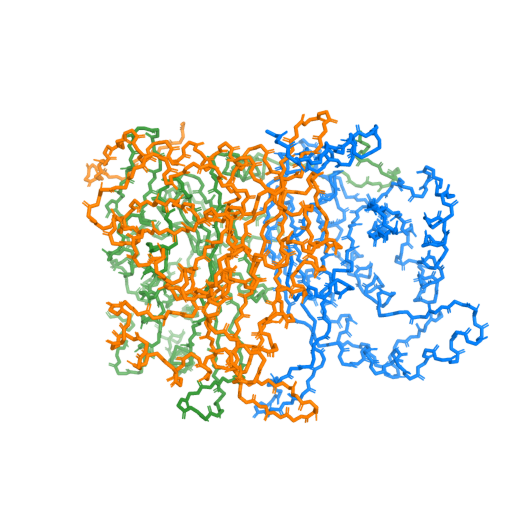0 1.00 38.31 349 ASN C C 1
ATOM 4955 O O . ASN C 1 181 ? 19.275 44.492 59.329 1.00 42.03 349 ASN C O 1
ATOM 4960 N N . HIS C 1 182 ? 21.120 43.664 58.357 1.00 37.47 350 HIS C N 1
ATOM 4961 C CA . HIS C 1 182 ? 20.411 42.760 57.439 1.00 39.64 350 HIS C CA 1
ATOM 4962 C C . HIS C 1 182 ? 19.388 41.879 58.188 1.00 41.67 350 HIS C C 1
ATOM 4963 O O . HIS C 1 182 ? 19.707 41.327 59.241 1.00 44.11 350 HIS C O 1
ATOM 4970 N N . PRO C 1 183 ? 18.151 41.752 57.662 1.00 41.13 351 PRO C N 1
ATOM 4971 C CA . PRO C 1 183 ? 17.630 42.206 56.377 1.00 40.85 351 PRO C CA 1
ATOM 4972 C C . PRO C 1 183 ? 16.842 43.529 56.414 1.00 39.06 351 PRO C C 1
ATOM 4973 O O . PRO C 1 183 ? 15.905 43.701 55.636 1.00 40.69 351 PRO C O 1
ATOM 4977 N N . GLN C 1 184 ? 17.224 44.454 57.290 1.00 36.84 352 GLN C N 1
ATOM 4978 C CA . GLN C 1 184 ? 16.586 45.770 57.343 1.00 34.03 352 GLN C CA 1
ATOM 4979 C C . GLN C 1 184 ? 16.997 46.654 56.157 1.00 34.84 352 GLN C C 1
ATOM 4980 O O . GLN C 1 184 ? 17.886 46.294 55.382 1.00 36.64 352 GLN C O 1
ATOM 4986 N N . ALA C 1 185 ? 16.339 47.802 56.016 1.00 30.45 353 ALA C N 1
ATOM 4987 C CA . ALA C 1 185 ? 16.556 48.678 54.867 1.00 31.60 353 ALA C CA 1
ATOM 4988 C C . ALA C 1 185 ? 17.518 49.823 55.162 1.00 33.76 353 ALA C C 1
ATOM 4989 O O . ALA C 1 185 ? 18.108 50.394 54.239 1.00 34.20 353 ALA C O 1
ATOM 4991 N N . ALA C 1 186 ? 17.665 50.164 56.442 1.00 29.55 354 ALA C N 1
ATOM 4992 C CA . ALA C 1 186 ? 18.369 51.378 56.822 1.00 30.68 354 ALA C CA 1
ATOM 4993 C C . ALA C 1 186 ? 18.868 51.364 58.260 1.00 32.20 354 ALA C C 1
ATOM 4994 O O . ALA C 1 186 ? 18.332 50.647 59.109 1.00 32.40 354 ALA C O 1
ATOM 4996 N N . ILE C 1 187 ? 19.900 52.164 58.518 1.00 28.87 355 ILE C N 1
ATOM 4997 C CA . ILE C 1 187 ? 20.378 52.401 59.874 1.00 28.73 355 ILE C CA 1
ATOM 4998 C C . ILE C 1 187 ? 20.691 53.883 60.056 1.00 31.59 355 ILE C C 1
ATOM 4999 O O . ILE C 1 187 ? 21.283 54.517 59.181 1.00 31.72 355 ILE C O 1
ATOM 5004 N N . LEU C 1 188 ? 20.252 54.432 61.184 1.00 32.68 356 LEU C N 1
ATOM 5005 C CA . LEU C 1 188 ? 20.529 55.810 61.533 1.00 30.30 356 LEU C CA 1
ATOM 5006 C C . LEU C 1 188 ? 21.539 55.873 62.668 1.00 34.53 356 LEU C C 1
ATOM 5007 O O . LEU C 1 188 ? 21.382 55.201 63.692 1.00 32.54 356 LEU C O 1
ATOM 5012 N N . GLN C 1 189 ? 22.580 56.678 62.468 1.00 32.88 357 GLN C N 1
ATOM 5013 C CA . GLN C 1 189 ? 23.543 56.967 63.511 1.00 30.55 357 GLN C CA 1
ATOM 5014 C C . GLN C 1 189 ? 23.233 58.360 64.054 1.00 31.38 357 GLN C C 1
ATOM 5015 O O . GLN C 1 189 ? 23.175 59.333 63.290 1.00 27.26 357 GLN C O 1
ATOM 5021 N N . VAL C 1 190 ? 23.021 58.448 65.366 1.00 28.98 358 VAL C N 1
ATOM 5022 C CA . VAL C 1 190 ? 22.858 59.731 66.032 1.00 27.56 358 VAL C CA 1
ATOM 5023 C C . VAL C 1 190 ? 24.202 60.109 66.643 1.00 30.57 358 VAL C C 1
ATOM 5024 O O . VAL C 1 190 ? 24.699 59.432 67.550 1.00 30.08 358 VAL C O 1
ATOM 5028 N N . GLU C 1 191 ? 24.778 61.200 66.140 1.00 30.40 359 GLU C N 1
ATOM 5029 C CA . GLU C 1 191 ? 26.136 61.609 66.497 1.00 28.84 359 GLU C CA 1
ATOM 5030 C C . GLU C 1 191 ? 26.203 62.458 67.773 1.00 30.26 359 GLU C C 1
ATOM 5031 O O . GLU C 1 191 ? 25.227 62.549 68.521 1.00 29.69 359 GLU C O 1
ATOM 5037 N N . SER C 1 192 ? 27.369 63.049 68.031 1.00 30.93 360 SER C N 1
ATOM 5038 C CA . SER C 1 192 ? 27.556 63.921 69.189 1.00 31.26 360 SER C CA 1
ATOM 5039 C C . SER C 1 192 ? 26.826 65.232 69.001 1.00 31.21 360 SER C C 1
ATOM 5040 O O . SER C 1 192 ? 26.703 65.731 67.880 1.00 31.39 360 SER C O 1
ATOM 5043 N N . ILE C 1 193 ? 26.340 65.770 70.115 1.00 30.02 361 ILE C N 1
ATOM 5044 C CA . ILE C 1 193 ? 25.762 67.097 70.149 1.00 33.11 361 ILE C CA 1
ATOM 5045 C C . ILE C 1 193 ? 26.897 68.082 70.444 1.00 35.48 361 ILE C C 1
ATOM 5046 O O . ILE C 1 193 ? 27.583 67.971 71.464 1.00 38.01 361 ILE C O 1
ATOM 5051 N N . VAL C 1 194 ? 27.130 69.008 69.515 1.00 34.57 362 VAL C N 1
ATOM 5052 C CA . VAL C 1 194 ? 28.253 69.945 69.614 1.00 32.38 362 VAL C CA 1
ATOM 5053 C C . VAL C 1 194 ? 27.728 71.371 69.503 1.00 33.77 362 VAL C C 1
ATOM 5054 O O . VAL C 1 194 ? 26.938 71.671 68.599 1.00 33.65 362 VAL C O 1
ATOM 5058 N N . LYS C 1 195 ? 28.149 72.235 70.430 1.00 34.77 363 LYS C N 1
ATOM 5059 C CA . LYS C 1 195 ? 27.926 73.684 70.309 1.00 33.86 363 LYS C CA 1
ATOM 5060 C C . LYS C 1 195 ? 28.656 74.233 69.085 1.00 30.43 363 LYS C C 1
ATOM 5061 O O . LYS C 1 195 ? 29.861 74.043 68.932 1.00 33.48 363 LYS C O 1
ATOM 5067 N N . ARG C 1 196 ? 27.919 74.891 68.200 1.00 27.11 364 ARG C N 1
ATOM 5068 C CA . ARG C 1 196 ? 28.505 75.414 66.971 1.00 31.43 364 ARG C CA 1
ATOM 5069 C C . ARG C 1 196 ? 28.034 76.836 66.697 1.00 32.56 364 ARG C C 1
ATOM 5070 O O . ARG C 1 196 ? 26.930 77.207 67.103 1.00 34.69 364 ARG C O 1
ATOM 5078 N N . PRO C 1 197 ? 28.886 77.655 66.042 1.00 34.87 365 PRO C N 1
ATOM 5079 C CA . PRO C 1 197 ? 28.349 78.920 65.561 1.00 34.97 365 PRO C CA 1
ATOM 5080 C C . PRO C 1 197 ? 27.558 78.657 64.296 1.00 34.77 365 PRO C C 1
ATOM 5081 O O . PRO C 1 197 ? 28.086 78.075 63.353 1.00 41.65 365 PRO C O 1
ATOM 5085 N N . VAL C 1 198 ? 26.282 79.020 64.294 1.00 35.79 366 VAL C N 1
ATOM 5086 C CA . VAL C 1 198 ? 25.450 78.837 63.101 1.00 36.79 366 VAL C CA 1
ATOM 5087 C C . VAL C 1 198 ? 24.806 80.148 62.670 1.00 38.71 366 VAL C C 1
ATOM 5088 O O . VAL C 1 198 ? 24.822 81.138 63.409 1.00 37.53 366 VAL C O 1
ATOM 5092 N N . ILE C 1 199 ? 24.221 80.136 61.476 1.00 38.98 367 ILE C N 1
ATOM 5093 C CA . ILE C 1 199 ? 23.561 81.312 60.942 1.00 39.58 367 ILE C CA 1
ATOM 5094 C C . ILE C 1 199 ? 22.037 81.190 60.907 1.00 41.82 367 ILE C C 1
ATOM 5095 O O . ILE C 1 199 ? 21.487 80.286 60.282 1.00 44.22 367 ILE C O 1
ATOM 5100 N N . ILE C 1 200 ? 21.378 82.090 61.636 1.00 45.15 368 ILE C N 1
ATOM 5101 C CA . ILE C 1 200 ? 19.916 82.156 61.721 1.00 47.11 368 ILE C CA 1
ATOM 5102 C C . ILE C 1 200 ? 19.477 83.579 61.390 1.00 51.06 368 ILE C C 1
ATOM 5103 O O . ILE C 1 200 ? 19.780 84.520 62.141 1.00 50.36 368 ILE C O 1
ATOM 5108 N N . ASP C 1 201 ? 18.769 83.715 60.264 1.00 55.05 369 ASP C N 1
ATOM 5109 C CA . ASP C 1 201 ? 18.280 84.999 59.734 1.00 56.86 369 ASP C CA 1
ATOM 5110 C C . ASP C 1 201 ? 19.392 86.035 59.603 1.00 56.54 369 ASP C C 1
ATOM 5111 O O . ASP C 1 201 ? 19.253 87.174 60.058 1.00 57.61 369 ASP C O 1
ATOM 5116 N N . ASP C 1 202 ? 20.498 85.605 58.996 1.00 55.15 370 ASP C N 1
ATOM 5117 C CA . ASP C 1 202 ? 21.697 86.430 58.759 1.00 53.86 370 ASP C CA 1
ATOM 5118 C C . ASP C 1 202 ? 22.483 86.842 60.011 1.00 48.29 370 ASP C C 1
ATOM 5119 O O . ASP C 1 202 ? 23.436 87.609 59.919 1.00 46.89 370 ASP C O 1
ATOM 5124 N N . MET C 1 203 ? 22.100 86.306 61.165 1.00 45.81 371 MET C N 1
ATOM 5125 C CA . MET C 1 203 ? 22.821 86.550 62.410 1.00 43.51 371 MET C CA 1
ATOM 5126 C C . MET C 1 203 ? 23.607 85.307 62.853 1.00 43.35 371 MET C C 1
ATOM 5127 O O . MET C 1 203 ? 23.251 84.183 62.511 1.00 45.47 371 MET C O 1
ATOM 5132 N N . ILE C 1 204 ? 24.681 85.518 63.605 1.00 40.27 372 ILE C N 1
ATOM 5133 C CA . ILE C 1 204 ? 25.464 84.420 64.157 1.00 36.16 372 ILE C CA 1
ATOM 5134 C C . ILE C 1 204 ? 24.909 84.027 65.523 1.00 36.95 372 ILE C C 1
ATOM 5135 O O . ILE C 1 204 ? 24.863 84.839 66.444 1.00 35.15 372 ILE C O 1
ATOM 5140 N N . ALA C 1 205 ? 24.471 82.777 65.633 1.00 38.69 373 ALA C N 1
ATOM 5141 C CA . ALA C 1 205 ? 23.955 82.236 66.881 1.00 34.41 373 ALA C CA 1
ATOM 5142 C C . ALA C 1 205 ? 24.813 81.067 67.352 1.00 37.90 373 ALA C C 1
ATOM 5143 O O . ALA C 1 205 ? 25.622 80.536 66.596 1.00 38.93 373 ALA C O 1
ATOM 5145 N N . VAL C 1 206 ? 24.631 80.681 68.612 1.00 38.60 374 VAL C N 1
ATOM 5146 C CA . VAL C 1 206 ? 25.309 79.536 69.198 1.00 37.10 374 VAL C CA 1
ATOM 5147 C C . VAL C 1 206 ? 24.245 78.486 69.498 1.00 39.32 374 VAL C C 1
ATOM 5148 O O . VAL C 1 206 ? 23.384 78.690 70.361 1.00 38.25 374 VAL C O 1
ATOM 5152 N N . ARG C 1 207 ? 24.290 77.372 68.769 1.00 37.81 375 ARG C N 1
ATOM 5153 C CA . ARG C 1 207 ? 23.289 76.318 68.920 1.00 35.52 375 ARG C CA 1
ATOM 5154 C C . ARG C 1 207 ? 23.927 74.944 69.110 1.00 36.01 375 ARG C C 1
ATOM 5155 O O . ARG C 1 207 ? 25.076 74.727 68.717 1.00 32.90 375 ARG C O 1
ATOM 5163 N N . ASP C 1 208 ? 23.174 74.034 69.733 1.00 37.15 376 ASP C N 1
ATOM 5164 C CA . ASP C 1 208 ? 23.607 72.653 69.959 1.00 38.13 376 ASP C CA 1
ATOM 5165 C C . ASP C 1 208 ? 23.266 71.810 68.734 1.00 39.59 376 ASP C C 1
ATOM 5166 O O . ASP C 1 208 ? 22.127 71.364 68.583 1.00 42.00 376 ASP C O 1
ATOM 5171 N N . MET C 1 209 ? 24.243 71.591 67.859 1.00 36.28 377 MET C N 1
ATOM 5172 C CA . MET C 1 209 ? 23.982 70.880 66.609 1.00 36.34 377 MET C CA 1
ATOM 5173 C C . MET C 1 209 ? 24.302 69.379 66.700 1.00 37.27 377 MET C C 1
ATOM 5174 O O . MET C 1 209 ? 25.210 68.967 67.429 1.00 38.52 377 MET C O 1
ATOM 5179 N N . VAL C 1 210 ? 23.534 68.568 65.974 1.00 32.86 378 VAL C N 1
ATOM 5180 C CA . VAL C 1 210 ? 23.765 67.121 65.913 1.00 30.86 378 VAL C CA 1
ATOM 5181 C C . VAL C 1 210 ? 23.619 66.627 64.477 1.00 30.49 378 VAL C C 1
ATOM 5182 O O . VAL C 1 210 ? 22.681 67.012 63.773 1.00 30.71 378 VAL C O 1
ATOM 5186 N N . ASN C 1 211 ? 24.571 65.808 64.036 1.00 28.64 379 ASN C N 1
ATOM 5187 C CA . ASN C 1 211 ? 24.463 65.147 62.737 1.00 31.41 379 ASN C CA 1
ATOM 5188 C C . ASN C 1 211 ? 23.656 63.857 62.822 1.00 31.94 379 ASN C C 1
ATOM 5189 O O . ASN C 1 211 ? 23.804 63.080 63.770 1.00 30.47 379 ASN C O 1
ATOM 5194 N N . LEU C 1 212 ? 22.783 63.656 61.840 1.00 31.91 380 LEU C N 1
ATOM 5195 C CA . LEU C 1 212 ? 22.092 62.386 61.670 1.00 28.87 380 LEU C CA 1
ATOM 5196 C C . LEU C 1 212 ? 22.583 61.748 60.382 1.00 31.71 380 LEU C C 1
ATOM 5197 O O . LEU C 1 212 ? 22.459 62.326 59.293 1.00 33.44 380 LEU C O 1
ATOM 5202 N N . CYS C 1 213 ? 23.136 60.551 60.524 1.00 28.60 381 CYS C N 1
ATOM 5203 C CA . CYS C 1 213 ? 23.815 59.877 59.447 1.00 28.95 381 CYS C CA 1
ATOM 5204 C C . CYS C 1 213 ? 23.101 58.564 59.113 1.00 33.61 381 CYS C C 1
ATOM 5205 O O . CYS C 1 213 ? 23.043 57.645 59.936 1.00 35.43 381 CYS C O 1
ATOM 5208 N N . LEU C 1 214 ? 22.567 58.487 57.897 1.00 31.10 382 LEU C N 1
ATOM 5209 C CA . LEU C 1 214 ? 21.731 57.373 57.476 1.00 27.82 382 LEU C CA 1
ATOM 5210 C C . LEU C 1 214 ? 22.378 56.546 56.364 1.00 30.36 382 LEU C C 1
ATOM 5211 O O . LEU C 1 214 ? 22.750 57.089 55.324 1.00 28.67 382 LEU C O 1
ATOM 5216 N N . SER C 1 215 ? 22.517 55.240 56.595 1.00 28.56 383 SER C N 1
ATOM 5217 C CA . SER C 1 215 ? 22.881 54.303 55.538 1.00 27.77 383 SER C CA 1
ATOM 5218 C C . SER C 1 215 ? 21.611 53.643 55.033 1.00 32.12 383 SER C C 1
ATOM 5219 O O . SER C 1 215 ? 20.758 53.262 55.834 1.00 32.13 383 SER C O 1
ATOM 5222 N N . ILE C 1 216 ? 21.484 53.523 53.710 1.00 35.00 384 ILE C N 1
ATOM 5223 C CA . ILE C 1 216 ? 20.280 52.962 53.080 1.00 33.32 384 ILE C CA 1
ATOM 5224 C C . ILE C 1 216 ? 20.566 51.817 52.102 1.00 34.84 384 ILE C C 1
ATOM 5225 O O . ILE C 1 216 ? 21.618 51.778 51.453 1.00 34.48 384 ILE C O 1
ATOM 5230 N N . AS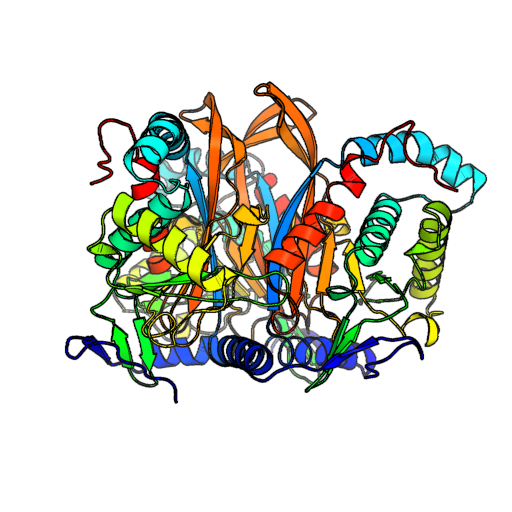P C 1 217 ? 19.618 50.883 52.019 1.00 34.87 385 ASP C N 1
ATOM 5231 C CA . ASP C 1 217 ? 19.627 49.840 51.000 1.00 34.47 385 ASP C CA 1
ATOM 5232 C C . ASP C 1 217 ? 19.154 50.476 49.699 1.00 34.09 385 ASP C C 1
ATOM 5233 O O . ASP C 1 217 ? 17.969 50.785 49.542 1.00 33.33 385 ASP C O 1
ATOM 5238 N N . HIS C 1 218 ? 20.082 50.661 48.764 1.00 34.83 386 HIS C N 1
ATOM 5239 C CA . HIS C 1 218 ? 19.782 51.401 47.538 1.00 38.87 386 HIS C CA 1
ATOM 5240 C C . HIS C 1 218 ? 18.882 50.646 46.556 1.00 37.64 386 HIS C C 1
ATOM 5241 O O . HIS C 1 218 ? 18.337 51.243 45.637 1.00 43.41 386 HIS C O 1
ATOM 5248 N N . ARG C 1 219 ? 18.721 49.343 46.763 1.00 37.48 387 ARG C N 1
ATOM 5249 C CA . ARG C 1 219 ? 17.715 48.566 46.044 1.00 37.55 387 ARG C CA 1
ATOM 5250 C C . ARG C 1 219 ? 16.296 49.024 46.408 1.00 41.25 387 ARG C C 1
ATOM 5251 O O . ARG C 1 219 ? 15.405 49.041 45.555 1.00 46.58 387 ARG C O 1
ATOM 5259 N N . ILE C 1 220 ? 16.104 49.410 47.670 1.00 40.49 388 ILE C N 1
ATOM 5260 C CA . ILE C 1 220 ? 14.799 49.827 48.182 1.00 39.44 388 ILE C CA 1
ATOM 5261 C C . ILE C 1 220 ? 14.583 51.342 48.058 1.00 41.25 388 ILE C C 1
ATOM 5262 O O . ILE C 1 220 ? 13.512 51.788 47.652 1.00 42.49 388 ILE C O 1
ATOM 5267 N N . LEU C 1 221 ? 15.606 52.123 48.394 1.00 44.07 389 LEU C N 1
ATOM 5268 C CA . LEU C 1 221 ? 15.451 53.566 48.597 1.00 44.02 389 LEU C CA 1
ATOM 5269 C C . LEU C 1 221 ? 16.445 54.392 47.798 1.00 44.55 389 LEU C C 1
ATOM 5270 O O . LEU C 1 221 ? 17.530 53.921 47.454 1.00 48.13 389 LEU C O 1
ATOM 5275 N N . ASP C 1 222 ? 16.068 55.635 47.526 1.00 43.76 390 ASP C N 1
ATOM 5276 C CA . ASP C 1 222 ? 16.966 56.611 46.913 1.00 45.30 390 ASP C CA 1
ATOM 5277 C C . ASP C 1 222 ? 17.053 57.854 47.799 1.00 43.27 390 ASP C C 1
ATOM 5278 O O . ASP C 1 222 ? 16.418 57.906 48.856 1.00 44.03 390 ASP C O 1
ATOM 5283 N N . GLY C 1 223 ? 17.822 58.848 47.356 1.00 42.30 391 GLY C N 1
ATOM 5284 C CA . GLY C 1 223 ? 17.998 60.105 48.084 1.00 39.57 391 GLY C CA 1
ATOM 5285 C C . GLY C 1 223 ? 16.718 60.869 48.379 1.00 41.52 391 GLY C C 1
ATOM 5286 O O . GLY C 1 223 ? 16.576 61.452 49.456 1.00 39.18 391 GLY C O 1
ATOM 5287 N N . LEU C 1 224 ? 15.785 60.854 47.429 1.00 40.79 392 LEU C N 1
ATOM 5288 C CA . LEU C 1 224 ? 14.515 61.557 47.582 1.00 42.74 392 LEU C CA 1
ATOM 5289 C C . LEU C 1 224 ? 13.741 61.103 48.815 1.00 42.91 392 LEU C C 1
ATOM 5290 O O . LEU C 1 224 ? 13.358 61.934 49.640 1.00 45.87 392 LEU C O 1
ATOM 5295 N N . LEU C 1 225 ? 13.541 59.792 48.946 1.00 45.10 393 LEU C N 1
ATOM 5296 C CA . LEU C 1 225 ? 12.830 59.224 50.094 1.00 45.66 393 LEU C CA 1
ATOM 5297 C C . LEU C 1 225 ? 13.622 59.302 51.392 1.00 43.65 393 LEU C C 1
ATOM 5298 O O . LEU C 1 225 ? 13.052 59.557 52.455 1.00 43.48 393 LEU C O 1
ATOM 5303 N N . ALA C 1 226 ? 14.931 59.081 51.294 1.00 42.59 394 ALA C N 1
ATOM 5304 C CA . ALA C 1 226 ? 15.832 59.198 52.432 1.00 41.54 394 ALA C CA 1
ATOM 5305 C C . ALA C 1 226 ? 15.845 60.632 52.966 1.00 40.76 394 ALA C C 1
ATOM 5306 O O . ALA C 1 226 ? 15.771 60.847 54.178 1.00 40.11 394 ALA C O 1
ATOM 5308 N N . GLY C 1 227 ? 15.911 61.598 52.050 1.00 36.45 395 GLY C N 1
ATOM 5309 C CA . GLY C 1 227 ? 15.890 63.014 52.393 1.00 34.48 395 GLY C CA 1
ATOM 5310 C C . GLY C 1 227 ? 14.606 63.444 53.072 1.00 34.16 395 GLY C C 1
ATOM 5311 O O . GLY C 1 227 ? 14.641 64.176 54.062 1.00 36.21 395 GLY C O 1
ATOM 5312 N N . LYS C 1 228 ? 13.475 62.975 52.547 1.00 34.51 396 LYS C N 1
ATOM 5313 C CA . LYS C 1 228 ? 12.162 63.290 53.111 1.00 36.17 396 LYS C CA 1
ATOM 5314 C C . LYS C 1 228 ? 12.004 62.721 54.524 1.00 38.25 396 LYS C C 1
ATOM 5315 O O . LYS C 1 228 ? 11.379 63.344 55.390 1.00 38.75 396 LYS C O 1
ATOM 5321 N N . PHE C 1 229 ? 12.602 61.550 54.743 1.00 37.24 397 PHE C N 1
ATOM 5322 C CA . PHE C 1 229 ? 12.595 60.868 56.030 1.00 35.43 397 PHE C CA 1
ATOM 5323 C C . PHE C 1 229 ? 13.465 61.606 57.042 1.00 35.29 397 PHE C C 1
ATOM 5324 O O . PHE C 1 229 ? 13.058 61.810 58.184 1.00 34.41 397 PHE C O 1
ATOM 5332 N N . LEU C 1 230 ? 14.653 62.014 56.602 1.00 34.84 398 LEU C N 1
ATOM 5333 C CA . LEU C 1 230 ? 15.592 62.748 57.440 1.00 33.92 398 LEU C CA 1
ATOM 5334 C C . LEU C 1 230 ? 15.044 64.108 57.845 1.00 35.39 398 LEU C C 1
ATOM 5335 O O . LEU C 1 230 ? 15.214 64.537 58.988 1.00 39.85 398 LEU C O 1
ATOM 5340 N N . GLN C 1 231 ? 14.363 64.762 56.912 1.00 35.47 399 GLN C N 1
ATOM 5341 C CA . GLN C 1 231 ? 13.692 66.021 57.184 1.00 37.82 399 GLN C CA 1
ATOM 5342 C C . GLN C 1 231 ? 12.589 65.854 58.225 1.00 37.84 399 GLN C C 1
ATOM 5343 O O . GLN C 1 231 ? 12.433 66.707 59.098 1.00 38.72 399 GLN C O 1
ATOM 5349 N N . ALA C 1 232 ? 11.850 64.744 58.143 1.00 36.03 400 ALA C N 1
ATOM 5350 C CA . ALA C 1 232 ? 10.793 64.438 59.106 1.00 32.95 400 ALA C CA 1
ATOM 5351 C C . ALA C 1 232 ? 11.333 64.257 60.529 1.00 37.92 400 ALA C C 1
ATOM 5352 O O . ALA C 1 232 ? 10.720 64.735 61.488 1.00 36.98 400 ALA C O 1
ATOM 5354 N N . ILE C 1 233 ? 12.475 63.577 60.658 1.00 38.01 401 ILE C N 1
ATOM 5355 C CA . ILE C 1 233 ? 13.137 63.422 61.957 1.00 39.16 401 ILE C CA 1
ATOM 5356 C C . ILE C 1 233 ? 13.649 64.774 62.448 1.00 40.34 401 ILE C C 1
ATOM 5357 O O . ILE C 1 233 ? 13.472 65.109 63.621 1.00 42.02 401 ILE C O 1
ATOM 5362 N N . LYS C 1 234 ? 14.261 65.535 61.535 1.00 39.42 402 LYS C N 1
ATOM 5363 C CA A LYS C 1 234 ? 14.771 66.874 61.836 0.50 39.46 402 LYS C CA 1
ATOM 5364 C CA B LYS C 1 234 ? 14.771 66.875 61.834 0.50 39.79 402 LYS C CA 1
ATOM 5365 C C . LYS C 1 234 ? 13.669 67.761 62.419 1.00 39.77 402 LYS C C 1
ATOM 5366 O O . LYS C 1 234 ? 13.837 68.337 63.497 1.00 39.00 402 LYS C O 1
ATOM 5377 N N . ALA C 1 235 ? 12.537 67.842 61.715 1.00 36.15 403 ALA C N 1
ATOM 5378 C CA . ALA C 1 235 ? 11.384 68.622 62.172 1.00 37.34 403 ALA C CA 1
ATOM 5379 C C . ALA C 1 235 ? 10.857 68.177 63.546 1.00 40.18 403 ALA C C 1
ATOM 5380 O O . ALA C 1 235 ? 10.511 69.017 64.372 1.00 44.25 403 ALA C O 1
ATOM 5382 N N . ASN C 1 236 ? 10.825 66.867 63.789 1.00 41.69 404 ASN C N 1
ATOM 5383 C CA . ASN C 1 236 ? 10.409 66.320 65.081 1.00 45.02 404 ASN C CA 1
ATOM 5384 C C . ASN C 1 236 ? 11.330 66.701 66.235 1.00 47.92 404 ASN C C 1
ATOM 5385 O O . ASN C 1 236 ? 10.862 66.931 67.349 1.00 53.20 404 ASN C O 1
ATOM 5390 N N . VAL C 1 237 ? 12.634 66.754 65.967 1.00 47.07 405 VAL C N 1
ATOM 5391 C CA . VAL C 1 237 ? 13.620 67.102 66.989 1.00 44.58 405 VAL C CA 1
ATOM 5392 C C . VAL C 1 237 ? 13.572 68.603 67.278 1.00 44.55 405 VAL C C 1
ATOM 5393 O O . VAL C 1 237 ? 13.560 69.021 68.434 1.00 41.95 405 VAL C O 1
ATOM 5397 N N . GLU C 1 238 ? 13.503 69.400 66.216 1.00 46.04 406 GLU C N 1
ATOM 5398 C CA . GLU C 1 238 ? 13.545 70.861 66.319 1.00 49.24 406 GLU C CA 1
ATOM 5399 C C . GLU C 1 238 ? 12.275 71.484 66.918 1.00 53.28 406 GLU C C 1
ATOM 5400 O O . GLU C 1 238 ? 12.299 72.627 67.376 1.00 51.78 406 GLU C O 1
ATOM 5406 N N . LYS C 1 239 ? 11.182 70.724 66.933 1.00 57.57 407 LYS C N 1
ATOM 5407 C CA . LYS C 1 239 ? 9.934 71.174 67.548 1.00 61.67 407 LYS C CA 1
ATOM 5408 C C . LYS C 1 239 ? 9.873 70.934 69.063 1.00 63.00 407 LYS C C 1
ATOM 5409 O O . LYS C 1 239 ? 8.955 71.416 69.725 1.00 63.55 407 LYS C O 1
ATOM 5415 N N . ILE C 1 240 ? 10.852 70.205 69.602 1.00 64.71 408 ILE C N 1
ATOM 5416 C CA . ILE C 1 240 ? 10.897 69.892 71.034 1.00 67.44 408 ILE C CA 1
ATOM 5417 C C . ILE C 1 240 ? 11.163 71.133 71.888 1.00 74.63 408 ILE C C 1
ATOM 5418 O O . ILE C 1 240 ? 12.182 71.806 71.732 1.00 75.01 408 ILE C O 1
ATOM 5423 N N . SER C 1 241 ? 10.206 71.435 72.762 1.00 84.32 409 SER C N 1
ATOM 5424 C CA . SER C 1 241 ? 10.315 72.506 73.754 1.00 91.48 409 SER C CA 1
ATOM 5425 C C . SER C 1 241 ? 9.547 72.090 75.014 1.00 96.24 409 SER C C 1
ATOM 5426 O O . SER C 1 241 ? 9.104 70.942 75.125 1.00 97.76 409 SER C O 1
ATOM 5429 N N . LYS C 1 242 ? 9.387 73.021 75.953 1.00 101.28 410 LYS C N 1
ATOM 5430 C CA . LYS C 1 242 ? 8.650 72.764 77.197 1.00 105.34 410 LYS C CA 1
ATOM 5431 C C . LYS C 1 242 ? 7.138 72.633 76.981 1.00 105.76 410 LYS C C 1
ATOM 5432 O O . LYS C 1 242 ? 6.458 71.907 77.710 1.00 105.28 410 LYS C O 1
ATOM 5438 N N . GLU C 1 243 ? 6.631 73.324 75.963 1.00 106.69 411 GLU C N 1
ATOM 5439 C CA . GLU C 1 243 ? 5.195 73.425 75.707 1.00 106.94 411 GLU C CA 1
ATOM 5440 C C . GLU C 1 243 ? 4.683 72.333 74.769 1.00 106.66 411 GLU C C 1
ATOM 5441 O O . GLU C 1 243 ? 3.529 71.912 74.867 1.00 106.50 411 GLU C O 1
ATOM 5447 N N . ASN C 1 244 ? 5.550 71.871 73.872 1.00 107.21 412 ASN C N 1
ATOM 5448 C CA . ASN C 1 244 ? 5.138 71.016 72.760 1.00 106.42 412 ASN C CA 1
ATOM 5449 C C . ASN C 1 244 ? 5.309 69.509 72.992 1.00 105.23 412 ASN C C 1
ATOM 5450 O O . ASN C 1 244 ? 4.635 68.700 72.348 1.00 105.05 412 ASN C O 1
ATOM 5455 N N . THR C 1 245 ? 6.198 69.138 73.914 1.00 103.65 413 THR C N 1
ATOM 5456 C CA . THR C 1 245 ? 6.568 67.733 74.118 1.00 101.39 413 THR C CA 1
ATOM 5457 C C . THR C 1 245 ? 6.146 67.197 75.490 1.00 101.20 413 THR C C 1
ATOM 5458 O O . THR C 1 245 ? 6.500 67.767 76.526 1.00 102.32 413 THR C O 1
ATOM 5462 N N . ALA C 1 246 ? 5.390 66.100 75.479 1.00 99.42 414 ALA C N 1
ATOM 5463 C CA . ALA C 1 246 ? 4.977 65.415 76.703 1.00 98.26 414 ALA C CA 1
ATOM 5464 C C . ALA C 1 246 ? 5.778 64.129 76.906 1.00 97.87 414 ALA C C 1
ATOM 5465 O O . ALA C 1 246 ? 5.928 63.332 75.977 1.00 98.22 414 ALA C O 1
ATOM 5467 N N . LEU C 1 247 ? 6.284 63.935 78.123 1.00 97.38 415 LEU C N 1
ATOM 5468 C CA . LEU C 1 247 ? 7.070 62.745 78.475 1.00 96.81 415 LEU C CA 1
ATOM 5469 C C . LEU C 1 247 ? 6.207 61.495 78.656 1.00 98.15 415 LEU C C 1
ATOM 5470 O O . LEU C 1 247 ? 6.706 60.367 78.560 1.00 95.63 415 LEU C O 1
ATOM 5475 N N . TYR C 1 248 ? 4.919 61.711 78.929 1.00 100.48 416 TYR C N 1
ATOM 5476 C CA . TYR C 1 248 ? 3.940 60.639 79.105 1.00 102.00 416 TYR C CA 1
ATOM 5477 C C . TYR C 1 248 ? 2.564 61.065 78.607 1.00 101.51 416 TYR C C 1
ATOM 5478 O O . TYR C 1 248 ? 1.942 60.367 77.806 1.00 102.08 416 TYR C O 1
#

Foldseek 3Di:
DVPDDDDDADPVNVVVVVQLVCLVVVFDKDKDKDKFFQQQVVVQQVVCFPVLCVVPVATQDSVLLLLQLLLVLCVVAQLQLWFDDPVDIDRDPKAKEWEWQDDPDDIDTFIRTRSNPDFSSRSRVVVRVVNVCVNVVNQDPNRRDDHREYEYACQVVVAQDDDDRGRPRHFKYKYKHHFDFDFDDDPNDTDTTGMIMIMMMGRPVRDDPVSVVVSVVSSSVSSNVNHPPPGDRD/DDDPDDDPPDDDDDDDPQNVVVVVQLVVLPVVFDKDKDKDKFFQQQLVVAQVVCQPVLCVPPVAGQDSVLLLLQLLQVLCVVPQLQLWFDDPVDIDRDPKAKEWEWDDDDPDIATFIDTRSNPDFSSRSRVVVCVQNVCVNVVVHDPVRRDDHREYEYAQQVVVDQDDDDRGRPRHFKYKYKHHFDFDFDADPNDTDTTRMIMIMMMGRVVRDDPVSVVSSVVSSSVSSRVRHPPPGDRD/DDPDDDPPDDDDDDDPVRVVVVVQLVCLPVVFDKDKDKDKFFQQQLVVVQVVCQPVLCVVPVATQDSVLLLLQLLLVLCVVPQLQLWFDDPPDIGRDPKAKEWEWDADPVGIATFIDTRSNPDFSSRSRVVVVVQNVCVVVVNADVNRRDDHREYEYAQQVVVDQDDDDRGRPRHFKYKYKHHFDFDFDDDPNDTDTTGMIMIMMMGRVVRDDPVSVVSSVVSSSVSSNPRHPPRGDRD

B-factor: mean 53.67, std 20.68, range [11.63, 123.18]

Sequence (713 aa):
AAGDKEIPINGVRKAIAKHMSVSSKQEIPHAWMMVEVDATGLVRYRNAVKDSFKKEEGYSLTYFAFFIKAVAQALKEFPQLNSTWAGDKIIEHANINISIAIAAGDLLYVPVIKNADEKSIKGIAREISELAGKARNGKLSQADMEGGTFTVNSTGSFGSVQSMGIINHPQAAILQVESIVKRPVIIDDMIAVRDMVNLCLSIDHRILDGLLAGKFLQAIKKANVEKISKENTALYTPPVRSAAGDKEIPINGVRKAIAKHMSVSSKQEIPHAWMMVEVDATGLVRYRNAVKDSFKKEEGYSLTYFAFFIKAVAQALKEFPQLNSTWAGDKIIEHANINISIAIAAGDLLYVPVIKNADEKSIKGIAREISELAGKARNGKLSQADMEGGTFTVNSTGSFGSVQSSMGIINHPQAAILQVESIVKRPVIIDDMIAVRDMVNLCLSIDHRILDGLLAGKFLQAIKANVEKISKENTALYPPVRSAAGDKEIPINGVRKAIAKHMSVSKQEIPHAWMMVEVDATGLVRYRNAVKDSFKKEEGYSLTYFAFFIKAVAQALKEFPQQLNSTWAGDKIIEHANINISIAIAAGDLLYVPVIKNADEKSIKGIAREISELAGKARNGKLSQADMEGGTFTVNSTGSFGSVQSMGIINHPQAAILQVESIVKRPVIIDDMIAVRDMVNLCLSIDHRILDGLLAGKFLQAIKKANVEKISKENTALY

Solvent-accessible surface area: 29396 Å² total; per-residue (Å²): 110,107,61,36,130,95,49,104,15,87,58,91,68,100,54,61,1,141,56,17,24,52,0,47,110,91,3,4,8,9,5,7,2,2,40,0,25,0,9,24,0,20,150,26,39,59,76,37,69,98,77,4,115,179,133,52,61,33,48,0,52,68,24,0,2,4,0,40,6,0,0,61,1,3,124,126,31,50,62,0,1,0,4,47,18,48,80,68,6,1,17,18,67,36,13,6,0,2,0,18,27,26,33,63,144,40,28,65,36,0,8,0,72,42,0,26,132,63,37,11,49,18,0,4,125,47,24,46,91,5,26,18,69,8,171,101,69,146,37,54,134,61,24,73,99,30,24,2,0,5,0,22,25,2,20,91,36,27,0,13,6,4,10,6,8,0,33,39,32,9,0,0,11,0,7,8,5,22,52,43,101,62,16,29,29,62,126,98,139,75,25,61,79,18,26,1,17,0,0,0,0,6,1,28,26,9,3,15,16,36,19,0,0,104,0,0,67,16,0,59,48,51,1,69,145,10,32,121,155,96,37,79,8,152,188,60,114,55,93,45,31,106,61,10,134,75,45,109,12,82,57,92,35,86,58,45,2,138,59,17,15,54,0,38,112,90,4,5,2,6,4,6,3,2,40,0,28,0,5,26,0,21,162,28,31,58,82,32,73,92,74,7,115,172,140,52,61,42,46,0,54,65,25,0,2,4,0,46,5,1,0,64,0,1,141,113,33,50,58,0,1,0,22,49,42,33,100,61,4,31,12,43,61,72,8,14,0,2,2,20,29,25,30,42,60,73,28,47,29,0,4,0,75,44,0,27,139,60,30,8,71,11,0,2,109,27,24,45,78,6,28,18,70,4,182,110,53,156,33,59,131,67,33,68,92,46,24,11,0,3,0,24,26,4,22,87,36,29,0,13,7,5,7,6,7,0,29,49,75,8,0,0,10,0,6,6,5,21,53,44,93,61,16,27,29,61,120,102,133,75,27,56,69,19,25,2,16,0,0,0,0,6,2,29,32,10,4,19,16,40,32,0,1,108,0,0,80,11,0,53,58,25,1,77,126,13,26,154,154,97,22,82,8,171,138,118,56,91,48,30,107,62,10,132,83,57,112,15,83,61,86,52,88,59,43,3,131,60,16,13,47,0,46,104,96,4,5,4,8,4,7,3,0,40,0,24,0,8,27,0,21,157,18,39,60,63,37,70,91,70,11,114,177,145,65,59,35,50,0,54,62,21,0,2,3,0,41,6,0,0,66,1,3,128,118,25,60,23,0,2,0,2,44,23,47,80,62,0,0,21,17,68,39,13,7,0,2,0,17,20,10,23,56,113,28,24,49,27,0,6,0,71,43,0,32,133,63,31,9,63,16,0,3,139,40,21,46,83,7,27,32,75,6,145,111,55,146,38,58,119,70,25,60,94,34,22,2,0,5,0,22,24,3,22,88,34,28,0,11,11,2,12,6,9,0,27,34,30,7,0,0,12,0,9,6,5,21,52,42,100,64,15,27,28,65,119,98,132,75,27,59,82,16,28,2,17,0,0,0,0,5,1,27,29,4,4,6,17,33,22,0,1,116,0,0,85,15,0,50,40,50,1,76,135,13,40,124,159,106,27,79,15,178

Nearest PDB structures (foldseek):
  3mae-assembly1_A  TM=9.993E-01  e=1.444E-48  Listeria monocytogenes serotype 4b str. F2365
  1c4t-assembly1_A  TM=9.412E-01  e=4.945E-28  Escherichia coli BL21(DE3)
  6zzn-assembly1_A  TM=9.668E-01  e=5.275E-27  Mycobacterium tuberculosis H37Rv
  9dz8-assembly1_A  TM=9.344E-01  e=7.648E-28  Escherichia coli BL21(DE3)
  3l60-assembly1_A  TM=9.387E-01  e=1.262E-26  Mycobacterium tuberculosis

Radius of gyration: 25.44 Å; Cα contacts (8 Å, |Δi|>4): 1598; chains: 3; bounding box: 71×58×73 Å